Protein AF-0000000087524966 (afdb_homodimer)

InterPro domains:
  IPR001017 Dehydrogenase, E1 component [PF00676] (41-320)
  IPR017596 Pyruvate dehydrogenase E1 component subunit alpha/BCKADH E1-alpha [TIGR03181] (11-349)
  IPR029061 Thiamin diphosphate-binding fold [SSF52518] (4-352)
  IPR050771 Alpha-ketoacid dehydrogenase complex E1 component [PTHR43380] (9-349)

Secondary structure (DSSP, 8-state):
-EEEEEEEEEEE-SB-TTS-B-SS---GGGG-HHHHHHHHHHHHHHHHHHHHHHHHHHTTSS-S----TT-HHHHHHHHHHS-TTSEEE--S--HHHHHHHT--HHHHHHHHTT-GGGGS-SS-TTSPPP--STTHHHHHHHHHHHHHHHHT----EEEEEETGGGGSHHHHHHHHHHHHTT--EEEEEEE-SBSSS-BHHHH-S-S-SGGGGGGGT-EEEEEETT-HHHHHHHHHHHHHHHHTTS--EEEEEE----S-SSTT--GGGTS-HHHHHHHHTT-HHHHHHHHHHHTTS--HHHHHHHHHHHHHHHHHHHHHHHTPPPPPGGGGTTTS-SS--HHHHHHHHHHHHHHHHH-/-EEEEEEEEEEE-SB-TTS-B-SS---GGGG-HHHHHHHHHHHHHHHHHHHHHHHHHHTTSS-S----TT-HHHHHHHHHHS-TTSEEE--S--HHHHHHTT--HHHHHHHHTT-GGGGS-SS-TTSPPP--STTHHHHHHHHHHHHHHHHT----EEEEEETGGGGSHHHHHHHHHHHHTT--EEEEEEE-SBSSS-BHHHH-S-S-SGGGGGGGT-EEEEEETT-HHHHHHHHHHHHHHHHTTS--EEEEEE----S-SSTT--GGGTS-HHHHHHHHTT-HHHHHHHHHHHTTS--HHHHHHHHHHHHHHHHHHHHHHHTPPPPPGGGGTTTS-SS--HHHHHHHHHHHHHHHHH-

Structure (mmCIF, N/CA/C/O backbone):
data_AF-0000000087524966-model_v1
#
loop_
_entity.id
_entity.type
_entity.pdbx_description
1 polymer 'Pyruvate dehydrogenase E1 component subunit alpha'
#
loop_
_atom_site.group_PDB
_atom_site.id
_atom_site.type_symbol
_atom_site.label_atom_id
_atom_site.label_alt_id
_atom_site.label_comp_id
_atom_site.label_asym_id
_atom_site.label_entity_id
_atom_site.label_seq_id
_atom_site.pdbx_PDB_ins_code
_atom_site.Cartn_x
_atom_site.Cartn_y
_atom_site.Cartn_z
_atom_site.occupancy
_atom_site.B_iso_or_equiv
_atom_site.auth_seq_id
_atom_site.auth_comp_id
_atom_site.auth_asym_id
_atom_site.auth_atom_id
_atom_site.pdbx_PDB_model_num
ATOM 1 N N . MET A 1 1 ? 3.836 -23.859 15.422 1 71.19 1 MET A N 1
ATOM 2 C CA . MET A 1 1 ? 3.795 -22.781 14.438 1 71.19 1 MET A CA 1
ATOM 3 C C . MET A 1 1 ? 4.758 -21.656 14.82 1 71.19 1 MET A C 1
ATOM 5 O O . MET A 1 1 ? 4.953 -21.375 16 1 71.19 1 MET A O 1
ATOM 9 N N . THR A 1 2 ? 5.648 -21.359 13.812 1 90.38 2 THR A N 1
ATOM 10 C CA . THR A 1 2 ? 6.68 -20.344 14.023 1 90.38 2 THR A CA 1
ATOM 11 C C . THR A 1 2 ? 6.172 -18.953 13.617 1 90.38 2 THR A C 1
ATOM 13 O O . THR A 1 2 ? 5.297 -18.844 12.75 1 90.38 2 THR A O 1
ATOM 16 N N . VAL A 1 3 ? 6.496 -17.969 14.398 1 96.5 3 VAL A N 1
ATOM 17 C CA . VAL A 1 3 ? 6.164 -16.578 14.094 1 96.5 3 VAL A CA 1
ATOM 18 C C . VAL A 1 3 ? 7.297 -15.938 13.289 1 96.5 3 VAL A C 1
ATOM 20 O O . VAL A 1 3 ? 8.445 -15.914 13.734 1 96.5 3 VAL A O 1
ATOM 23 N N . ALA A 1 4 ? 6.902 -15.492 12.086 1 97.81 4 ALA A N 1
ATOM 24 C CA . ALA A 1 4 ? 7.891 -14.859 11.219 1 97.81 4 ALA A CA 1
ATOM 25 C C . ALA A 1 4 ? 8.141 -13.414 11.633 1 97.81 4 ALA A C 1
ATOM 27 O O . ALA A 1 4 ? 9.25 -12.898 11.492 1 97.81 4 ALA A O 1
ATOM 28 N N . ALA A 1 5 ? 7.137 -12.734 12.102 1 98.25 5 ALA A N 1
ATOM 29 C CA . ALA A 1 5 ? 7.246 -11.328 12.508 1 98.25 5 ALA A CA 1
ATOM 30 C C . ALA A 1 5 ? 6.133 -10.953 13.477 1 98.25 5 ALA A C 1
ATOM 32 O O . ALA A 1 5 ? 5.043 -11.531 13.438 1 98.25 5 ALA A O 1
ATOM 33 N N . SER A 1 6 ? 6.352 -10.039 14.344 1 98.19 6 SER A N 1
ATOM 34 C CA . SER A 1 6 ? 5.395 -9.477 15.297 1 98.19 6 SER A CA 1
ATOM 35 C C . SER A 1 6 ? 5.461 -7.953 15.312 1 98.19 6 SER A C 1
ATOM 37 O O . SER A 1 6 ? 6.547 -7.375 15.266 1 98.19 6 SER A O 1
ATOM 39 N N . PHE A 1 7 ? 4.301 -7.34 15.336 1 98.25 7 PHE A N 1
ATOM 40 C CA . PHE A 1 7 ? 4.238 -5.883 15.32 1 98.25 7 PHE A CA 1
ATOM 41 C C . PHE A 1 7 ? 3.252 -5.371 16.375 1 98.25 7 PHE A C 1
ATOM 43 O O . PHE A 1 7 ? 2.25 -6.027 16.656 1 98.25 7 PHE A O 1
ATOM 50 N N . GLU A 1 8 ? 3.564 -4.262 16.922 1 98.12 8 GLU A N 1
ATOM 51 C CA . GLU A 1 8 ? 2.648 -3.537 17.797 1 98.12 8 GLU A CA 1
ATOM 52 C C . GLU A 1 8 ? 2.555 -2.066 17.406 1 98.12 8 GLU A C 1
ATOM 54 O O . GLU A 1 8 ? 3.564 -1.442 17.062 1 98.12 8 GLU A O 1
ATOM 59 N N . ILE A 1 9 ? 1.345 -1.552 17.359 1 98.69 9 ILE A N 1
ATOM 60 C CA . ILE A 1 9 ? 1.1 -0.123 17.203 1 98.69 9 ILE A CA 1
ATOM 61 C C . ILE A 1 9 ? 0.752 0.496 18.547 1 98.69 9 ILE A C 1
ATOM 63 O O . ILE A 1 9 ? -0.341 0.278 19.078 1 98.69 9 ILE A O 1
ATOM 67 N N . GLU A 1 10 ? 1.653 1.252 19.047 1 98.25 10 GLU A N 1
ATOM 68 C CA . GLU A 1 10 ? 1.396 1.938 20.297 1 98.25 10 GLU A CA 1
ATOM 69 C C . GLU A 1 10 ? 0.454 3.123 20.109 1 98.25 10 GLU A C 1
ATOM 71 O O . GLU A 1 10 ? 0.402 3.707 19.016 1 98.25 10 GLU A O 1
ATOM 76 N N . TYR A 1 11 ? -0.367 3.402 21.109 1 98.06 11 TYR A N 1
ATOM 77 C CA . TYR A 1 11 ? -1.15 4.629 21.219 1 98.06 11 TYR A CA 1
ATOM 78 C C . TYR A 1 11 ? -0.653 5.5 22.359 1 98.06 11 TYR A C 1
ATOM 80 O O . TYR A 1 11 ? -0.688 5.09 23.516 1 98.06 11 TYR A O 1
ATOM 88 N N . ARG A 1 12 ? -0.26 6.691 21.984 1 97.12 12 ARG A N 1
ATOM 89 C CA . ARG A 1 12 ? 0.329 7.559 23 1 97.12 12 ARG A CA 1
ATOM 90 C C . ARG A 1 12 ? -0.604 8.719 23.344 1 97.12 12 ARG A C 1
ATOM 92 O O . ARG A 1 12 ? -1.19 9.328 22.453 1 97.12 12 ARG A O 1
ATOM 99 N N . GLN A 1 13 ? -0.79 8.938 24.547 1 97.44 13 GLN A N 1
ATOM 100 C CA . GLN A 1 13 ? -1.554 10.031 25.156 1 97.44 13 GLN A CA 1
ATOM 101 C C . GLN A 1 13 ? -1.018 10.383 26.531 1 97.44 13 GLN A C 1
ATOM 103 O O . GLN A 1 13 ? -0.752 9.5 27.344 1 97.44 13 GLN A O 1
ATOM 108 N N . TYR A 1 14 ? -0.813 11.648 26.781 1 97.62 14 TYR A N 1
ATOM 109 C CA . TYR A 1 14 ? -0.245 12.031 28.078 1 97.62 14 TYR A CA 1
ATOM 110 C C . TYR A 1 14 ? -1.244 12.844 28.891 1 97.62 14 TYR A C 1
ATOM 112 O O . TYR A 1 14 ? -1.172 12.875 30.125 1 97.62 14 TYR A O 1
ATOM 120 N N . LEU A 1 15 ? -2.168 13.562 28.172 1 97.44 15 LEU A N 1
ATOM 121 C CA . LEU A 1 15 ? -3.217 14.328 28.844 1 97.44 15 LEU A CA 1
ATOM 122 C C . LEU A 1 15 ? -4.59 13.734 28.547 1 97.44 15 LEU A C 1
ATOM 124 O O . LEU A 1 15 ? -4.863 13.312 27.422 1 97.44 15 LEU A O 1
ATOM 128 N N . ASP A 1 16 ? -5.414 13.68 29.547 1 96.94 16 ASP A N 1
ATOM 129 C CA . ASP A 1 16 ? -6.805 13.328 29.266 1 96.94 16 ASP A CA 1
ATOM 130 C C . ASP A 1 16 ? -7.555 14.5 28.641 1 96.94 16 ASP A C 1
ATOM 132 O O . ASP A 1 16 ? -6.957 15.539 28.344 1 96.94 16 ASP A O 1
ATOM 136 N N . THR A 1 17 ? -8.844 14.336 28.406 1 95.31 17 THR A N 1
ATOM 137 C CA . THR A 1 17 ? -9.633 15.32 27.672 1 95.31 17 THR A CA 1
ATOM 138 C C . THR A 1 17 ? -9.742 16.625 28.438 1 95.31 17 THR A C 1
ATOM 140 O O . THR A 1 17 ? -9.969 17.688 27.859 1 95.31 17 THR A O 1
ATOM 143 N N . ASP A 1 18 ? -9.516 16.594 29.75 1 95.94 18 ASP A N 1
ATOM 144 C CA . ASP A 1 18 ? -9.633 17.781 30.594 1 95.94 18 ASP A CA 1
ATOM 145 C C . ASP A 1 18 ? -8.258 18.391 30.875 1 95.94 18 ASP A C 1
ATOM 147 O O . ASP A 1 18 ? -8.141 19.297 31.703 1 95.94 18 ASP A O 1
ATOM 151 N N . GLY A 1 19 ? -7.227 17.812 30.25 1 96.56 19 GLY A N 1
ATOM 152 C CA . GLY A 1 19 ? -5.895 18.391 30.391 1 96.56 19 GLY A CA 1
ATOM 153 C C . GLY A 1 19 ? -5.141 17.859 31.594 1 96.56 19 GLY A C 1
ATOM 154 O O . GLY A 1 19 ? -4.113 18.422 31.984 1 96.56 19 GLY A O 1
ATOM 155 N N . HIS A 1 20 ? -5.668 16.828 32.219 1 96.88 20 HIS A N 1
ATOM 156 C CA . HIS A 1 20 ? -4.953 16.219 33.344 1 96.88 20 HIS A CA 1
ATOM 157 C C . HIS A 1 20 ? -3.932 15.203 32.844 1 96.88 20 HIS A C 1
ATOM 159 O O . HIS A 1 20 ? -4.219 14.422 31.938 1 96.88 20 HIS A O 1
ATOM 165 N N . PRO A 1 21 ? -2.727 15.211 33.375 1 96 21 PRO A N 1
ATOM 166 C CA . PRO A 1 21 ? -1.745 14.188 33.031 1 96 21 PRO A CA 1
ATOM 167 C C . PRO A 1 21 ? -2.229 12.773 33.344 1 96 21 PRO A C 1
ATOM 169 O O . PRO A 1 21 ? -2.859 12.547 34.375 1 96 21 PRO A O 1
ATOM 172 N N . MET A 1 22 ? -1.93 11.93 32.219 1 91.19 22 MET A N 1
ATOM 173 C CA . MET A 1 22 ? -2.283 10.523 32.375 1 91.19 22 MET A CA 1
ATOM 174 C C . MET A 1 22 ? -1.061 9.688 32.75 1 91.19 22 MET A C 1
ATOM 176 O O . MET A 1 22 ? -0.062 9.688 32.031 1 91.19 22 MET A O 1
ATOM 180 N N . GLY A 1 23 ? -0.778 9.547 33.906 1 79.12 23 GLY A N 1
ATOM 181 C CA . GLY A 1 23 ? 0.342 8.711 34.312 1 79.12 23 GLY A CA 1
ATOM 182 C C . GLY A 1 23 ? 1.407 9.484 35.062 1 79.12 23 GLY A C 1
ATOM 183 O O . GLY A 1 23 ? 1.292 10.695 35.25 1 79.12 23 GLY A O 1
ATOM 184 N N . LYS A 1 24 ? 2.424 8.695 35.281 1 72.94 24 LYS A N 1
ATOM 185 C CA . LYS A 1 24 ? 3.404 9.273 36.188 1 72.94 24 LYS A CA 1
ATOM 186 C C . LYS A 1 24 ? 4.551 9.93 35.406 1 72.94 24 LYS A C 1
ATOM 188 O O . LYS A 1 24 ? 5.121 10.922 35.875 1 72.94 24 LYS A O 1
ATOM 193 N N . THR A 1 25 ? 4.859 9.422 34.219 1 89.94 25 THR A N 1
ATOM 194 C CA . THR A 1 25 ? 6.031 9.969 33.531 1 89.94 25 THR A CA 1
ATOM 195 C C . THR A 1 25 ? 5.625 10.719 32.25 1 89.94 25 THR A C 1
ATOM 197 O O . THR A 1 25 ? 5.051 10.125 31.344 1 89.94 25 THR A O 1
ATOM 200 N N . LEU A 1 26 ? 5.871 12.086 32.281 1 94.38 26 LEU A N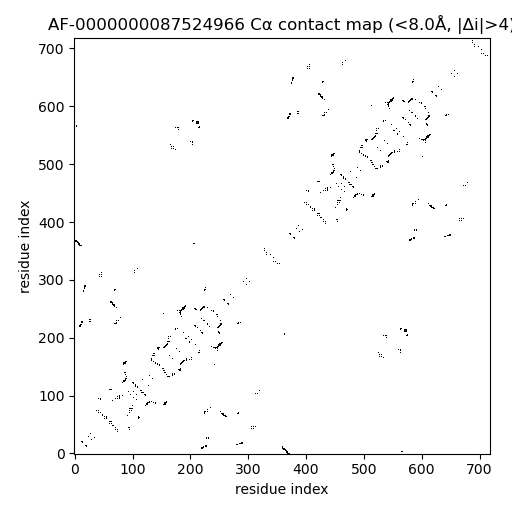 1
ATOM 201 C CA . LEU A 1 26 ? 5.629 12.953 31.141 1 94.38 26 LEU A CA 1
ATOM 202 C C . LEU A 1 26 ? 6.922 13.203 30.359 1 94.38 26 LEU A C 1
ATOM 204 O O . LEU A 1 26 ? 8 13.234 30.953 1 94.38 26 LEU A O 1
ATOM 208 N N . PRO A 1 27 ? 6.82 13.312 29.062 1 95.31 27 PRO A N 1
ATOM 209 C CA . PRO A 1 27 ? 8.023 13.609 28.281 1 95.31 27 PRO A CA 1
ATOM 210 C C . PRO A 1 27 ? 8.57 15.008 28.562 1 95.31 27 PRO A C 1
ATOM 212 O O . PRO A 1 27 ? 7.906 15.82 29.203 1 95.31 27 PRO A O 1
ATOM 215 N N . ALA A 1 28 ? 9.766 15.281 28.031 1 93.88 28 ALA A N 1
ATOM 216 C CA . ALA A 1 28 ? 10.5 16.516 28.328 1 93.88 28 ALA A CA 1
ATOM 217 C C . ALA A 1 28 ? 9.703 17.734 27.906 1 93.88 28 ALA A C 1
ATOM 219 O O . ALA A 1 28 ? 9.727 18.766 28.594 1 93.88 28 ALA A O 1
ATOM 220 N N . ILE A 1 29 ? 9.008 17.703 26.844 1 96 29 ILE A N 1
ATOM 221 C CA . ILE A 1 29 ? 8.297 18.859 26.312 1 96 29 ILE A CA 1
ATOM 222 C C . ILE A 1 29 ? 7.188 19.281 27.281 1 96 29 ILE A C 1
ATOM 224 O O . ILE A 1 29 ? 6.824 20.453 27.344 1 96 29 ILE A O 1
ATOM 228 N N . ALA A 1 30 ? 6.691 18.359 28.094 1 95.38 30 ALA A N 1
ATOM 229 C CA . ALA A 1 30 ? 5.617 18.656 29.031 1 95.38 30 ALA A CA 1
ATOM 230 C C . ALA A 1 30 ? 6.102 19.594 30.125 1 95.38 30 ALA A C 1
ATOM 232 O O . ALA A 1 30 ? 5.297 20.281 30.766 1 95.38 30 ALA A O 1
ATOM 233 N N . ARG A 1 31 ? 7.391 19.672 30.312 1 92.44 31 ARG A N 1
ATOM 234 C CA . ARG A 1 31 ? 7.965 20.484 31.375 1 92.44 31 ARG A CA 1
ATOM 235 C C . ARG A 1 31 ? 8.43 21.844 30.859 1 92.44 31 ARG A C 1
ATOM 237 O O . ARG A 1 31 ? 8.734 22.75 31.641 1 92.44 31 ARG A O 1
ATOM 244 N N . ASP A 1 32 ? 8.5 21.938 29.625 1 97.44 32 ASP A N 1
ATOM 245 C CA . ASP A 1 32 ? 8.891 23.203 29.016 1 97.44 32 ASP A CA 1
ATOM 246 C C . ASP A 1 32 ? 7.684 24.125 28.844 1 97.44 32 ASP A C 1
ATOM 248 O O . ASP A 1 32 ? 7.188 24.312 27.719 1 97.44 32 ASP A O 1
ATOM 252 N N . LEU A 1 33 ? 7.336 24.797 29.891 1 97.75 33 LEU A N 1
ATOM 253 C CA . LEU A 1 33 ? 6.105 25.578 29.906 1 97.75 33 LEU A CA 1
ATOM 254 C C . LEU A 1 33 ? 6.188 26.75 28.938 1 97.75 33 LEU A C 1
ATOM 256 O O . LEU A 1 33 ? 5.18 27.141 28.344 1 97.75 33 LEU A O 1
ATOM 260 N N . ASP A 1 34 ? 7.336 27.344 28.766 1 98.12 34 ASP A N 1
ATOM 261 C CA . ASP A 1 34 ? 7.496 28.438 27.797 1 98.12 34 ASP A CA 1
ATOM 262 C C . ASP A 1 34 ? 7.156 27.984 26.391 1 98.12 34 ASP A C 1
ATOM 264 O O . ASP A 1 34 ? 6.426 28.672 25.672 1 98.12 34 ASP A O 1
ATOM 268 N N . GLN A 1 35 ? 7.691 26.844 26.047 1 98.25 35 GLN A N 1
ATOM 269 C CA . GLN A 1 35 ? 7.406 26.328 24.719 1 98.25 35 GLN A CA 1
ATOM 270 C C . GLN A 1 35 ? 5.934 25.953 24.578 1 98.25 35 GLN A C 1
ATOM 272 O O . GLN A 1 35 ? 5.332 26.172 23.516 1 98.25 35 GLN A O 1
ATOM 277 N N . LEU A 1 36 ? 5.398 25.359 25.594 1 98.69 36 LEU A N 1
ATOM 278 C CA . LEU A 1 36 ? 3.996 24.969 25.547 1 98.69 36 LEU A CA 1
ATOM 279 C C . LEU A 1 36 ? 3.094 26.188 25.406 1 98.69 36 LEU A C 1
ATOM 281 O O . LEU A 1 36 ? 2.084 26.141 24.688 1 98.69 36 LEU A O 1
ATOM 285 N N . VAL A 1 37 ? 3.428 27.25 26.078 1 98.81 37 VAL A N 1
ATOM 286 C CA . VAL A 1 37 ? 2.658 28.484 25.953 1 98.81 37 VAL A CA 1
ATOM 287 C C . VAL A 1 37 ? 2.752 29.016 24.531 1 98.81 37 VAL A C 1
ATOM 289 O O . VAL A 1 37 ? 1.749 29.438 23.953 1 98.81 37 VAL A O 1
ATOM 292 N N . GLN A 1 38 ? 3.928 28.984 23.969 1 98.81 38 GLN A N 1
ATOM 293 C CA . GLN A 1 38 ? 4.105 29.422 22.578 1 98.81 38 GLN A CA 1
ATOM 294 C C . GLN A 1 38 ? 3.254 28.578 21.625 1 98.81 38 GLN A C 1
ATOM 296 O O . GLN A 1 38 ? 2.658 29.109 20.688 1 98.81 38 GLN A O 1
ATOM 301 N N . LEU A 1 39 ? 3.256 27.344 21.875 1 98.88 39 LEU A N 1
ATOM 302 C CA . LEU A 1 39 ? 2.482 26.438 21.016 1 98.88 39 LEU A CA 1
ATOM 303 C C . LEU A 1 39 ? 0.986 26.656 21.219 1 98.88 39 LEU A C 1
ATOM 305 O O . LEU A 1 39 ? 0.211 26.594 20.266 1 98.88 39 LEU A O 1
ATOM 309 N N . TYR A 1 40 ? 0.577 26.891 22.438 1 98.88 40 TYR A N 1
ATOM 310 C CA . TYR A 1 40 ? -0.819 27.234 22.688 1 98.88 40 TYR A CA 1
ATOM 311 C C . TYR A 1 40 ? -1.208 28.516 21.953 1 98.88 40 TYR A C 1
ATOM 313 O O . TYR A 1 40 ? -2.289 28.594 21.359 1 98.88 40 TYR A O 1
ATOM 321 N N . GLN A 1 41 ? -0.377 29.469 22.031 1 98.88 41 GLN A N 1
ATOM 322 C CA . GLN A 1 41 ? -0.612 30.734 21.344 1 98.88 41 GLN A CA 1
ATOM 323 C C . GLN A 1 41 ? -0.73 30.516 19.828 1 98.88 41 GLN A C 1
ATOM 325 O O . GLN A 1 41 ? -1.585 31.125 19.188 1 98.88 41 GLN A O 1
ATOM 330 N N . LEU A 1 42 ? 0.114 29.703 19.297 1 98.88 42 LEU A N 1
ATOM 331 C CA . LEU A 1 42 ? 0.042 29.359 17.875 1 98.88 42 LEU A CA 1
ATOM 332 C C . LEU A 1 42 ? -1.289 28.703 17.547 1 98.88 42 LEU A C 1
ATOM 334 O O . LEU A 1 42 ? -1.923 29.047 16.547 1 98.88 42 LEU A O 1
ATOM 338 N N . MET A 1 43 ? -1.674 27.734 18.328 1 98.94 43 MET A N 1
ATOM 339 C CA . MET A 1 43 ? -2.943 27.047 18.125 1 98.94 43 MET A CA 1
ATOM 340 C C . MET A 1 43 ? -4.109 28.031 18.156 1 98.94 43 MET A C 1
ATOM 342 O O . MET A 1 43 ? -4.992 27.984 17.297 1 98.94 43 MET A O 1
ATOM 346 N N . SER A 1 44 ? -4.074 28.891 19.156 1 98.75 44 SER A N 1
ATOM 347 C CA . SER A 1 44 ? -5.121 29.906 19.312 1 98.75 44 SER A CA 1
ATOM 348 C C . SER A 1 44 ? -5.145 30.875 18.141 1 98.75 44 SER A C 1
ATOM 350 O O . SER A 1 44 ? -6.215 31.172 17.594 1 98.75 44 SER A O 1
ATOM 352 N N . PHE A 1 45 ? -4.008 31.344 17.812 1 98.88 45 PHE A N 1
ATOM 353 C CA . PHE A 1 45 ? -3.9 32.219 16.656 1 98.88 45 PHE A CA 1
ATOM 354 C C . PHE A 1 45 ? -4.477 31.562 15.414 1 98.88 45 PHE A C 1
ATOM 356 O O . PHE A 1 45 ? -5.219 32.188 14.656 1 98.88 45 PHE A O 1
ATOM 363 N N . THR A 1 46 ? -4.094 30.344 15.188 1 98.81 46 THR A N 1
ATOM 364 C CA . THR A 1 46 ? -4.555 29.594 14.023 1 98.81 46 THR A CA 1
ATOM 365 C C . THR A 1 46 ? -6.078 29.484 14.016 1 98.81 46 THR A C 1
ATOM 367 O O . THR A 1 46 ? -6.707 29.641 12.961 1 98.81 46 THR A O 1
ATOM 370 N N . ARG A 1 47 ? -6.66 29.219 15.172 1 98.62 47 ARG A N 1
ATOM 371 C CA . ARG A 1 47 ? -8.109 29.109 15.258 1 98.62 47 ARG A CA 1
ATOM 372 C C . ARG A 1 47 ? -8.781 30.438 14.93 1 98.62 47 ARG A C 1
ATOM 374 O O . ARG A 1 47 ? -9.812 30.469 14.258 1 98.62 47 ARG A O 1
ATOM 381 N N . ILE A 1 48 ? -8.242 31.5 15.438 1 98.69 48 ILE A N 1
ATOM 382 C CA . ILE A 1 48 ? -8.789 32.812 15.188 1 98.69 48 ILE A CA 1
ATOM 383 C C . ILE A 1 48 ? -8.68 33.156 13.703 1 98.69 48 ILE A C 1
ATOM 385 O O . ILE A 1 48 ? -9.641 33.656 13.094 1 98.69 48 ILE A O 1
ATOM 389 N N . PHE A 1 49 ? -7.527 32.875 13.156 1 98.81 49 PHE A N 1
ATOM 390 C CA . PHE A 1 49 ? -7.328 33.062 11.727 1 98.81 49 PHE A CA 1
ATOM 391 C C . PHE A 1 49 ? -8.336 32.25 10.922 1 98.81 49 PHE A C 1
ATOM 393 O O . PHE A 1 49 ? -8.945 32.781 9.984 1 98.81 49 PHE A O 1
ATOM 400 N N . ASP A 1 50 ? -8.406 30.969 11.25 1 98.69 50 ASP A N 1
ATOM 401 C CA . ASP A 1 50 ? -9.32 30.047 10.586 1 98.69 50 ASP A CA 1
ATOM 402 C C . ASP A 1 50 ? -10.75 30.594 10.586 1 98.69 50 ASP A C 1
ATOM 404 O O . ASP A 1 50 ? -11.43 30.562 9.562 1 98.69 50 ASP A O 1
ATOM 408 N N . THR A 1 51 ? -11.188 31.078 11.703 1 98.44 51 THR A N 1
ATOM 409 C CA . THR A 1 51 ? -12.523 31.656 11.859 1 98.44 51 THR A CA 1
ATOM 410 C C . THR A 1 51 ? -12.703 32.844 10.93 1 98.44 51 THR A C 1
ATOM 412 O O . THR A 1 51 ? -13.734 32.969 10.266 1 98.44 51 THR A O 1
ATOM 415 N N . LYS A 1 52 ? -11.742 33.688 10.922 1 98.56 52 LYS A N 1
ATOM 416 C CA . LYS A 1 52 ? -11.789 34.844 10.062 1 98.56 52 LYS A CA 1
ATOM 417 C C . LYS A 1 52 ? -11.836 34.469 8.594 1 98.56 52 LYS A C 1
ATOM 419 O O . LYS A 1 52 ? -12.562 35.062 7.805 1 98.56 52 LYS A O 1
ATOM 424 N N . ALA A 1 53 ? -11.047 33.5 8.219 1 98.62 53 ALA A N 1
ATOM 425 C CA . ALA A 1 53 ? -11.016 33.031 6.832 1 98.62 53 ALA A CA 1
ATOM 426 C C . ALA A 1 53 ? -12.375 32.5 6.402 1 98.62 53 ALA A C 1
ATOM 428 O O . ALA A 1 53 ? -12.836 32.75 5.289 1 98.62 53 ALA A O 1
ATOM 429 N N . ILE A 1 54 ? -13.023 31.75 7.23 1 98.06 54 ILE A N 1
ATOM 430 C CA . ILE A 1 54 ? -14.359 31.234 6.949 1 98.06 54 ILE A CA 1
ATOM 431 C C . ILE A 1 54 ? -15.328 32.375 6.734 1 98.06 54 ILE A C 1
ATOM 433 O O . ILE A 1 54 ? -16.141 32.375 5.801 1 98.06 54 ILE A O 1
ATOM 437 N N . ALA A 1 55 ? -15.242 33.375 7.602 1 98 55 ALA A N 1
ATOM 438 C CA . ALA A 1 55 ? -16.109 34.531 7.488 1 98 55 ALA A CA 1
ATOM 439 C C . ALA A 1 55 ? -15.875 35.281 6.168 1 98 55 ALA A C 1
ATOM 441 O O . ALA A 1 55 ? -16.828 35.719 5.527 1 98 55 ALA A O 1
ATOM 442 N N . LEU A 1 56 ? -14.625 35.438 5.824 1 98.12 56 LEU A N 1
ATOM 443 C CA . LEU A 1 56 ? -14.281 36.062 4.555 1 98.12 56 LEU A CA 1
ATOM 444 C C . LEU A 1 56 ? -14.906 35.312 3.387 1 98.12 56 LEU A C 1
ATOM 446 O O . LEU A 1 56 ? -15.406 35.938 2.445 1 98.12 56 LEU A O 1
ATOM 450 N N . GLN A 1 57 ? -14.789 34 3.406 1 97.75 57 GLN A N 1
ATOM 451 C CA . GLN A 1 57 ? -15.375 33.188 2.348 1 97.75 57 GLN A CA 1
ATOM 452 C C . GLN A 1 57 ? -16.891 33.375 2.277 1 97.75 57 GLN A C 1
ATOM 454 O O . GLN A 1 57 ? -17.453 33.5 1.188 1 97.75 57 GLN A O 1
ATOM 459 N N . ARG A 1 58 ? -17.562 33.438 3.361 1 96.25 58 ARG A N 1
ATOM 460 C CA . ARG A 1 58 ? -19.016 33.594 3.43 1 96.25 58 ARG A CA 1
ATOM 461 C C . ARG A 1 58 ? -19.453 34.938 2.887 1 96.25 58 ARG A C 1
ATOM 463 O O . ARG A 1 58 ? -20.562 35.062 2.365 1 96.25 58 ARG A O 1
ATOM 470 N N . THR A 1 59 ? -18.594 35.875 2.908 1 96.75 59 THR A N 1
ATOM 471 C CA . THR A 1 59 ? -18.922 37.219 2.428 1 96.75 59 THR A CA 1
ATOM 472 C C . THR A 1 59 ? -18.391 37.438 1.016 1 96.75 59 THR A C 1
ATOM 474 O O . THR A 1 59 ? -18.406 38.562 0.506 1 96.75 59 THR A O 1
ATOM 477 N N . GLY A 1 60 ? -17.844 36.406 0.437 1 96.31 60 GLY A N 1
ATOM 478 C CA . GLY A 1 60 ? -17.438 36.438 -0.959 1 96.31 60 GLY A CA 1
ATOM 479 C C . GLY A 1 60 ? -16.062 37.031 -1.161 1 96.31 60 GLY A C 1
ATOM 480 O O . GLY A 1 60 ? -15.648 37.281 -2.293 1 96.31 60 GLY A O 1
ATOM 481 N N . LYS A 1 61 ? -15.305 37.188 -0.099 1 97.19 61 LYS A N 1
ATOM 482 C CA . LYS A 1 61 ? -13.992 37.812 -0.178 1 97.19 61 LYS A CA 1
ATOM 483 C C . LYS A 1 61 ? -12.875 36.781 -0.184 1 97.19 61 LYS A C 1
ATOM 485 O O . LYS A 1 61 ? -11.695 37.156 -0.152 1 97.19 61 LYS A O 1
ATOM 490 N N . LEU A 1 62 ? -13.195 35.594 -0.209 1 97.56 62 LEU A N 1
ATOM 491 C CA . LEU A 1 62 ? -12.281 34.438 -0.275 1 97.56 62 LEU A CA 1
ATOM 492 C C . LEU A 1 62 ? -12.898 33.281 -1.059 1 97.56 62 LEU A C 1
ATOM 494 O O . LEU A 1 62 ? -14.125 33.188 -1.15 1 97.56 62 LEU A O 1
ATOM 498 N N . GLY A 1 63 ? -12.094 32.562 -1.786 1 96 63 GLY A N 1
ATOM 499 C CA . GLY A 1 63 ? -12.594 31.359 -2.461 1 96 63 GLY A CA 1
ATOM 500 C C . GLY A 1 63 ? -12.867 30.203 -1.515 1 96 63 GLY A C 1
ATOM 501 O O . GLY A 1 63 ? -12.945 30.406 -0.3 1 96 63 GLY A O 1
ATOM 502 N N . THR A 1 64 ? -13 28.984 -2.094 1 96.25 64 THR A N 1
ATOM 503 C CA . THR A 1 64 ? -13.203 27.797 -1.282 1 96.25 64 THR A CA 1
ATOM 504 C C . THR A 1 64 ? -12.07 27.625 -0.274 1 96.25 64 THR A C 1
ATOM 506 O O . THR A 1 64 ? -10.898 27.797 -0.614 1 96.25 64 THR A O 1
ATOM 509 N N . TYR A 1 65 ? -12.438 27.406 0.951 1 97.44 65 TYR A N 1
ATOM 510 C CA . TYR A 1 65 ? -11.484 27.359 2.055 1 97.44 65 TYR A CA 1
ATOM 511 C C . TYR A 1 65 ? -11.641 26.062 2.852 1 97.44 65 TYR A C 1
ATOM 513 O O . TYR A 1 65 ? -12.758 25.609 3.094 1 97.44 65 TYR A O 1
ATOM 521 N N . ALA A 1 66 ? -10.477 25.484 3.227 1 97.44 66 ALA A N 1
ATOM 522 C CA . ALA A 1 66 ? -10.461 24.266 4.039 1 97.44 66 ALA A CA 1
ATOM 523 C C . ALA A 1 66 ? -10.086 24.578 5.484 1 97.44 66 ALA A C 1
ATOM 525 O O . ALA A 1 66 ? -8.906 24.734 5.805 1 97.44 66 ALA A O 1
ATOM 526 N N . SER A 1 67 ? -11.102 24.594 6.332 1 98.06 67 SER A N 1
ATOM 527 C CA . SER A 1 67 ? -10.875 24.859 7.75 1 98.06 67 SER A CA 1
ATOM 528 C C . SER A 1 67 ? -10.016 23.766 8.383 1 98.06 67 SER A C 1
ATOM 530 O O . SER A 1 67 ? -10.109 22.594 8.016 1 98.06 67 SER A O 1
ATOM 532 N N . CYS A 1 68 ? -9.109 24.125 9.312 1 98 68 CYS A N 1
ATOM 533 C CA . CYS A 1 68 ? -8.328 23.156 10.062 1 98 68 CYS A CA 1
ATOM 534 C C . CYS A 1 68 ? -8.867 22.984 11.477 1 98 68 CYS A C 1
ATOM 536 O O . CYS A 1 68 ? -8.164 22.484 12.359 1 98 68 CYS A O 1
ATOM 538 N N . LEU A 1 69 ? -10.148 23.453 11.719 1 98.5 69 LEU A N 1
ATOM 539 C CA . LEU A 1 69 ? -10.75 23.406 13.047 1 98.5 69 LEU A CA 1
ATOM 540 C C . LEU A 1 69 ? -10.734 21.984 13.602 1 98.5 69 LEU A C 1
ATOM 542 O O . LEU A 1 69 ? -11.258 21.062 12.977 1 98.5 69 LEU A O 1
ATOM 546 N N . GLY A 1 70 ? -10.07 21.797 14.742 1 98.25 70 GLY A N 1
ATOM 547 C CA . GLY A 1 70 ? -9.938 20.5 15.383 1 98.25 70 GLY A CA 1
ATOM 548 C C . GLY A 1 70 ? -8.562 19.891 15.227 1 98.25 70 GLY A C 1
ATOM 549 O O . GLY A 1 70 ? -8.211 18.938 15.93 1 98.25 70 GLY A O 1
ATOM 550 N N . HIS A 1 71 ? -7.711 20.453 14.32 1 98.69 71 HIS A N 1
ATOM 551 C CA . HIS A 1 71 ? -6.426 19.844 13.977 1 98.69 71 HIS A CA 1
ATOM 552 C C . HIS A 1 71 ? -5.27 20.656 14.555 1 98.69 71 HIS A C 1
ATOM 554 O O . HIS A 1 71 ? -4.105 20.375 14.25 1 98.69 71 HIS A O 1
ATOM 560 N N . GLU A 1 72 ? -5.531 21.672 15.344 1 98.81 72 GLU A N 1
ATOM 561 C CA . GLU A 1 72 ? -4.539 22.672 15.711 1 98.81 72 GLU A CA 1
ATOM 562 C C . GLU A 1 72 ? -3.35 22.031 16.422 1 98.81 72 GLU A C 1
ATOM 564 O O . GLU A 1 72 ? -2.195 22.359 16.141 1 98.81 72 GLU A O 1
ATOM 569 N N . ALA A 1 73 ? -3.605 21.094 17.344 1 98.94 73 ALA A N 1
ATOM 570 C CA . ALA A 1 73 ? -2.523 20.484 18.094 1 98.94 73 ALA A CA 1
ATOM 571 C C . ALA A 1 73 ? -1.609 19.656 17.188 1 98.94 73 ALA A C 1
ATOM 573 O O . ALA A 1 73 ? -0.383 19.766 17.281 1 98.94 73 ALA A O 1
ATOM 574 N N . ALA A 1 74 ? -2.18 18.828 16.344 1 98.94 74 ALA A N 1
ATOM 575 C CA . ALA A 1 74 ? -1.406 18.031 15.406 1 98.94 74 ALA A CA 1
ATOM 576 C C . ALA A 1 74 ? -0.521 18.906 14.531 1 98.94 74 ALA A C 1
ATOM 578 O O . ALA A 1 74 ? 0.68 18.656 14.398 1 98.94 74 ALA A O 1
ATOM 579 N N . HIS A 1 75 ? -1.143 19.953 13.945 1 98.88 75 HIS A N 1
ATOM 580 C CA . HIS A 1 75 ? -0.424 20.828 13.031 1 98.88 75 HIS A CA 1
ATOM 581 C C . HIS A 1 75 ? 0.696 21.578 13.75 1 98.88 75 HIS A C 1
ATOM 583 O O . HIS A 1 75 ? 1.8 21.703 13.219 1 98.88 75 HIS A O 1
ATOM 589 N N . ALA A 1 76 ? 0.388 22.094 14.938 1 98.94 76 ALA A N 1
ATOM 590 C CA . ALA A 1 76 ? 1.394 22.812 15.711 1 98.94 76 ALA A CA 1
ATOM 591 C C . ALA A 1 76 ? 2.586 21.922 16.031 1 98.94 76 ALA A C 1
ATOM 593 O O . ALA A 1 76 ? 3.736 22.359 15.969 1 98.94 76 ALA A O 1
ATOM 594 N N . ALA A 1 77 ? 2.295 20.672 16.453 1 98.94 77 ALA A N 1
ATOM 595 C CA . ALA A 1 77 ? 3.357 19.719 16.75 1 98.94 77 ALA A CA 1
ATOM 596 C C . ALA A 1 77 ? 4.23 19.453 15.531 1 98.94 77 ALA A C 1
ATOM 598 O O . ALA A 1 77 ? 5.457 19.406 15.633 1 98.94 77 ALA A O 1
ATOM 599 N N . ILE A 1 78 ? 3.629 19.266 14.367 1 98.88 78 ILE A N 1
ATOM 600 C CA . ILE A 1 78 ? 4.352 18.969 13.133 1 98.88 78 ILE A CA 1
ATOM 601 C C . ILE A 1 78 ? 5.32 20.109 12.82 1 98.88 78 ILE A C 1
ATOM 603 O O . ILE A 1 78 ? 6.531 19.891 12.711 1 98.88 78 ILE A O 1
ATOM 607 N N . GLY A 1 79 ? 4.836 21.297 12.75 1 98.44 79 GLY A N 1
ATOM 608 C CA . GLY A 1 79 ? 5.668 22.438 12.383 1 98.44 79 GLY A CA 1
ATOM 609 C C . GLY A 1 79 ? 6.789 22.688 13.375 1 98.44 79 GLY A C 1
ATOM 610 O O . GLY A 1 79 ? 7.934 22.906 12.977 1 98.44 79 GLY A O 1
ATOM 611 N N . SER A 1 80 ? 6.469 22.625 14.641 1 98.56 80 SER A N 1
ATOM 612 C CA . SER A 1 80 ? 7.395 23.031 15.695 1 98.56 80 SER A CA 1
ATOM 613 C C . SER A 1 80 ? 8.477 21.984 15.922 1 98.56 80 SER A C 1
ATOM 615 O O . SER A 1 80 ? 9.477 22.25 16.594 1 98.56 80 SER A O 1
ATOM 617 N N . SER A 1 81 ? 8.281 20.812 15.43 1 98.62 81 SER A N 1
ATOM 618 C CA . SER A 1 81 ? 9.258 19.75 15.625 1 98.62 81 SER A CA 1
ATOM 619 C C . SER A 1 81 ? 10.352 19.812 14.562 1 98.62 81 SER A C 1
ATOM 621 O O . SER A 1 81 ? 11.391 19.156 14.695 1 98.62 81 SER A O 1
ATOM 623 N N . MET A 1 82 ? 10.125 20.562 13.523 1 98.12 82 MET A N 1
ATOM 624 C CA . MET A 1 82 ? 11.016 20.562 12.367 1 98.12 82 MET A CA 1
ATOM 625 C C . MET A 1 82 ? 12.07 21.656 12.484 1 98.12 82 MET A C 1
ATOM 627 O O . MET A 1 82 ? 11.797 22.719 13.039 1 98.12 82 MET A O 1
ATOM 631 N N . ARG A 1 83 ? 13.211 21.406 11.945 1 97.31 83 ARG A N 1
ATOM 632 C CA . ARG A 1 83 ? 14.234 22.438 11.789 1 97.31 83 ARG A CA 1
ATOM 633 C C . ARG A 1 83 ? 14.008 23.234 10.516 1 97.31 83 ARG A C 1
ATOM 635 O O . ARG A 1 83 ? 13.32 22.781 9.594 1 97.31 83 ARG A O 1
ATOM 642 N N . PRO A 1 84 ? 14.586 24.453 10.484 1 95.06 84 PRO A N 1
ATOM 643 C CA . PRO A 1 84 ? 14.383 25.297 9.305 1 95.06 84 PRO A CA 1
ATOM 644 C C . PRO A 1 84 ? 14.836 24.641 8.008 1 95.06 84 PRO A C 1
ATOM 646 O O . PRO A 1 84 ? 14.258 24.891 6.949 1 95.06 84 PRO A O 1
ATOM 649 N N . GLU A 1 85 ? 15.82 23.75 8.094 1 96 85 GLU A N 1
ATOM 650 C CA . GLU A 1 85 ? 16.391 23.156 6.887 1 96 85 GLU A CA 1
ATOM 651 C C . GLU A 1 85 ? 15.617 21.906 6.457 1 96 85 GLU A C 1
ATOM 653 O O . GLU A 1 85 ? 15.844 21.375 5.367 1 96 85 GLU A O 1
ATOM 658 N N . ASP A 1 86 ? 14.75 21.422 7.312 1 98 86 ASP A N 1
ATOM 659 C CA . ASP A 1 86 ? 13.883 20.312 6.914 1 98 86 ASP A CA 1
ATOM 660 C C . ASP A 1 86 ? 12.875 20.766 5.859 1 98 86 ASP A C 1
ATOM 662 O O . ASP A 1 86 ? 12.812 21.938 5.52 1 98 86 ASP A O 1
ATOM 666 N N . VAL A 1 87 ? 12.156 19.75 5.32 1 97.88 87 VAL A N 1
ATOM 667 C CA . VAL A 1 87 ? 11.188 20.094 4.281 1 97.88 87 VAL A CA 1
ATOM 668 C C . VAL A 1 87 ? 9.805 19.562 4.672 1 97.88 87 VAL A C 1
ATOM 670 O O . VAL A 1 87 ? 9.672 18.406 5.09 1 97.88 87 VAL A O 1
ATOM 673 N N . LEU A 1 88 ? 8.867 20.422 4.586 1 97.94 88 LEU A N 1
ATOM 674 C CA . LEU A 1 88 ? 7.473 20.047 4.777 1 97.94 88 LEU A CA 1
ATOM 675 C C . LEU A 1 88 ? 6.742 19.953 3.443 1 97.94 88 LEU A C 1
ATOM 677 O O . LEU A 1 88 ? 6.82 20.875 2.625 1 97.94 88 LEU A O 1
ATOM 681 N N . ALA A 1 89 ? 6.145 18.812 3.158 1 97.75 89 ALA A N 1
ATOM 682 C CA . ALA A 1 89 ? 5.184 18.656 2.068 1 97.75 89 ALA A CA 1
ATOM 683 C C . ALA A 1 89 ? 3.76 18.547 2.602 1 97.75 89 ALA A C 1
ATOM 685 O O . ALA A 1 89 ? 3.275 17.453 2.877 1 97.75 89 ALA A O 1
ATOM 686 N N . PRO A 1 90 ? 3.104 19.641 2.67 1 96.06 90 PRO A N 1
ATOM 687 C CA . PRO A 1 90 ? 1.78 19.656 3.297 1 96.06 90 PRO A CA 1
ATOM 688 C C . PRO A 1 90 ? 0.667 19.234 2.34 1 96.06 90 PRO A C 1
ATOM 690 O O . PRO A 1 90 ? 0.878 19.188 1.125 1 96.06 90 PRO A O 1
ATOM 693 N N . ALA A 1 91 ? -0.465 18.859 2.951 1 95.94 91 ALA A N 1
ATOM 694 C CA . ALA A 1 91 ? -1.696 18.812 2.166 1 95.94 91 ALA A CA 1
ATOM 695 C C . ALA A 1 91 ? -2.252 20.219 1.944 1 95.94 91 ALA A C 1
ATOM 697 O O . ALA A 1 91 ? -1.619 21.047 1.283 1 95.94 91 ALA A O 1
ATOM 698 N N . TYR A 1 92 ? -3.377 20.578 2.613 1 95.31 92 TYR A N 1
ATOM 699 C CA . TYR A 1 92 ? -3.904 21.875 2.24 1 95.31 92 TYR A CA 1
ATOM 700 C C . TYR A 1 92 ? -4.555 22.562 3.436 1 95.31 92 TYR A C 1
ATOM 702 O O . TYR A 1 92 ? -5.27 23.562 3.275 1 95.31 92 TYR A O 1
ATOM 710 N N . ARG A 1 93 ? -4.352 22.062 4.648 1 96.25 93 ARG A N 1
ATOM 711 C CA . ARG A 1 93 ? -4.992 22.766 5.75 1 96.25 93 ARG A CA 1
ATOM 712 C C . ARG A 1 93 ? -4.102 22.781 6.988 1 96.25 93 ARG A C 1
ATOM 714 O O . ARG A 1 93 ? -4.574 23.031 8.102 1 96.25 93 ARG A O 1
ATOM 721 N N . GLU A 1 94 ? -2.832 22.469 6.789 1 97.38 94 GLU A N 1
ATOM 722 C CA . GLU A 1 94 ? -1.894 22.422 7.902 1 97.38 94 GLU A CA 1
ATOM 723 C C . GLU A 1 94 ? -1.386 23.812 8.266 1 97.38 94 GLU A C 1
ATOM 725 O O . GLU A 1 94 ? -0.182 24.016 8.438 1 97.38 94 GLU A O 1
ATOM 730 N N . TYR A 1 95 ? -2.291 24.719 8.57 1 97.69 95 TYR A N 1
ATOM 731 C CA . TYR A 1 95 ? -1.966 26.141 8.711 1 97.69 95 TYR A CA 1
ATOM 732 C C . TYR A 1 95 ? -1.044 26.375 9.898 1 97.69 95 TYR A C 1
ATOM 734 O O . TYR A 1 95 ? -0.072 27.125 9.805 1 97.69 95 TYR A O 1
ATOM 742 N N . ALA A 1 96 ? -1.305 25.719 11.016 1 98.5 96 ALA A N 1
ATOM 743 C CA . ALA A 1 96 ? -0.459 25.953 12.188 1 98.5 96 ALA A CA 1
ATOM 744 C C . ALA A 1 96 ? 0.987 25.547 11.906 1 98.5 96 ALA A C 1
ATOM 746 O O . ALA A 1 96 ? 1.921 26.219 12.359 1 98.5 96 ALA A O 1
ATOM 747 N N . ALA A 1 97 ? 1.16 24.438 11.227 1 98.19 97 ALA A N 1
ATOM 748 C CA . ALA A 1 97 ? 2.512 24.031 10.859 1 98.19 97 ALA A CA 1
ATOM 749 C C . ALA A 1 97 ? 3.176 25.062 9.953 1 98.19 97 ALA A C 1
ATOM 751 O O . ALA A 1 97 ? 4.336 25.422 10.164 1 98.19 97 ALA A O 1
ATOM 752 N N . GLN A 1 98 ? 2.426 25.531 9.008 1 96.69 98 GLN A N 1
ATOM 753 C CA . GLN A 1 98 ? 2.939 26.5 8.047 1 96.69 98 GLN A CA 1
ATOM 754 C C . GLN A 1 98 ? 3.258 27.828 8.727 1 96.69 98 GLN A C 1
ATOM 756 O O . GLN A 1 98 ? 4.289 28.453 8.445 1 96.69 98 GLN A O 1
ATOM 761 N N . PHE A 1 99 ? 2.344 28.281 9.609 1 97.12 99 PHE A N 1
ATOM 762 C CA . PHE A 1 99 ? 2.584 29.516 10.336 1 97.12 99 PHE A CA 1
ATOM 763 C C . PHE A 1 99 ? 3.842 29.422 11.188 1 97.12 99 PHE A C 1
ATOM 765 O O . PHE A 1 99 ? 4.656 30.344 11.219 1 97.12 99 PHE A O 1
ATOM 772 N N . TRP A 1 100 ? 3.986 28.312 11.875 1 97.38 100 TRP A N 1
ATOM 773 C CA . TRP A 1 100 ? 5.18 28.109 12.695 1 97.38 100 TRP A CA 1
ATOM 774 C C . TRP A 1 100 ? 6.441 28.203 11.844 1 97.38 100 TRP A C 1
ATOM 776 O O . TRP A 1 100 ? 7.465 28.734 12.289 1 97.38 100 TRP A O 1
ATOM 786 N N . ARG A 1 101 ? 6.355 27.75 10.656 1 96.12 101 ARG A N 1
ATOM 787 C CA . ARG A 1 101 ? 7.539 27.656 9.805 1 96.12 101 ARG A CA 1
ATOM 788 C C . ARG A 1 101 ? 7.746 28.953 9.016 1 96.12 101 ARG A C 1
ATOM 790 O O . ARG A 1 101 ? 8.727 29.078 8.281 1 96.12 101 ARG A O 1
ATOM 797 N N . GLY A 1 102 ? 6.766 29.859 9.133 1 94.12 102 GLY A N 1
ATOM 798 C CA . GLY A 1 102 ? 7.074 31.188 8.625 1 94.12 102 GLY A CA 1
ATOM 799 C C . GLY A 1 102 ? 6.133 31.641 7.527 1 94.12 102 GLY A C 1
ATOM 800 O O . GLY A 1 102 ? 6.23 32.781 7.047 1 94.12 102 GLY A O 1
ATOM 801 N N . VAL A 1 103 ? 5.219 30.797 7.172 1 95.44 103 VAL A N 1
ATOM 802 C CA . VAL A 1 103 ? 4.227 31.219 6.191 1 95.44 103 VAL A CA 1
ATOM 803 C C . VAL A 1 103 ? 3.348 32.312 6.793 1 95.44 103 VAL A C 1
ATOM 805 O O . VAL A 1 103 ? 2.941 32.219 7.953 1 95.44 103 VAL A O 1
ATOM 808 N N . LYS A 1 104 ? 3.051 33.312 6.012 1 95 104 LYS A N 1
ATOM 809 C CA . LYS A 1 104 ? 2.213 34.406 6.484 1 95 104 LYS A CA 1
ATOM 810 C C . LYS A 1 104 ? 0.735 34.125 6.234 1 95 104 LYS A C 1
ATOM 812 O O . LYS A 1 104 ? 0.38 33.5 5.223 1 95 104 LYS A O 1
ATOM 817 N N . PRO A 1 105 ? -0.096 34.594 7.18 1 96.62 105 PRO A N 1
ATOM 818 C CA . PRO A 1 105 ? -1.536 34.406 6.969 1 96.62 105 PRO A CA 1
ATOM 819 C C . PRO A 1 105 ? -2.002 34.938 5.617 1 96.62 105 PRO A C 1
ATOM 821 O O . PRO A 1 105 ? -2.85 34.344 4.965 1 96.62 105 PRO A O 1
ATOM 824 N N . ARG A 1 106 ? -1.476 36.062 5.137 1 95.81 106 ARG A N 1
ATOM 825 C CA . ARG A 1 106 ? -1.891 36.625 3.859 1 95.81 106 ARG A CA 1
ATOM 826 C C . ARG A 1 106 ? -1.571 35.688 2.703 1 95.81 106 ARG A C 1
ATOM 828 O O . ARG A 1 106 ? -2.291 35.656 1.704 1 95.81 106 ARG A O 1
ATOM 835 N N . ASP A 1 107 ? -0.471 34.906 2.816 1 94.56 107 ASP A N 1
ATOM 836 C CA . ASP A 1 107 ? -0.141 33.906 1.793 1 94.56 107 ASP A CA 1
ATOM 837 C C . ASP A 1 107 ? -1.238 32.875 1.672 1 94.56 107 ASP A C 1
ATOM 839 O O . ASP A 1 107 ? -1.615 32.469 0.564 1 94.56 107 ASP A O 1
ATOM 843 N N . VAL A 1 108 ? -1.709 32.406 2.834 1 96.12 108 VAL A N 1
ATOM 844 C CA . VAL A 1 108 ? -2.789 31.422 2.871 1 96.12 108 VAL A CA 1
ATOM 845 C C . VAL A 1 108 ? -4.043 32 2.23 1 96.12 108 VAL A C 1
ATOM 847 O O . VAL A 1 108 ? -4.699 31.359 1.417 1 96.12 108 VAL A O 1
ATOM 850 N N . LEU A 1 109 ? -4.352 33.281 2.598 1 97.12 109 LEU A N 1
ATOM 851 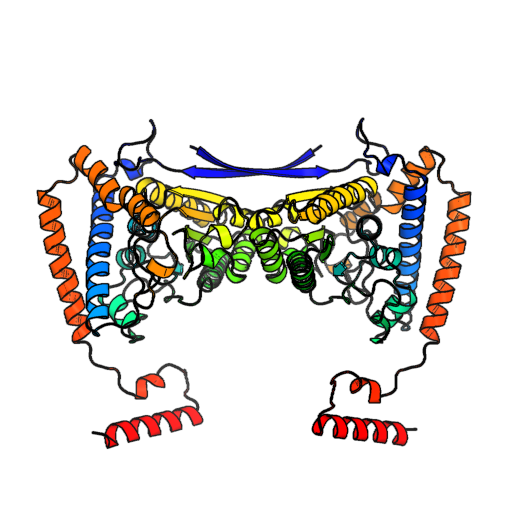C CA . LEU A 1 109 ? -5.531 33.938 2.057 1 97.12 109 LEU A CA 1
ATOM 852 C C . LEU A 1 109 ? -5.398 34.125 0.549 1 97.12 109 LEU A C 1
ATOM 854 O O . LEU A 1 109 ? -6.363 33.938 -0.193 1 97.12 109 LEU A O 1
ATOM 858 N N . MET A 1 110 ? -4.234 34.531 0.118 1 94.94 110 MET A N 1
ATOM 859 C CA . MET A 1 110 ? -4.004 34.719 -1.313 1 94.94 110 MET A CA 1
ATOM 860 C C . MET A 1 110 ? -4.207 33.406 -2.064 1 94.94 110 MET A C 1
ATOM 862 O O . MET A 1 110 ? -4.891 33.375 -3.088 1 94.94 110 MET A O 1
ATOM 866 N N . TYR A 1 111 ? -3.662 32.312 -1.579 1 94.25 111 TYR A N 1
ATOM 867 C CA . TYR A 1 111 ? -3.818 31.016 -2.221 1 94.25 111 TYR A CA 1
ATOM 868 C C . TYR A 1 111 ? -5.289 30.641 -2.348 1 94.25 111 TYR A C 1
ATOM 870 O O . TYR A 1 111 ? -5.773 30.344 -3.445 1 94.25 111 TYR A O 1
ATOM 878 N N . TRP A 1 112 ? -5.984 30.719 -1.273 1 96 112 TRP A N 1
ATOM 879 C CA . TRP A 1 112 ? -7.387 30.312 -1.278 1 96 112 TRP A CA 1
ATOM 880 C C . TRP A 1 112 ? -8.25 31.359 -1.975 1 96 112 TRP A C 1
ATOM 882 O O . TRP A 1 112 ? -9.406 31.094 -2.322 1 96 112 TRP A O 1
ATOM 892 N N . GLY A 1 113 ? -7.68 32.562 -2.125 1 94.25 113 GLY A N 1
ATOM 893 C CA . GLY A 1 113 ? -8.344 33.594 -2.904 1 94.25 113 GLY A CA 1
ATOM 894 C C . GLY A 1 113 ? -8.133 33.438 -4.398 1 94.25 113 GLY A C 1
ATOM 895 O O . GLY A 1 113 ? -8.664 34.219 -5.188 1 94.25 113 GLY A O 1
ATOM 896 N N . GLY A 1 114 ? -7.328 32.5 -4.812 1 91.5 114 GLY A N 1
ATOM 897 C CA . GLY A 1 114 ? -7.113 32.219 -6.227 1 91.5 114 GLY A CA 1
ATOM 898 C C . GLY A 1 114 ? -5.867 32.875 -6.777 1 91.5 114 GLY A C 1
ATOM 899 O O . GLY A 1 114 ? -5.703 32.969 -7.996 1 91.5 114 GLY A O 1
ATOM 900 N N . ASP A 1 115 ? -5.043 33.406 -5.941 1 91.06 115 ASP A N 1
ATOM 901 C CA . ASP A 1 115 ? -3.805 34.062 -6.324 1 91.06 115 ASP A CA 1
ATOM 902 C C . ASP A 1 115 ? -2.588 33.188 -6.039 1 91.06 115 ASP A C 1
ATOM 904 O O . ASP A 1 115 ? -2.193 33.031 -4.883 1 91.06 115 ASP A O 1
ATOM 908 N N . GLU A 1 116 ? -1.904 32.656 -7.078 1 87 116 GLU A N 1
ATOM 909 C CA . GLU A 1 116 ? -0.819 31.703 -6.957 1 87 116 GLU A CA 1
ATOM 910 C C . GLU A 1 116 ? 0.413 32.312 -6.312 1 87 116 GLU A C 1
ATOM 912 O O . GLU A 1 116 ? 1.314 31.609 -5.863 1 87 116 GLU A O 1
ATOM 917 N N . ARG A 1 117 ? 0.432 33.688 -6.277 1 88 117 ARG A N 1
ATOM 918 C CA . ARG A 1 117 ? 1.531 34.344 -5.578 1 88 117 ARG A CA 1
ATOM 919 C C . ARG A 1 117 ? 1.57 33.938 -4.109 1 88 117 ARG A C 1
ATOM 921 O O . ARG A 1 117 ? 2.6 34.062 -3.447 1 88 117 ARG A O 1
ATOM 928 N N . GLY A 1 118 ? 0.414 33.312 -3.621 1 88 118 GLY A N 1
ATOM 929 C CA . GLY A 1 118 ? 0.336 32.781 -2.27 1 88 118 GLY A CA 1
ATOM 930 C C . GLY A 1 118 ? 1.256 31.594 -2.037 1 88 118 GLY A C 1
ATOM 931 O O . GLY A 1 118 ? 1.576 31.266 -0.892 1 88 118 GLY A O 1
ATOM 932 N N . ASN A 1 119 ? 1.622 30.969 -3.082 1 87.06 119 ASN A N 1
ATOM 933 C CA . ASN A 1 119 ? 2.508 29.812 -2.959 1 87.06 119 ASN A CA 1
ATOM 934 C C . ASN A 1 119 ? 3.971 30.234 -2.857 1 87.06 119 ASN A C 1
ATOM 936 O O . ASN A 1 119 ? 4.844 29.422 -2.578 1 87.06 119 ASN A O 1
ATOM 940 N N . ASP A 1 120 ? 4.211 31.406 -3.146 1 83.81 120 ASP A N 1
ATOM 941 C CA . ASP A 1 120 ? 5.57 31.938 -3.02 1 83.81 120 ASP A CA 1
ATOM 942 C C . ASP A 1 120 ? 5.859 32.375 -1.584 1 83.81 120 ASP A C 1
ATOM 944 O O . ASP A 1 120 ? 5.996 33.562 -1.307 1 83.81 120 ASP A O 1
ATOM 948 N N . PHE A 1 121 ? 6.074 31.359 -0.698 1 77.88 121 PHE A N 1
ATOM 949 C CA . PHE A 1 121 ? 6.25 31.609 0.729 1 77.88 121 PHE A CA 1
ATOM 950 C C . PHE A 1 121 ? 7.547 32.344 0.994 1 77.88 121 PHE A C 1
ATOM 952 O O . PHE A 1 121 ? 8.578 32.062 0.377 1 77.88 121 PHE A O 1
ATOM 959 N N . SER A 1 122 ? 7.602 33.438 1.702 1 68.94 122 SER A N 1
ATOM 960 C CA . SER A 1 122 ? 8.82 34.094 2.129 1 68.94 122 SER A CA 1
ATOM 961 C C . SER A 1 122 ? 9.602 33.281 3.137 1 68.94 122 SER A C 1
ATOM 963 O O . SER A 1 122 ? 10.812 33.438 3.271 1 68.94 122 SER A O 1
ATOM 965 N N . GLY A 1 123 ? 9.031 32.344 3.781 1 67.94 123 GLY A N 1
ATOM 966 C CA . GLY A 1 123 ? 9.695 31.641 4.863 1 67.94 123 GLY A CA 1
ATOM 967 C C . GLY A 1 123 ? 10.414 30.375 4.406 1 67.94 123 GLY A C 1
ATOM 968 O O . GLY A 1 123 ? 11.469 30.453 3.777 1 67.94 123 GLY A O 1
ATOM 969 N N . PRO A 1 124 ? 9.742 29.281 4.484 1 80 124 PRO A N 1
ATOM 970 C CA . PRO A 1 124 ? 10.445 28.016 4.227 1 80 124 PRO A CA 1
ATOM 971 C C . PRO A 1 124 ? 10.578 27.719 2.736 1 80 124 PRO A C 1
ATOM 973 O O . PRO A 1 124 ? 9.68 27.109 2.143 1 80 124 PRO A O 1
ATOM 976 N N . ARG A 1 125 ? 11.688 28.078 2.254 1 81.5 125 ARG A N 1
ATOM 977 C CA . ARG A 1 125 ? 11.883 27.953 0.813 1 81.5 125 ARG A CA 1
ATOM 978 C C . ARG A 1 125 ? 11.938 26.5 0.383 1 81.5 125 ARG A C 1
ATOM 980 O O . ARG A 1 125 ? 11.68 26.172 -0.779 1 81.5 125 ARG A O 1
ATOM 987 N N . HIS A 1 126 ? 12.211 25.703 1.331 1 90.56 126 HIS A N 1
ATOM 988 C CA . HIS A 1 126 ? 12.383 24.297 0.979 1 90.56 126 HIS A CA 1
ATOM 989 C C . HIS A 1 126 ? 11.07 23.531 1.085 1 90.56 126 HIS A C 1
ATOM 991 O O . HIS A 1 126 ? 10.961 22.406 0.607 1 90.56 126 HIS A O 1
ATOM 997 N N . ASP A 1 127 ? 10.078 24.141 1.698 1 95 127 ASP A N 1
ATOM 998 C CA . ASP A 1 127 ? 8.781 23.469 1.827 1 95 127 ASP A CA 1
ATOM 999 C C . ASP A 1 127 ? 8.047 23.438 0.49 1 95 127 ASP A C 1
ATOM 1001 O O . ASP A 1 127 ? 8.234 24.312 -0.352 1 95 127 ASP A O 1
ATOM 1005 N N . PHE A 1 128 ? 7.273 22.422 0.321 1 94 128 PHE A N 1
ATOM 1006 C CA . PHE A 1 128 ? 6.508 22.281 -0.911 1 94 128 PHE A CA 1
ATOM 1007 C C . PHE A 1 128 ? 5.219 23.094 -0.843 1 94 128 PHE A C 1
ATOM 1009 O O . PHE A 1 128 ? 4.773 23.469 0.243 1 94 128 PHE A O 1
ATOM 1016 N N . ALA A 1 129 ? 4.695 23.359 -2.043 1 89.75 129 ALA A N 1
ATOM 1017 C CA . ALA A 1 129 ? 3.408 24.031 -2.15 1 89.75 129 ALA A CA 1
ATOM 1018 C C . ALA A 1 129 ? 2.271 23.125 -1.673 1 89.75 129 ALA A C 1
ATOM 1020 O O . ALA A 1 129 ? 2.473 21.938 -1.448 1 89.75 129 ALA A O 1
ATOM 1021 N N . TRP A 1 130 ? 1.125 23.703 -1.54 1 88.5 130 TRP A N 1
ATOM 1022 C CA . TRP A 1 130 ? -0.082 22.969 -1.178 1 88.5 130 TRP A CA 1
ATOM 1023 C C . TRP A 1 130 ? -0.368 21.875 -2.186 1 88.5 130 TRP A C 1
ATOM 1025 O O . TRP A 1 130 ? -0.161 22.047 -3.389 1 88.5 130 TRP A O 1
ATOM 1035 N N . ALA A 1 131 ? -0.723 20.781 -1.618 1 90.56 131 ALA A N 1
ATOM 1036 C CA . ALA A 1 131 ? -1.238 19.703 -2.461 1 90.56 131 ALA A CA 1
ATOM 1037 C C . ALA A 1 131 ? -2.725 19.469 -2.203 1 90.56 131 ALA A C 1
ATOM 1039 O O . ALA A 1 131 ? -3.1 18.922 -1.164 1 90.56 131 ALA A O 1
ATOM 1040 N N . VAL A 1 132 ? -3.5 19.828 -3.176 1 88.19 132 VAL A N 1
ATOM 1041 C CA . VAL A 1 132 ? -4.941 19.688 -3.02 1 88.19 132 VAL A CA 1
ATOM 1042 C C . VAL A 1 132 ? -5.367 18.281 -3.391 1 88.19 132 VAL A C 1
ATOM 1044 O O . VAL A 1 132 ? -6.184 17.656 -2.697 1 88.19 132 VAL A O 1
ATOM 1047 N N . PRO A 1 133 ? -4.785 17.797 -4.566 1 86.81 133 PRO A N 1
ATOM 1048 C CA . PRO A 1 133 ? -5.02 16.359 -4.746 1 86.81 133 PRO A CA 1
ATOM 1049 C C . PRO A 1 133 ? -4.438 15.523 -3.611 1 86.81 133 PRO A C 1
ATOM 1051 O O . PRO A 1 133 ? -3.287 15.727 -3.213 1 86.81 133 PRO A O 1
ATOM 1054 N N . ILE A 1 134 ? -5.227 14.586 -3.178 1 88.06 134 ILE A N 1
ATOM 1055 C CA . ILE A 1 134 ? -4.84 13.906 -1.944 1 88.06 134 ILE A CA 1
ATOM 1056 C C . ILE A 1 134 ? -3.664 12.969 -2.217 1 88.06 134 ILE A C 1
ATOM 1058 O O . ILE A 1 134 ? -3.619 12.305 -3.256 1 88.06 134 ILE A O 1
ATOM 1062 N N . ALA A 1 135 ? -2.654 13.008 -1.365 1 93.06 135 ALA A N 1
ATOM 1063 C CA . ALA A 1 135 ? -1.548 12.078 -1.169 1 93.06 135 ALA A CA 1
ATOM 1064 C C . ALA A 1 135 ? -0.404 12.367 -2.135 1 93.06 135 ALA A C 1
ATOM 1066 O O . ALA A 1 135 ? 0.679 11.789 -2.02 1 93.06 135 ALA A O 1
ATOM 1067 N N . THR A 1 136 ? -0.536 13.289 -3.08 1 95.06 136 THR A N 1
ATOM 1068 C CA . THR A 1 136 ? 0.552 13.594 -4.004 1 95.06 136 THR A CA 1
ATOM 1069 C C . THR A 1 136 ? 1.798 14.039 -3.248 1 95.06 136 THR A C 1
ATOM 1071 O O . THR A 1 136 ? 2.92 13.711 -3.637 1 95.06 136 THR A O 1
ATOM 1074 N N . GLN A 1 137 ? 1.574 14.828 -2.188 1 97.06 137 GLN A N 1
ATOM 1075 C CA . GLN A 1 137 ? 2.674 15.391 -1.41 1 97.06 137 GLN A CA 1
ATOM 1076 C C . GLN A 1 137 ? 3.504 14.281 -0.76 1 97.06 137 GLN A C 1
ATOM 1078 O O . GLN A 1 137 ? 4.652 14.508 -0.374 1 97.06 137 GLN A O 1
ATOM 1083 N N . CYS A 1 138 ? 2.941 13.086 -0.6 1 98.25 138 CYS A N 1
ATOM 1084 C CA . CYS A 1 138 ? 3.688 11.969 -0.025 1 98.25 138 CYS A CA 1
ATOM 1085 C C . CYS A 1 138 ? 4.891 11.617 -0.891 1 98.25 138 CYS A C 1
ATOM 1087 O O . CYS A 1 138 ? 5.988 11.398 -0.376 1 98.25 138 CYS A O 1
ATOM 1089 N N . LEU A 1 139 ? 4.664 11.586 -2.188 1 98.06 139 LEU A N 1
ATOM 1090 C CA . LEU A 1 139 ? 5.754 11.258 -3.104 1 98.06 139 LEU A CA 1
ATOM 1091 C C . LEU A 1 139 ? 6.762 12.398 -3.182 1 98.06 139 LEU A C 1
ATOM 1093 O O . LEU A 1 139 ? 7.957 12.164 -3.354 1 98.06 139 LEU A O 1
ATOM 1097 N N . HIS A 1 140 ? 6.293 13.68 -3.098 1 97.88 140 HIS A N 1
ATOM 1098 C CA . HIS A 1 140 ? 7.203 14.812 -3.035 1 97.88 140 HIS A CA 1
ATOM 1099 C C . HIS A 1 140 ? 8.172 14.688 -1.861 1 97.88 140 HIS A C 1
ATOM 1101 O O . HIS A 1 140 ? 9.375 14.875 -2.021 1 97.88 140 HIS A O 1
ATOM 1107 N N . ALA A 1 141 ? 7.605 14.367 -0.731 1 98.62 141 ALA A N 1
ATOM 1108 C CA . ALA A 1 141 ? 8.43 14.219 0.465 1 98.62 141 ALA A CA 1
ATOM 1109 C C . ALA A 1 141 ? 9.422 13.07 0.304 1 98.62 141 ALA A C 1
ATOM 1111 O O . ALA A 1 141 ? 10.586 13.18 0.703 1 98.62 141 ALA A O 1
ATOM 1112 N N . ALA A 1 142 ? 8.969 11.953 -0.225 1 98.69 142 ALA A N 1
ATOM 1113 C CA . ALA A 1 142 ? 9.859 10.82 -0.45 1 98.69 142 ALA A CA 1
ATOM 1114 C C . ALA A 1 142 ? 11.016 11.195 -1.374 1 98.69 142 ALA A C 1
ATOM 1116 O O . ALA A 1 142 ? 12.156 10.805 -1.141 1 98.69 142 ALA A O 1
ATOM 1117 N N . GLY A 1 143 ? 10.633 11.898 -2.451 1 98.56 143 GLY A N 1
ATOM 1118 C CA . GLY A 1 143 ? 11.672 12.375 -3.35 1 98.56 143 GLY A CA 1
ATOM 1119 C C . GLY A 1 143 ? 12.695 13.266 -2.664 1 98.56 143 GLY A C 1
ATOM 1120 O O . GLY A 1 143 ? 13.898 13.125 -2.883 1 98.56 143 GLY A O 1
ATOM 1121 N N . ALA A 1 144 ? 12.211 14.227 -1.894 1 98.56 144 ALA A N 1
ATOM 1122 C CA . ALA A 1 144 ? 13.102 15.109 -1.146 1 98.56 144 ALA A CA 1
ATOM 1123 C C . ALA A 1 144 ? 13.992 14.312 -0.195 1 98.56 144 ALA A C 1
ATOM 1125 O O . ALA A 1 144 ? 15.195 14.555 -0.114 1 98.56 144 ALA A O 1
ATOM 1126 N N . ALA A 1 145 ? 13.398 13.406 0.542 1 98.81 145 ALA A N 1
ATOM 1127 C CA . ALA A 1 145 ? 14.156 12.562 1.464 1 98.81 145 ALA A CA 1
ATOM 1128 C C . ALA A 1 145 ? 15.25 11.797 0.732 1 98.81 145 ALA A C 1
ATOM 1130 O O . ALA A 1 145 ? 16.359 11.648 1.247 1 98.81 145 ALA A O 1
ATOM 1131 N N . LEU A 1 146 ? 14.914 11.266 -0.416 1 98.69 146 LEU A N 1
ATOM 1132 C CA . LEU A 1 146 ? 15.914 10.57 -1.219 1 98.69 146 LEU A CA 1
ATOM 1133 C C . LEU A 1 146 ? 17.062 11.492 -1.577 1 98.69 146 LEU A C 1
ATOM 1135 O O . LEU A 1 146 ? 18.234 11.094 -1.516 1 98.69 146 LEU A O 1
ATOM 1139 N N . ALA A 1 147 ? 16.719 12.711 -2.021 1 98.5 147 ALA A N 1
ATOM 1140 C CA . ALA A 1 147 ? 17.766 13.695 -2.342 1 98.5 147 ALA A CA 1
ATOM 1141 C C . ALA A 1 147 ? 18.672 13.93 -1.147 1 98.5 147 ALA A C 1
ATOM 1143 O O . ALA A 1 147 ? 19.906 14 -1.301 1 98.5 147 ALA A O 1
ATOM 1144 N N . PHE A 1 148 ? 18.094 14.141 0.079 1 98.62 148 PHE A N 1
ATOM 1145 C CA . PHE A 1 148 ? 18.875 14.352 1.284 1 98.62 148 PHE A CA 1
ATOM 1146 C C . PHE A 1 148 ? 19.844 13.195 1.515 1 98.62 148 PHE A C 1
ATOM 1148 O O . PHE A 1 148 ? 21.016 13.398 1.825 1 98.62 148 PHE A O 1
ATOM 1155 N N . LYS A 1 149 ? 19.312 12 1.39 1 98.12 149 LYS A N 1
ATOM 1156 C CA . LYS A 1 149 ? 20.125 10.805 1.604 1 98.12 149 LYS A CA 1
ATOM 1157 C C . LYS A 1 149 ? 21.297 10.75 0.617 1 98.12 149 LYS A C 1
ATOM 1159 O O . LYS A 1 149 ? 22.438 10.523 1.01 1 98.12 149 LYS A O 1
ATOM 1164 N N . VAL A 1 150 ? 21.016 10.953 -0.607 1 98.06 150 VAL A N 1
ATOM 1165 C CA . VAL A 1 150 ? 22.016 10.883 -1.661 1 98.06 150 VAL A CA 1
ATOM 1166 C C . VAL A 1 150 ? 23.078 11.945 -1.427 1 98.06 150 VAL A C 1
ATOM 1168 O O . VAL A 1 150 ? 24.281 11.703 -1.649 1 98.06 150 VAL A O 1
ATOM 1171 N N . ARG A 1 151 ? 22.672 13.078 -0.911 1 98.19 151 ARG A N 1
ATOM 1172 C CA . ARG A 1 151 ? 23.578 14.203 -0.715 1 98.19 151 ARG A CA 1
ATOM 1173 C C . ARG A 1 151 ? 24.219 14.148 0.665 1 98.19 151 ARG A C 1
ATOM 1175 O O . ARG A 1 151 ? 25.062 14.984 0.991 1 98.19 151 ARG A O 1
ATOM 1182 N N . GLY A 1 152 ? 23.812 13.242 1.509 1 97.94 152 GLY A N 1
ATOM 1183 C CA . GLY A 1 152 ? 24.359 13.102 2.85 1 97.94 152 GLY A CA 1
ATOM 1184 C C . GLY A 1 152 ? 23.969 14.242 3.771 1 97.94 152 GLY A C 1
ATOM 1185 O O . GLY A 1 152 ? 24.781 14.664 4.605 1 97.94 152 GLY A O 1
ATOM 1186 N N . GLU A 1 153 ? 22.812 14.836 3.523 1 97.94 153 GLU A N 1
ATOM 1187 C CA . GLU A 1 153 ? 22.344 15.938 4.352 1 97.94 153 GLU A CA 1
ATOM 1188 C C . GLU A 1 153 ? 21.516 15.43 5.527 1 97.94 153 GLU A C 1
ATOM 1190 O O . GLU A 1 153 ? 20.609 14.609 5.344 1 97.94 153 GLU A O 1
ATOM 1195 N N . PRO A 1 154 ? 21.859 15.883 6.703 1 98.06 154 PRO A N 1
ATOM 1196 C CA . PRO A 1 154 ? 21.062 15.461 7.863 1 98.06 154 PRO A CA 1
ATOM 1197 C C . PRO A 1 154 ? 19.734 16.188 7.969 1 98.06 154 PRO A C 1
ATOM 1199 O O . PRO A 1 154 ? 19.406 16.734 9.023 1 98.06 154 PRO A O 1
ATOM 1202 N N . ARG A 1 155 ? 18.969 16.172 6.898 1 98.25 155 ARG A N 1
ATOM 1203 C CA . ARG A 1 155 ? 17.656 16.781 6.793 1 98.25 155 ARG A CA 1
ATOM 1204 C C . ARG A 1 155 ? 16.562 15.727 6.762 1 98.25 155 ARG A C 1
ATOM 1206 O O . ARG A 1 155 ? 16.828 14.555 6.504 1 98.25 155 ARG A O 1
ATOM 1213 N N . VAL A 1 156 ? 15.422 16.141 7.105 1 98.81 156 VAL A N 1
ATOM 1214 C CA . VAL A 1 156 ? 14.266 15.25 7.141 1 98.81 156 VAL A CA 1
ATOM 1215 C C . VAL A 1 156 ? 13.133 15.836 6.301 1 98.81 156 VAL A C 1
ATOM 1217 O O . VAL A 1 156 ? 12.914 17.047 6.305 1 98.81 156 VAL A O 1
ATOM 1220 N N . ALA A 1 157 ? 12.477 14.953 5.539 1 98.88 157 ALA A N 1
ATOM 1221 C CA . ALA A 1 157 ? 11.25 15.336 4.848 1 98.88 157 ALA A CA 1
ATOM 1222 C C . ALA A 1 157 ? 10.016 14.867 5.613 1 98.88 157 ALA A C 1
ATOM 1224 O O . ALA A 1 157 ? 9.961 13.711 6.055 1 98.88 157 ALA A O 1
ATOM 1225 N N . VAL A 1 158 ? 9.062 15.773 5.816 1 98.88 158 VAL A N 1
ATOM 1226 C CA . VAL A 1 158 ? 7.809 15.477 6.496 1 98.88 158 VAL A CA 1
ATOM 1227 C C . VAL A 1 158 ? 6.637 15.68 5.543 1 98.88 158 VAL A C 1
ATOM 1229 O O . VAL A 1 158 ? 6.52 16.734 4.91 1 98.88 158 VAL A O 1
ATOM 1232 N N . SER A 1 159 ? 5.855 14.656 5.352 1 98.69 159 SER A N 1
ATOM 1233 C CA . SER A 1 159 ? 4.602 14.805 4.617 1 98.69 159 SER A CA 1
ATOM 1234 C C . SER A 1 159 ? 3.398 14.672 5.539 1 98.69 159 SER A C 1
ATOM 1236 O O . SER A 1 159 ? 3.469 13.984 6.562 1 98.69 159 SER A O 1
ATOM 1238 N N . VAL A 1 160 ? 2.326 15.336 5.16 1 98.69 160 VAL A N 1
ATOM 1239 C CA . VAL A 1 160 ? 1.077 15.234 5.91 1 98.69 160 VAL A CA 1
ATOM 1240 C C . VAL A 1 160 ? -0.065 14.875 4.965 1 98.69 160 VAL A C 1
ATOM 1242 O O . VAL A 1 160 ? -0.19 15.445 3.881 1 98.69 160 VAL A O 1
ATOM 1245 N N . CYS A 1 161 ? -0.841 13.898 5.312 1 97.75 161 CYS A N 1
ATOM 1246 C CA . CYS A 1 161 ? -2.076 13.609 4.594 1 97.75 161 CYS A CA 1
ATOM 1247 C C . CYS A 1 161 ? -3.186 13.203 5.559 1 97.75 161 CYS A C 1
ATOM 1249 O O . CYS A 1 161 ? -2.932 12.969 6.738 1 97.75 161 CYS A O 1
ATOM 1251 N N . GLY A 1 162 ? -4.406 13.312 5.094 1 97.81 162 GLY A N 1
ATOM 1252 C CA . GLY A 1 162 ? -5.547 12.859 5.875 1 97.81 162 GLY A CA 1
ATOM 1253 C C . GLY A 1 162 ? -5.766 11.359 5.797 1 97.81 162 GLY A C 1
ATOM 1254 O O . GLY A 1 162 ? -5.016 10.648 5.121 1 97.81 162 GLY A O 1
ATOM 1255 N N . ASP A 1 163 ? -6.793 10.906 6.562 1 97.88 163 ASP A N 1
ATOM 1256 C CA . ASP A 1 163 ? -7.145 9.492 6.535 1 97.88 163 ASP A CA 1
ATOM 1257 C C . ASP A 1 163 ? -7.477 9.031 5.117 1 97.88 163 ASP A C 1
ATOM 1259 O O . ASP A 1 163 ? -7.055 7.957 4.688 1 97.88 163 ASP A O 1
ATOM 1263 N N . GLY A 1 164 ? -8.203 9.828 4.371 1 97.19 164 GLY A N 1
ATOM 1264 C CA . GLY A 1 164 ? -8.523 9.477 2.996 1 97.19 164 GLY A CA 1
ATOM 1265 C C . GLY A 1 164 ? -7.297 9.312 2.121 1 97.19 164 GLY A C 1
ATOM 1266 O O . GLY A 1 164 ? -7.262 8.445 1.247 1 97.19 164 GLY A O 1
ATOM 1267 N N . GLY A 1 165 ? -6.328 10.164 2.34 1 97.38 165 GLY A N 1
ATOM 1268 C CA . GLY A 1 165 ? -5.102 10.109 1.563 1 97.38 165 GLY A CA 1
ATOM 1269 C C . GLY A 1 165 ? -4.355 8.797 1.706 1 97.38 165 GLY A C 1
ATOM 1270 O O . GLY A 1 165 ? -3.625 8.391 0.8 1 97.38 165 GLY A O 1
ATOM 1271 N N . THR A 1 166 ? -4.57 8.062 2.795 1 98.06 166 THR A N 1
ATOM 1272 C CA . THR A 1 166 ? -3.852 6.824 3.053 1 98.06 166 THR A CA 1
ATOM 1273 C C . THR A 1 166 ? -4.387 5.695 2.176 1 98.06 166 THR A C 1
ATOM 1275 O O . THR A 1 166 ? -3.795 4.617 2.111 1 98.06 166 THR A O 1
ATOM 1278 N N . SER A 1 167 ? -5.484 5.902 1.498 1 96.88 167 SER A N 1
ATOM 1279 C CA . SER A 1 167 ? -6.07 4.898 0.62 1 96.88 167 SER A CA 1
ATOM 1280 C C . SER A 1 167 ? -5.562 5.047 -0.81 1 96.88 167 SER A C 1
ATOM 1282 O O . SER A 1 167 ? -5.871 4.223 -1.672 1 96.88 167 SER A O 1
ATOM 1284 N N . LYS A 1 168 ? -4.785 6.066 -1.025 1 95.75 168 LYS A N 1
ATOM 1285 C CA . LYS A 1 168 ? -4.273 6.332 -2.367 1 95.75 168 LYS A CA 1
ATOM 1286 C C . LYS A 1 168 ? -2.975 5.574 -2.621 1 95.75 168 LYS A C 1
ATOM 1288 O O . LYS A 1 168 ? -2.176 5.379 -1.702 1 95.75 168 LYS A O 1
ATOM 1293 N N . ALA A 1 169 ? -2.691 5.293 -3.877 1 94.88 169 ALA A N 1
ATOM 1294 C CA . ALA A 1 169 ? -1.486 4.594 -4.312 1 94.88 169 ALA A CA 1
ATOM 1295 C C . ALA A 1 169 ? -0.235 5.406 -3.996 1 94.88 169 ALA A C 1
ATOM 1297 O O . ALA A 1 169 ? 0.819 4.84 -3.693 1 94.88 169 ALA A O 1
ATOM 1298 N N . ASP A 1 170 ? -0.312 6.684 -4.035 1 97.31 170 ASP A N 1
ATOM 1299 C CA . ASP A 1 170 ? 0.822 7.562 -3.768 1 97.31 170 ASP A CA 1
ATOM 1300 C C . ASP A 1 170 ? 1.347 7.367 -2.348 1 97.31 170 ASP A C 1
ATOM 1302 O O . ASP A 1 170 ? 2.559 7.379 -2.119 1 97.31 170 ASP A O 1
ATOM 1306 N N . PHE A 1 171 ? 0.413 7.23 -1.513 1 98.56 171 PHE A N 1
ATOM 1307 C CA . PHE A 1 171 ? 0.78 7.008 -0.119 1 98.56 171 PHE A CA 1
ATOM 1308 C C . PHE A 1 171 ? 1.594 5.727 0.029 1 98.56 171 PHE A C 1
ATOM 1310 O O . PHE A 1 171 ? 2.662 5.73 0.644 1 98.56 171 PHE A O 1
ATOM 1317 N N . TYR A 1 172 ? 1.166 4.68 -0.584 1 97.69 172 TYR A N 1
ATOM 1318 C CA . TYR A 1 172 ? 1.848 3.391 -0.516 1 97.69 172 TYR A CA 1
ATOM 1319 C C . TYR A 1 172 ? 3.215 3.461 -1.186 1 97.69 172 TYR A C 1
ATOM 1321 O O . TYR A 1 172 ? 4.188 2.887 -0.688 1 97.69 172 TYR A O 1
ATOM 1329 N N . SER A 1 173 ? 3.256 4.035 -2.287 1 98 173 SER A N 1
ATOM 1330 C CA . SER A 1 173 ? 4.523 4.152 -3 1 98 173 SER A CA 1
ATOM 1331 C C . SER A 1 173 ? 5.57 4.871 -2.154 1 98 173 SER A C 1
ATOM 1333 O O . SER A 1 173 ? 6.734 4.469 -2.125 1 98 173 SER A O 1
ATOM 1335 N N . ALA A 1 174 ? 5.102 5.898 -1.492 1 98.5 174 ALA A N 1
ATOM 1336 C CA . ALA A 1 174 ? 6.012 6.633 -0.618 1 98.5 174 ALA A CA 1
ATOM 1337 C C . ALA A 1 174 ? 6.473 5.762 0.548 1 98.5 174 ALA A C 1
ATOM 1339 O O . ALA A 1 174 ? 7.652 5.773 0.912 1 98.5 174 ALA A O 1
ATOM 1340 N N . LEU A 1 175 ? 5.512 5 1.128 1 97.81 175 LEU A N 1
ATOM 1341 C CA . LEU A 1 175 ? 5.844 4.078 2.211 1 97.81 175 LEU A CA 1
ATOM 1342 C C . LEU A 1 175 ? 6.914 3.084 1.771 1 97.81 175 LEU A C 1
ATOM 1344 O O . LEU A 1 175 ? 7.891 2.861 2.488 1 97.81 175 LEU A O 1
ATOM 1348 N N . ASN A 1 176 ? 6.645 2.488 0.638 1 98 176 ASN A N 1
ATOM 1349 C CA . ASN A 1 176 ? 7.535 1.437 0.16 1 98 176 ASN A CA 1
ATOM 1350 C C . ASN A 1 176 ? 8.93 1.979 -0.141 1 98 176 ASN A C 1
ATOM 1352 O O . ASN A 1 176 ? 9.938 1.361 0.221 1 98 176 ASN A O 1
ATOM 1356 N N . CYS A 1 177 ? 9 3.113 -0.769 1 97.31 177 CYS A N 1
ATOM 1357 C CA . CYS A 1 177 ? 10.281 3.75 -1.029 1 97.31 177 CYS A CA 1
ATOM 1358 C C . CYS A 1 177 ? 11 4.09 0.273 1 97.31 177 CYS A C 1
ATOM 1360 O O . CYS A 1 177 ? 12.211 3.912 0.386 1 97.31 177 CYS A O 1
ATOM 1362 N N . GLY A 1 178 ? 10.195 4.648 1.176 1 98.5 178 GLY A N 1
ATOM 1363 C CA . GLY A 1 178 ? 10.75 4.992 2.473 1 98.5 178 GLY A CA 1
ATOM 1364 C C . GLY A 1 178 ? 11.508 3.85 3.123 1 98.5 178 GLY A C 1
ATOM 1365 O O . GLY A 1 178 ? 12.633 4.027 3.592 1 98.5 178 GLY A O 1
ATOM 1366 N N . GLY A 1 179 ? 10.875 2.713 3.191 1 98.31 179 GLY A N 1
ATOM 1367 C CA . GLY A 1 179 ? 11.5 1.545 3.795 1 98.31 179 GLY A CA 1
ATOM 1368 C C . GLY A 1 179 ? 12.633 0.976 2.965 1 98.31 179 GLY A C 1
ATOM 1369 O O . GLY A 1 179 ? 13.711 0.684 3.49 1 98.31 179 GLY A O 1
ATOM 1370 N N . ALA A 1 180 ? 12.398 0.814 1.65 1 97.88 180 ALA A N 1
ATOM 1371 C CA . ALA A 1 180 ? 13.359 0.175 0.755 1 97.88 180 ALA A CA 1
ATOM 1372 C C . ALA A 1 180 ? 14.688 0.925 0.75 1 97.88 180 ALA A C 1
ATOM 1374 O O . ALA A 1 180 ? 15.75 0.309 0.72 1 97.88 180 ALA A O 1
ATOM 1375 N N . PHE A 1 181 ? 14.602 2.254 0.802 1 97.75 181 PHE A N 1
ATOM 1376 C CA . PHE A 1 181 ? 15.805 3.07 0.688 1 97.75 181 PHE A CA 1
ATOM 1377 C C . PHE A 1 181 ? 16.203 3.635 2.045 1 97.75 181 PHE A C 1
ATOM 1379 O O . PHE A 1 181 ? 17.125 4.445 2.137 1 97.75 181 PHE A O 1
ATOM 1386 N N . GLN A 1 182 ? 15.461 3.262 3.1 1 98.06 182 GLN A N 1
ATOM 1387 C CA . GLN A 1 182 ? 15.742 3.779 4.434 1 98.06 182 GLN A CA 1
ATOM 1388 C C . GLN A 1 182 ? 15.812 5.305 4.434 1 98.06 182 GLN A C 1
ATOM 1390 O O . GLN A 1 182 ? 16.812 5.887 4.863 1 98.06 182 GLN A O 1
ATOM 1395 N N . LEU A 1 183 ? 14.773 5.914 3.959 1 98.81 183 LEU A N 1
ATOM 1396 C CA . LEU A 1 183 ? 14.75 7.359 3.744 1 98.81 183 LEU A CA 1
ATOM 1397 C C . LEU A 1 183 ? 14.516 8.102 5.055 1 98.81 183 LEU A C 1
ATOM 1399 O O . LEU A 1 183 ? 13.797 7.613 5.93 1 98.81 183 LEU A O 1
ATOM 1403 N N . PRO A 1 184 ? 15.156 9.281 5.227 1 98.94 184 PRO A N 1
ATOM 1404 C CA . PRO A 1 184 ? 14.781 10.172 6.328 1 98.94 184 PRO A CA 1
ATOM 1405 C C . PRO A 1 184 ? 13.422 10.844 6.113 1 98.94 184 PRO A C 1
ATOM 1407 O O . PRO A 1 184 ? 13.359 12.039 5.832 1 98.94 184 PRO A O 1
ATOM 1410 N N . LEU A 1 185 ? 12.406 10.109 6.27 1 98.94 185 LEU A N 1
ATOM 1411 C CA . LEU A 1 185 ? 11.039 10.453 5.887 1 98.94 185 LEU A CA 1
ATOM 1412 C C . LEU A 1 185 ? 10.078 10.219 7.047 1 98.94 185 LEU A C 1
ATOM 1414 O O . LEU A 1 185 ? 10.086 9.148 7.66 1 98.94 185 LEU A O 1
ATOM 1418 N N . VAL A 1 186 ? 9.32 11.234 7.395 1 98.94 186 VAL A N 1
ATOM 1419 C CA . VAL A 1 186 ? 8.234 11.086 8.359 1 98.94 186 VAL A CA 1
ATOM 1420 C C . VAL A 1 186 ? 6.891 11.344 7.668 1 98.94 186 VAL A C 1
ATOM 1422 O O . VAL A 1 186 ? 6.641 12.445 7.184 1 98.94 186 VAL A O 1
ATOM 1425 N N . MET A 1 187 ? 6.102 10.32 7.613 1 98.88 187 MET A N 1
ATOM 1426 C CA . MET A 1 187 ? 4.758 10.43 7.055 1 98.88 187 MET A CA 1
ATOM 1427 C C . MET A 1 187 ? 3.719 10.594 8.156 1 98.88 187 MET A C 1
ATOM 1429 O O . MET A 1 187 ? 3.467 9.664 8.922 1 98.88 187 MET A O 1
ATOM 1433 N N . VAL A 1 188 ? 3.109 11.742 8.188 1 98.94 188 VAL A N 1
ATOM 1434 C CA . VAL A 1 188 ? 2.117 12.023 9.219 1 98.94 188 VAL A CA 1
ATOM 1435 C C . VAL A 1 188 ? 0.712 11.883 8.641 1 98.94 188 VAL A C 1
ATOM 1437 O O . VAL A 1 188 ? 0.419 12.422 7.57 1 98.94 188 VAL A O 1
ATOM 1440 N N . VAL A 1 189 ? -0.078 11.117 9.312 1 98.94 189 VAL A N 1
ATOM 1441 C CA . VAL A 1 189 ? -1.493 11 8.977 1 98.94 189 VAL A CA 1
ATOM 1442 C C . VAL A 1 189 ? -2.334 11.742 10.008 1 98.94 189 VAL A C 1
ATOM 1444 O O . VAL A 1 189 ? -2.434 11.32 11.164 1 98.94 189 VAL A O 1
ATOM 1447 N N . VAL A 1 190 ? -2.832 12.867 9.594 1 98.81 190 VAL A N 1
ATOM 1448 C CA . VAL A 1 190 ? -3.824 13.531 10.43 1 98.81 190 VAL A CA 1
ATOM 1449 C C . VAL A 1 190 ? -5.195 12.891 10.211 1 98.81 190 VAL A C 1
ATOM 1451 O O . VAL A 1 190 ? -5.91 13.258 9.273 1 98.81 190 VAL A O 1
ATOM 1454 N N . ASN A 1 191 ? -5.5 11.977 11.086 1 98.75 191 ASN A N 1
ATOM 1455 C CA . ASN A 1 191 ? -6.734 11.203 11 1 98.75 191 ASN A CA 1
ATOM 1456 C C . ASN A 1 191 ? -7.902 11.938 11.641 1 98.75 191 ASN A C 1
ATOM 1458 O O . ASN A 1 191 ? -8.234 11.688 12.805 1 98.75 191 ASN A O 1
ATOM 1462 N N . ASN A 1 192 ? -8.516 12.758 10.781 1 98.25 192 ASN A N 1
ATOM 1463 C CA . ASN A 1 192 ? -9.633 13.539 11.305 1 98.25 192 ASN A CA 1
ATOM 1464 C C . ASN A 1 192 ? -10.969 12.812 11.109 1 98.25 192 ASN A C 1
ATOM 1466 O O . ASN A 1 192 ? -12.031 13.43 11.195 1 98.25 192 ASN A O 1
ATOM 1470 N N . GLN A 1 193 ? -10.938 11.523 10.711 1 97.81 193 GLN A N 1
ATOM 1471 C CA . GLN A 1 193 ? -12.023 10.547 10.719 1 97.81 193 GLN A CA 1
ATOM 1472 C C . GLN A 1 193 ? -12.867 10.648 9.445 1 97.81 193 GLN A C 1
ATOM 1474 O O . GLN A 1 193 ? -13.75 9.82 9.219 1 97.81 193 GLN A O 1
ATOM 1479 N N . TRP A 1 194 ? -12.555 11.664 8.609 1 96.88 194 TRP A N 1
ATOM 1480 C CA . TRP A 1 194 ? -13.398 11.859 7.438 1 96.88 194 TRP A CA 1
ATOM 1481 C C . TRP A 1 194 ? -12.562 12.273 6.23 1 96.88 194 TRP A C 1
ATOM 1483 O O . TRP A 1 194 ? -11.789 13.227 6.305 1 96.88 194 TRP A O 1
ATOM 1493 N N . ALA A 1 195 ? -12.766 11.5 5.129 1 94.88 195 ALA A N 1
ATOM 1494 C CA . ALA A 1 195 ? -12.406 12.125 3.861 1 94.88 195 ALA A CA 1
ATOM 1495 C C . ALA A 1 195 ? -13.375 13.258 3.514 1 94.88 195 ALA A C 1
ATOM 1497 O O . ALA A 1 195 ? -13.805 14.008 4.391 1 94.88 195 ALA A O 1
ATOM 1498 N N . ILE A 1 196 ? -13.719 13.453 2.209 1 93.44 196 ILE A N 1
ATOM 1499 C CA . ILE A 1 196 ? -14.703 14.5 1.949 1 93.44 196 ILE A CA 1
ATOM 1500 C C . ILE A 1 196 ? -16.016 14.164 2.648 1 93.44 196 ILE A C 1
ATOM 1502 O O . ILE A 1 196 ? -16.391 14.82 3.619 1 93.44 196 ILE A O 1
ATOM 1506 N N . SER A 1 197 ? -16.625 13.055 2.316 1 94.06 197 SER A N 1
ATOM 1507 C CA . SER A 1 197 ? -17.906 12.641 2.875 1 94.06 197 SER A CA 1
ATOM 1508 C C . SER A 1 197 ? -17.875 11.18 3.287 1 94.06 197 SER A C 1
ATOM 1510 O O . SER A 1 197 ? -18.906 10.617 3.666 1 94.06 197 SER A O 1
ATOM 1512 N N . VAL A 1 198 ? -16.781 10.539 3.211 1 94.81 198 VAL A N 1
ATOM 1513 C CA . VAL A 1 198 ? -16.641 9.117 3.52 1 94.81 198 VAL A CA 1
ATOM 1514 C C . VAL A 1 198 ? -15.969 8.953 4.887 1 94.81 198 VAL A C 1
ATOM 1516 O O . VAL A 1 198 ? -14.859 9.438 5.105 1 94.81 198 VAL A O 1
ATOM 1519 N N . PRO A 1 199 ? -16.672 8.281 5.801 1 96.56 199 PRO A N 1
ATOM 1520 C CA . PRO A 1 199 ? -16.078 8.086 7.121 1 96.56 199 PRO A CA 1
ATOM 1521 C C . PRO A 1 199 ? -14.883 7.129 7.086 1 96.56 199 PRO A C 1
ATOM 1523 O O . PRO A 1 199 ? -14.805 6.262 6.215 1 96.56 199 PRO A O 1
ATOM 1526 N N . ARG A 1 200 ? -13.984 7.277 7.98 1 96.19 200 ARG A N 1
ATOM 1527 C CA . ARG A 1 200 ? -12.781 6.461 8.109 1 96.19 200 ARG A CA 1
ATOM 1528 C C . ARG A 1 200 ? -13.125 4.973 8.062 1 96.19 200 ARG A C 1
ATOM 1530 O O . ARG A 1 200 ? -12.398 4.188 7.445 1 96.19 200 ARG A O 1
ATOM 1537 N N . SER A 1 201 ? -14.234 4.551 8.633 1 94.75 201 SER A N 1
ATOM 1538 C CA . SER A 1 201 ? -14.609 3.15 8.766 1 94.75 201 SER A CA 1
ATOM 1539 C C . SER A 1 201 ? -14.914 2.531 7.402 1 94.75 201 SER A C 1
ATOM 1541 O O . SER A 1 201 ? -14.898 1.308 7.254 1 94.75 201 SER A O 1
ATOM 1543 N N . LYS A 1 202 ? -15.125 3.35 6.41 1 96.06 202 LYS A N 1
ATOM 1544 C CA . LYS A 1 202 ? -15.477 2.848 5.086 1 96.06 202 LYS A CA 1
ATOM 1545 C C . LYS A 1 202 ? -14.297 2.955 4.129 1 96.06 202 LYS A C 1
ATOM 1547 O O . LYS A 1 202 ? -14.359 2.479 2.994 1 96.06 202 LYS A O 1
ATOM 1552 N N . GLN A 1 203 ? -13.219 3.527 4.602 1 95.69 203 GLN A N 1
ATOM 1553 C CA . GLN A 1 203 ? -12.086 3.832 3.727 1 95.69 203 GLN A CA 1
ATOM 1554 C C . GLN A 1 203 ? -11.133 2.648 3.631 1 95.69 203 GLN A C 1
ATOM 1556 O O . GLN A 1 203 ? -10.43 2.484 2.627 1 95.69 203 GLN A O 1
ATOM 1561 N N . THR A 1 204 ? -11.031 1.873 4.621 1 97.5 204 THR A N 1
ATOM 1562 C CA . THR A 1 204 ? -10.016 0.835 4.73 1 97.5 204 THR A CA 1
ATOM 1563 C C . THR A 1 204 ? -10.391 -0.18 5.805 1 97.5 204 THR A C 1
ATOM 1565 O O . THR A 1 204 ? -11.18 0.118 6.699 1 97.5 204 THR A O 1
ATOM 1568 N N . GLY A 1 205 ? -9.859 -1.379 5.715 1 97.62 205 GLY A N 1
ATOM 1569 C CA . GLY A 1 205 ? -10.055 -2.396 6.734 1 97.62 205 GLY A CA 1
ATOM 1570 C C . GLY A 1 205 ? -8.992 -2.367 7.82 1 97.62 205 GLY A C 1
ATOM 1571 O O . GLY A 1 205 ? -9.062 -3.133 8.781 1 97.62 205 GLY A O 1
ATOM 1572 N N . ALA A 1 206 ? -8.031 -1.492 7.715 1 98.06 206 ALA A N 1
ATOM 1573 C CA . ALA A 1 206 ? -6.969 -1.398 8.711 1 98.06 206 ALA A CA 1
ATOM 1574 C C . ALA A 1 206 ? -7.516 -0.926 10.055 1 98.06 206 ALA A C 1
ATOM 1576 O O . ALA A 1 206 ? -8.336 -0.006 10.109 1 98.06 206 ALA A O 1
ATOM 1577 N N . LYS A 1 207 ? -7.043 -1.538 11.117 1 97.94 207 LYS A N 1
ATOM 1578 C CA . LYS A 1 207 ? -7.453 -1.15 12.461 1 97.94 207 LYS A CA 1
ATOM 1579 C C . LYS A 1 207 ? -6.938 0.241 12.812 1 97.94 207 LYS A C 1
ATOM 1581 O O . LYS A 1 207 ? -7.648 1.036 13.43 1 97.94 207 LYS A O 1
ATOM 1586 N N . THR A 1 208 ? -5.723 0.519 12.523 1 98.69 208 THR A N 1
ATOM 1587 C CA . THR A 1 208 ? -5.105 1.837 12.609 1 98.69 208 THR A CA 1
ATOM 1588 C C . THR A 1 208 ? -4.531 2.252 11.258 1 98.69 208 THR A C 1
ATOM 1590 O O . THR A 1 208 ? -4.199 1.399 10.43 1 98.69 208 THR A O 1
ATOM 1593 N N . LEU A 1 209 ? -4.477 3.535 11.047 1 98.81 209 LEU A N 1
ATOM 1594 C CA . LEU A 1 209 ? -3.846 3.98 9.812 1 98.81 209 LEU A CA 1
ATOM 1595 C C . LEU A 1 209 ? -2.326 3.92 9.922 1 98.81 209 LEU A C 1
ATOM 1597 O O . LEU A 1 209 ? -1.633 3.725 8.922 1 98.81 209 LEU A O 1
ATOM 1601 N N . ALA A 1 210 ? -1.773 3.982 11.148 1 98.88 210 ALA A N 1
ATOM 1602 C CA . ALA A 1 210 ? -0.34 3.84 11.391 1 98.88 210 ALA A CA 1
ATOM 1603 C C . ALA A 1 210 ? 0.17 2.492 10.883 1 98.88 210 ALA A C 1
ATOM 1605 O O . ALA A 1 210 ? 1.266 2.406 10.328 1 98.88 210 ALA A O 1
ATOM 1606 N N . GLN A 1 211 ? -0.606 1.44 11.047 1 98.81 211 GLN A N 1
ATOM 1607 C CA . GLN A 1 211 ? -0.168 0.093 10.695 1 98.81 211 GLN A CA 1
ATOM 1608 C C . GLN A 1 211 ? 0.143 -0.015 9.203 1 98.81 211 GLN A C 1
ATOM 1610 O O . GLN A 1 211 ? 0.789 -0.97 8.766 1 98.81 211 GLN A O 1
ATOM 1615 N N . LYS A 1 212 ? -0.426 0.909 8.406 1 98.81 212 LYS A N 1
ATOM 1616 C CA . LYS A 1 212 ? -0.148 0.874 6.973 1 98.81 212 LYS A CA 1
ATOM 1617 C C . LYS A 1 212 ? 1.346 1.028 6.699 1 98.81 212 LYS A C 1
ATOM 1619 O O . LYS A 1 212 ? 1.852 0.529 5.691 1 98.81 212 LYS A O 1
ATOM 1624 N N . GLY A 1 213 ? 2.098 1.662 7.637 1 98.81 213 GLY A N 1
ATOM 1625 C CA . GLY A 1 213 ? 3.537 1.819 7.5 1 98.81 213 GLY A CA 1
ATOM 1626 C C . GLY A 1 213 ? 4.289 0.503 7.559 1 98.81 213 GLY A C 1
ATOM 1627 O O . GLY A 1 213 ? 5.414 0.404 7.059 1 98.81 213 GLY A O 1
ATOM 1628 N N . LEU A 1 214 ? 3.695 -0.521 8.188 1 98.75 214 LEU A N 1
ATOM 1629 C CA . LEU A 1 214 ? 4.324 -1.833 8.281 1 98.75 214 LEU A CA 1
ATOM 1630 C C . LEU A 1 214 ? 4.566 -2.426 6.898 1 98.75 214 LEU A C 1
ATOM 1632 O O . LEU A 1 214 ? 5.504 -3.203 6.707 1 98.75 214 LEU A O 1
ATOM 1636 N N . ALA A 1 215 ? 3.74 -2.025 5.91 1 98.5 215 ALA A N 1
ATOM 1637 C CA . ALA A 1 215 ? 3.875 -2.537 4.551 1 98.5 215 ALA A CA 1
ATOM 1638 C C . ALA A 1 215 ? 5.203 -2.109 3.932 1 98.5 215 ALA A C 1
ATOM 1640 O O . ALA A 1 215 ? 5.711 -2.77 3.021 1 98.5 215 ALA A O 1
ATOM 1641 N N . GLY A 1 216 ? 5.746 -0.971 4.406 1 98.19 216 GLY A N 1
ATOM 1642 C CA . GLY A 1 216 ? 7.035 -0.499 3.924 1 98.19 216 GLY A CA 1
ATOM 1643 C C . GLY A 1 216 ? 8.172 -0.78 4.887 1 98.19 216 GLY A C 1
ATOM 1644 O O . GLY A 1 216 ? 9.312 -0.382 4.641 1 98.19 216 GLY A O 1
ATOM 1645 N N . GLY A 1 217 ? 7.84 -1.414 6.027 1 98.5 217 GLY A N 1
ATOM 1646 C CA . GLY A 1 217 ? 8.844 -1.655 7.047 1 98.5 217 GLY A CA 1
ATOM 1647 C C . GLY A 1 217 ? 9.211 -0.409 7.832 1 98.5 217 GLY A C 1
ATOM 1648 O O . GLY A 1 217 ? 10.352 -0.259 8.273 1 98.5 217 GLY A O 1
ATOM 1649 N N . LEU A 1 218 ? 8.336 0.489 7.957 1 98.75 218 LEU A N 1
ATOM 1650 C CA . LEU A 1 218 ? 8.586 1.739 8.664 1 98.75 218 LEU A CA 1
ATOM 1651 C C . LEU A 1 218 ? 8.203 1.615 10.141 1 98.75 218 LEU A C 1
ATOM 1653 O O . LEU A 1 218 ? 7.441 0.719 10.508 1 98.75 218 LEU A O 1
ATOM 1657 N N . ASP A 1 219 ? 8.773 2.5 10.945 1 98.69 219 ASP A N 1
ATOM 1658 C CA . ASP A 1 219 ? 8.281 2.646 12.312 1 98.69 219 ASP A CA 1
ATOM 1659 C C . ASP A 1 219 ? 6.887 3.264 12.336 1 98.69 219 ASP A C 1
ATOM 1661 O O . ASP A 1 219 ? 6.57 4.129 11.516 1 98.69 219 ASP A O 1
ATOM 1665 N N . CYS A 1 220 ? 6.039 2.738 13.219 1 98.81 220 CYS A N 1
ATOM 1666 C CA . CYS A 1 220 ? 4.645 3.164 13.234 1 98.81 220 CYS A CA 1
ATOM 1667 C C . CYS A 1 220 ? 4.195 3.529 14.641 1 98.81 220 CYS A C 1
ATOM 1669 O O . CYS A 1 220 ? 4.516 2.824 15.602 1 98.81 220 CYS A O 1
ATOM 1671 N N . LEU A 1 221 ? 3.498 4.629 14.727 1 98.69 221 LEU A N 1
ATOM 1672 C CA . LEU A 1 221 ? 3.01 5.109 16.016 1 98.69 221 LEU A CA 1
ATOM 1673 C C . LEU A 1 221 ? 1.665 5.812 15.852 1 98.69 221 LEU A C 1
ATOM 1675 O O . LEU A 1 221 ? 1.474 6.594 14.914 1 98.69 221 LEU A O 1
ATOM 1679 N N . GLN A 1 222 ? 0.742 5.441 16.703 1 98.81 222 GLN A N 1
ATOM 1680 C CA . GLN A 1 222 ? -0.505 6.188 16.828 1 98.81 222 GLN A CA 1
ATOM 1681 C C . GLN A 1 222 ? -0.497 7.086 18.062 1 98.81 222 GLN A C 1
ATOM 1683 O O . GLN A 1 222 ? -0.017 6.684 19.125 1 98.81 222 GLN A O 1
ATOM 1688 N N . VAL A 1 223 ? -1.021 8.289 17.906 1 98.5 223 VAL A N 1
ATOM 1689 C CA . VAL A 1 223 ? -1.052 9.227 19.031 1 98.5 223 VAL A CA 1
ATOM 1690 C C . VAL A 1 223 ? -2.398 9.945 19.062 1 98.5 223 VAL A C 1
ATOM 1692 O O . VAL A 1 223 ? -3.104 10 18.062 1 98.5 223 VAL A O 1
ATOM 1695 N N . ASP A 1 224 ? -2.756 10.398 20.266 1 98.56 224 ASP A N 1
ATOM 1696 C CA . ASP A 1 224 ? -3.881 11.32 20.375 1 98.56 224 ASP A CA 1
ATOM 1697 C C . ASP A 1 224 ? -3.553 12.664 19.719 1 98.56 224 ASP A C 1
ATOM 1699 O O . ASP A 1 224 ? -2.807 13.469 20.281 1 98.56 224 ASP A O 1
ATOM 1703 N N . GLY A 1 225 ? -4.18 12.883 18.578 1 98.81 225 GLY A N 1
ATOM 1704 C CA . GLY A 1 225 ? -3.887 14.07 17.781 1 98.81 225 GLY A CA 1
ATOM 1705 C C . GLY A 1 225 ? -4.344 15.359 18.438 1 98.81 225 GLY A C 1
ATOM 1706 O O . GLY A 1 225 ? -4.004 16.453 17.969 1 98.81 225 GLY A O 1
ATOM 1707 N N . ASN A 1 226 ? -5.105 15.234 19.547 1 98.81 226 ASN A N 1
ATOM 1708 C CA . ASN A 1 226 ? -5.582 16.406 20.266 1 98.81 226 ASN A CA 1
ATOM 1709 C C . ASN A 1 226 ? -4.734 16.688 21.5 1 98.81 226 ASN A C 1
ATOM 1711 O O . ASN A 1 226 ? -4.949 17.672 22.203 1 98.81 226 ASN A O 1
ATOM 1715 N N . ASP A 1 227 ? -3.85 15.82 21.828 1 98.62 227 ASP A N 1
ATOM 1716 C CA . ASP A 1 227 ? -2.859 15.992 22.891 1 98.62 227 ASP A CA 1
ATOM 1717 C C . ASP A 1 227 ? -1.543 16.531 22.328 1 98.62 227 ASP A C 1
ATOM 1719 O O . ASP A 1 227 ? -0.699 15.75 21.875 1 98.62 227 ASP A O 1
ATOM 1723 N N . LEU A 1 228 ? -1.395 17.828 22.469 1 98.81 228 LEU A N 1
ATOM 1724 C CA . LEU A 1 228 ? -0.229 18.484 21.875 1 98.81 228 LEU A CA 1
ATOM 1725 C C . LEU A 1 228 ? 1.062 17.844 22.375 1 98.81 228 LEU A C 1
ATOM 1727 O O . LEU A 1 228 ? 2.016 17.688 21.625 1 98.81 228 LEU A O 1
ATOM 1731 N N . ILE A 1 229 ? 1.135 17.516 23.625 1 98.5 229 ILE A N 1
ATOM 1732 C CA . ILE A 1 229 ? 2.336 16.938 24.219 1 98.5 229 ILE A CA 1
ATOM 1733 C C . ILE A 1 229 ? 2.648 15.594 23.562 1 98.5 229 ILE A C 1
ATOM 1735 O O . ILE A 1 229 ? 3.797 15.328 23.188 1 98.5 229 ILE A O 1
ATOM 1739 N N . ALA A 1 230 ? 1.675 14.758 23.359 1 98.25 230 ALA A N 1
ATOM 1740 C CA . ALA A 1 230 ? 1.853 13.461 22.719 1 98.25 230 ALA A CA 1
ATOM 1741 C C . ALA A 1 230 ? 2.297 13.633 21.266 1 98.25 230 ALA A C 1
ATOM 1743 O O . ALA A 1 230 ? 3.197 12.93 20.797 1 98.25 230 ALA A O 1
ATOM 1744 N N . CYS A 1 231 ? 1.627 14.555 20.578 1 98.81 231 CYS A N 1
ATOM 1745 C CA . CYS A 1 231 ? 1.957 14.805 19.172 1 98.81 231 CYS A CA 1
ATOM 1746 C C . CYS A 1 231 ? 3.398 15.281 19.031 1 98.81 231 CYS A C 1
ATOM 1748 O O . CYS A 1 231 ? 4.137 14.789 18.188 1 98.81 231 CYS A O 1
ATOM 1750 N N . ARG A 1 232 ? 3.768 16.219 19.828 1 98.75 232 ARG A N 1
ATOM 1751 C CA . ARG A 1 232 ? 5.105 16.797 19.75 1 98.75 232 ARG A CA 1
ATOM 1752 C C . ARG A 1 232 ? 6.172 15.766 20.078 1 98.75 232 ARG A C 1
ATOM 1754 O O . ARG A 1 232 ? 7.211 15.703 19.422 1 98.75 232 ARG A O 1
ATOM 1761 N N . GLU A 1 233 ? 5.961 15.07 21.109 1 98.25 233 GLU A N 1
ATOM 1762 C CA . GLU A 1 233 ? 6.906 14.016 21.469 1 98.25 233 GLU A CA 1
ATOM 1763 C C . GLU A 1 233 ? 7.047 12.984 20.359 1 98.25 233 GLU A C 1
ATOM 1765 O O . GLU A 1 233 ? 8.148 12.516 20.078 1 98.25 233 GLU A O 1
ATOM 1770 N N . ALA A 1 234 ? 5.969 12.547 19.797 1 98.56 234 ALA A N 1
ATOM 1771 C CA . ALA A 1 234 ? 5.98 11.578 18.703 1 98.56 234 ALA A CA 1
ATOM 1772 C C . ALA A 1 234 ? 6.777 12.109 17.516 1 98.56 234 ALA A C 1
ATOM 1774 O O . ALA A 1 234 ? 7.574 11.383 16.922 1 98.56 234 ALA A O 1
ATOM 1775 N N . MET A 1 235 ? 6.539 13.359 17.172 1 98.88 235 MET A N 1
ATOM 1776 C CA . MET A 1 235 ? 7.262 13.977 16.062 1 98.88 235 MET A CA 1
ATOM 1777 C C . MET A 1 235 ? 8.75 14.062 16.375 1 98.88 235 MET A C 1
ATOM 1779 O O . MET A 1 235 ? 9.586 13.797 15.508 1 98.88 235 MET A O 1
ATOM 1783 N N . ASP A 1 236 ? 9.062 14.5 17.609 1 98.62 236 ASP A N 1
ATOM 1784 C CA . ASP A 1 236 ? 10.469 14.578 18 1 98.62 236 ASP A CA 1
ATOM 1785 C C . ASP A 1 236 ? 11.164 13.227 17.797 1 98.62 236 ASP A C 1
ATOM 1787 O O . ASP A 1 236 ? 12.258 13.164 17.234 1 98.62 236 ASP A O 1
ATOM 1791 N N . GLN A 1 237 ? 10.555 12.219 18.25 1 98.5 237 GLN A N 1
ATOM 1792 C CA . GLN A 1 237 ? 11.117 10.875 18.141 1 98.5 237 GLN A CA 1
ATOM 1793 C C . GLN A 1 237 ? 11.266 10.453 16.688 1 98.5 237 GLN A C 1
ATOM 1795 O O . GLN A 1 237 ? 12.305 9.922 16.281 1 98.5 237 GLN A O 1
ATOM 1800 N N . ALA A 1 238 ? 10.227 10.617 15.891 1 98.88 238 ALA A N 1
ATOM 1801 C CA . ALA A 1 238 ? 10.234 10.211 14.484 1 98.88 238 ALA A CA 1
ATOM 1802 C C . ALA A 1 238 ? 11.305 10.969 13.703 1 98.88 238 ALA A C 1
ATOM 1804 O O . ALA A 1 238 ? 12.023 10.375 12.891 1 98.88 238 ALA A O 1
ATOM 1805 N N . ILE A 1 239 ? 11.391 12.273 13.93 1 98.88 239 ILE A N 1
ATOM 1806 C CA . ILE A 1 239 ? 12.328 13.117 13.203 1 98.88 239 ILE A CA 1
ATOM 1807 C C . ILE A 1 239 ? 13.758 12.758 13.602 1 98.88 239 ILE A C 1
ATOM 1809 O O . ILE A 1 239 ? 14.641 12.664 12.75 1 98.88 239 ILE A O 1
ATOM 1813 N N . GLU A 1 240 ? 13.961 12.586 14.875 1 98.62 240 GLU A N 1
ATOM 1814 C CA . GLU A 1 240 ? 15.289 12.188 15.336 1 98.62 240 GLU A CA 1
ATOM 1815 C C . GLU A 1 240 ? 15.711 10.859 14.719 1 98.62 240 GLU A C 1
ATOM 1817 O O . GLU A 1 240 ? 16.844 10.711 14.266 1 98.62 240 GLU A O 1
ATOM 1822 N N . ARG A 1 241 ? 14.852 9.906 14.742 1 98.44 241 ARG A N 1
ATOM 1823 C CA . ARG A 1 241 ? 15.109 8.609 14.125 1 98.44 241 ARG A CA 1
ATOM 1824 C C . ARG A 1 241 ? 15.484 8.766 12.656 1 98.44 241 ARG A C 1
ATOM 1826 O O . ARG A 1 241 ? 16.484 8.203 12.203 1 98.44 241 ARG A O 1
ATOM 1833 N N . ALA A 1 242 ? 14.688 9.477 11.93 1 98.75 242 ALA A N 1
ATOM 1834 C CA . ALA A 1 242 ? 14.898 9.68 10.5 1 98.75 242 ALA A CA 1
ATOM 1835 C C . ALA A 1 242 ? 16.219 10.391 10.234 1 98.75 242 ALA A C 1
ATOM 1837 O O . ALA A 1 242 ? 16.984 9.984 9.352 1 98.75 242 ALA A O 1
ATOM 1838 N N . ARG A 1 243 ? 16.484 11.43 10.984 1 98.62 243 ARG A N 1
ATOM 1839 C CA . ARG A 1 243 ? 17.672 12.25 10.797 1 98.62 243 ARG A CA 1
ATOM 1840 C C . ARG A 1 243 ? 18.938 11.453 11.07 1 98.62 243 ARG A C 1
ATOM 1842 O O . ARG A 1 243 ? 19.969 11.672 10.422 1 98.62 243 ARG A O 1
ATOM 1849 N N . ASN A 1 244 ? 18.906 10.516 11.992 1 97.94 244 ASN A N 1
ATOM 1850 C CA . ASN A 1 244 ? 20.078 9.773 12.43 1 97.94 244 ASN A CA 1
ATOM 1851 C C . ASN A 1 244 ? 20.219 8.453 11.68 1 97.94 244 ASN A C 1
ATOM 1853 O O . ASN A 1 244 ? 20.969 7.566 12.109 1 97.94 244 ASN A O 1
ATOM 1857 N N . GLY A 1 245 ? 19.469 8.281 10.703 1 96.94 245 GLY A N 1
ATOM 1858 C CA . GLY A 1 245 ? 19.656 7.125 9.844 1 96.94 245 GLY A CA 1
ATOM 1859 C C . GLY A 1 245 ? 18.828 5.922 10.281 1 96.94 245 GLY A C 1
ATOM 1860 O O . GLY A 1 245 ? 19.016 4.816 9.758 1 96.94 245 GLY A O 1
ATOM 1861 N N . GLY A 1 246 ? 17.906 6.113 11.188 1 97.19 246 GLY A N 1
ATOM 1862 C CA . GLY A 1 246 ? 17.094 5.02 11.695 1 97.19 246 GLY A CA 1
ATOM 1863 C C . GLY A 1 246 ? 15.922 4.688 10.789 1 97.19 246 GLY A C 1
ATOM 1864 O O . GLY A 1 246 ? 15.164 3.756 11.07 1 97.19 246 GLY A O 1
ATOM 1865 N N . GLY A 1 247 ? 15.75 5.43 9.711 1 97 247 GLY A N 1
ATOM 1866 C CA . GLY A 1 247 ? 14.68 5.148 8.758 1 97 247 GLY A CA 1
ATOM 1867 C C . GLY A 1 247 ? 13.43 5.965 9.016 1 97 247 GLY A C 1
ATOM 1868 O O . GLY A 1 247 ? 13.398 6.801 9.914 1 97 247 GLY A O 1
ATOM 1869 N N . GLY A 1 248 ? 12.477 5.754 8.148 1 98.44 248 GLY A N 1
ATOM 1870 C CA . GLY A 1 248 ? 11.258 6.551 8.172 1 98.44 248 GLY A CA 1
ATOM 1871 C C . GLY A 1 248 ? 10.219 6.035 9.148 1 98.44 248 GLY A C 1
ATOM 1872 O O . GLY A 1 248 ? 10.398 4.969 9.742 1 98.44 248 GLY A O 1
ATOM 1873 N N . SER A 1 249 ? 9.148 6.859 9.32 1 98.88 249 SER A N 1
ATOM 1874 C CA . SER A 1 249 ? 8.062 6.547 10.242 1 98.88 249 SER A CA 1
ATOM 1875 C C . SER A 1 249 ? 6.711 6.98 9.68 1 98.88 249 SER A C 1
ATOM 1877 O O . SER A 1 249 ? 6.648 7.859 8.82 1 98.88 249 SER A O 1
ATOM 1879 N N . VAL A 1 250 ? 5.723 6.262 10.141 1 98.94 250 VAL A N 1
ATOM 1880 C CA . VAL A 1 250 ? 4.348 6.738 10 1 98.94 250 VAL A CA 1
ATOM 1881 C C . VAL A 1 250 ? 3.797 7.121 11.375 1 98.94 250 VAL A C 1
ATOM 1883 O O . VAL A 1 250 ? 3.791 6.305 12.297 1 98.94 250 VAL A O 1
ATOM 1886 N N . VAL A 1 251 ? 3.4 8.336 11.516 1 98.94 251 VAL A N 1
ATOM 1887 C CA . VAL A 1 251 ? 2.77 8.812 12.742 1 98.94 251 VAL A CA 1
ATOM 1888 C C . VAL A 1 251 ? 1.308 9.156 12.469 1 98.94 251 VAL A C 1
ATOM 1890 O O . VAL A 1 251 ? 1.013 10.094 11.711 1 98.94 251 VAL A O 1
ATOM 1893 N N . GLU A 1 252 ? 0.437 8.367 13.023 1 98.94 252 GLU A N 1
ATOM 1894 C CA . GLU A 1 252 ? -0.993 8.648 12.922 1 98.94 252 GLU A CA 1
ATOM 1895 C C . GLU A 1 252 ? -1.474 9.484 14.102 1 98.94 252 GLU A C 1
ATOM 1897 O O . GLU A 1 252 ? -1.375 9.062 15.258 1 98.94 252 GLU A O 1
ATOM 1902 N N . MET A 1 253 ? -1.928 10.625 13.82 1 98.94 253 MET A N 1
ATOM 1903 C CA . MET A 1 253 ? -2.5 11.508 14.836 1 98.94 253 MET A CA 1
ATOM 1904 C C . MET A 1 253 ? -4.023 11.5 14.766 1 98.94 253 MET A C 1
ATOM 1906 O O . MET A 1 253 ? -4.609 12.141 13.883 1 98.94 253 MET A O 1
ATOM 1910 N N . VAL A 1 254 ? -4.652 10.844 15.75 1 98.81 254 VAL A N 1
ATOM 1911 C CA . VAL A 1 254 ? -6.102 10.672 15.742 1 98.81 254 VAL A CA 1
ATOM 1912 C C . VAL A 1 254 ? -6.777 11.93 16.281 1 98.81 254 VAL A C 1
ATOM 1914 O O . VAL A 1 254 ? -6.551 12.32 17.438 1 98.81 254 VAL A O 1
ATOM 1917 N N . THR A 1 255 ? -7.492 12.578 15.453 1 98.62 255 THR A N 1
ATOM 1918 C CA . THR A 1 255 ? -8.242 13.781 15.789 1 98.62 255 THR A CA 1
ATOM 1919 C C . THR A 1 255 ? -9.625 13.758 15.141 1 98.62 255 THR A C 1
ATOM 1921 O O . THR A 1 255 ? -10.188 12.688 14.898 1 98.62 255 THR A O 1
ATOM 1924 N N . TYR A 1 256 ? -10.281 14.961 15.07 1 98.44 256 TYR A N 1
ATOM 1925 C CA . TYR A 1 256 ? -11.617 15.039 14.484 1 98.44 256 TYR A CA 1
ATOM 1926 C C . TYR A 1 256 ? -11.812 16.359 13.75 1 98.44 256 TYR A C 1
ATOM 1928 O O . TYR A 1 256 ? -11.391 17.422 14.234 1 98.44 256 TYR A O 1
ATOM 1936 N N . ARG A 1 257 ? -12.352 16.297 12.562 1 97.75 257 ARG A N 1
ATOM 1937 C CA . ARG A 1 257 ? -12.672 17.5 11.797 1 97.75 257 ARG A CA 1
ATOM 1938 C C . ARG A 1 257 ? -13.93 18.172 12.336 1 97.75 257 ARG A C 1
ATOM 1940 O O . ARG A 1 257 ? -15.031 17.656 12.172 1 97.75 257 ARG A O 1
ATOM 1947 N N . LEU A 1 258 ? -13.82 19.312 12.906 1 98 258 LEU A N 1
ATOM 1948 C CA . LEU A 1 258 ? -14.93 19.953 13.609 1 98 258 LEU A CA 1
ATOM 1949 C C . LEU A 1 258 ? -15.688 20.906 12.688 1 98 258 LEU A C 1
ATOM 1951 O O . LEU A 1 258 ? -16.656 21.547 13.102 1 98 258 LEU A O 1
ATOM 1955 N N . HIS A 1 259 ? -15.211 21.078 11.5 1 97.19 259 HIS A N 1
ATOM 1956 C CA . HIS A 1 259 ? -15.867 21.859 10.469 1 97.19 259 HIS A CA 1
ATOM 1957 C C . HIS A 1 259 ? -16.109 21.016 9.211 1 97.19 259 HIS A C 1
ATOM 1959 O O . HIS A 1 259 ? -15.797 19.828 9.188 1 97.19 259 HIS A O 1
ATOM 1965 N N . ASP A 1 260 ? -16.75 21.625 8.227 1 96.56 260 ASP A N 1
ATOM 1966 C CA . ASP A 1 260 ? -16.953 20.969 6.938 1 96.56 260 ASP A CA 1
ATOM 1967 C C . ASP A 1 260 ? -15.609 20.625 6.281 1 96.56 260 ASP A C 1
ATOM 1969 O O . ASP A 1 260 ? -14.562 21.141 6.688 1 96.56 260 ASP A O 1
ATOM 1973 N N . HIS A 1 261 ? -15.703 19.719 5.309 1 96.31 261 HIS A N 1
ATOM 1974 C CA . HIS A 1 261 ? -14.5 19.438 4.543 1 96.31 261 HIS A CA 1
ATOM 1975 C C . HIS A 1 261 ? -13.883 20.719 3.977 1 96.31 261 HIS A C 1
ATOM 1977 O O . HIS A 1 261 ? -12.68 20.938 4.109 1 96.31 261 HIS A O 1
ATOM 1983 N N . THR A 1 262 ? -14.633 21.453 3.248 1 96 262 THR A N 1
ATOM 1984 C CA . THR A 1 262 ? -14.383 22.828 2.832 1 96 262 THR A CA 1
ATOM 1985 C C . THR A 1 262 ? -15.641 23.672 2.98 1 96 262 THR A C 1
ATOM 1987 O O . THR A 1 262 ? -16.703 23.156 3.311 1 96 262 THR A O 1
ATOM 1990 N N . THR A 1 263 ? -15.5 24.922 2.742 1 94.94 263 THR A N 1
ATOM 1991 C CA . THR A 1 263 ? -16.641 25.828 2.814 1 94.94 263 THR A CA 1
ATOM 1992 C C . THR A 1 263 ? -17.641 25.531 1.697 1 94.94 263 THR A C 1
ATOM 1994 O O . THR A 1 263 ? -18.766 26.031 1.708 1 94.94 263 THR A O 1
ATOM 1997 N N . ALA A 1 264 ? -17.281 24.641 0.796 1 91.38 264 ALA A N 1
ATOM 1998 C CA . ALA A 1 264 ? -18.188 24.234 -0.278 1 91.38 264 ALA A CA 1
ATOM 1999 C C . ALA A 1 264 ? -19 23.016 0.122 1 91.38 264 ALA A C 1
ATOM 2001 O O . ALA A 1 264 ? -19.891 22.578 -0.615 1 91.38 264 ALA A O 1
ATOM 2002 N N . ASP A 1 265 ? -18.672 22.531 1.218 1 91.94 265 ASP A N 1
ATOM 2003 C CA . ASP A 1 265 ? -19.281 21.297 1.723 1 91.94 265 ASP A CA 1
ATOM 2004 C C . ASP A 1 265 ? -20.297 21.594 2.822 1 91.94 265 ASP A C 1
ATOM 2006 O O . ASP A 1 265 ? -20.281 22.688 3.414 1 91.94 265 ASP A O 1
ATOM 2010 N N . ASP A 1 266 ? -21.25 20.672 2.969 1 94.62 266 ASP A N 1
ATOM 2011 C CA . ASP A 1 266 ? -22.172 20.672 4.094 1 94.62 266 ASP A CA 1
ATOM 2012 C C . ASP A 1 266 ? -22.188 19.312 4.793 1 94.62 266 ASP A C 1
ATOM 2014 O O . ASP A 1 266 ? -23 18.453 4.473 1 94.62 266 ASP A O 1
ATOM 2018 N N . ALA A 1 267 ? -21.328 19.234 5.824 1 93.75 267 ALA A N 1
ATOM 2019 C CA . ALA A 1 267 ? -21.078 17.969 6.496 1 93.75 267 ALA A CA 1
ATOM 2020 C C . ALA A 1 267 ? -22.328 17.484 7.23 1 93.75 267 ALA A C 1
ATOM 2022 O O . ALA A 1 267 ? -22.438 16.297 7.566 1 93.75 267 ALA A O 1
ATOM 2023 N N . ARG A 1 268 ? -23.516 18.281 7.555 1 91.25 268 ARG A N 1
ATOM 2024 C CA . ARG A 1 268 ? -24.75 17.891 8.211 1 91.25 268 ARG A CA 1
ATOM 2025 C C . ARG A 1 268 ? -25.5 16.844 7.387 1 91.25 268 ARG A C 1
ATOM 2027 O O . ARG A 1 268 ? -26.344 16.125 7.91 1 91.25 268 ARG A O 1
ATOM 2034 N N . ARG A 1 269 ? -24.984 16.766 6.176 1 93 269 ARG A N 1
ATOM 2035 C CA . ARG A 1 269 ? -25.672 15.852 5.27 1 93 269 ARG A CA 1
ATOM 2036 C C . ARG A 1 269 ? -25.234 14.406 5.488 1 93 269 ARG A C 1
ATOM 2038 O O . ARG A 1 269 ? -25.922 13.469 5.086 1 93 269 ARG A O 1
ATOM 2045 N N . TYR A 1 270 ? -24.047 14.227 6.102 1 94.12 270 TYR A N 1
ATOM 2046 C CA . TYR A 1 270 ? -23.578 12.852 6.176 1 94.12 270 TYR A CA 1
ATOM 2047 C C . TYR A 1 270 ? -22.953 12.562 7.535 1 94.12 270 TYR A C 1
ATOM 2049 O O . TYR A 1 270 ? -22.625 11.422 7.844 1 94.12 270 TYR A O 1
ATOM 2057 N N . ARG A 1 271 ? -22.75 13.5 8.289 1 94.62 271 ARG A N 1
ATOM 2058 C CA . ARG A 1 271 ? -22.109 13.352 9.586 1 94.62 271 ARG A CA 1
ATOM 2059 C C . ARG A 1 271 ? -23.094 13.586 10.727 1 94.62 271 ARG A C 1
ATOM 2061 O O . ARG A 1 271 ? -23.828 14.578 10.719 1 94.62 271 ARG A O 1
ATOM 2068 N N . ASP A 1 272 ? -23.156 12.75 11.734 1 94.56 272 ASP A N 1
ATOM 2069 C CA . ASP A 1 272 ? -24.078 12.82 12.875 1 94.56 272 ASP A CA 1
ATOM 2070 C C . ASP A 1 272 ? -23.719 13.992 13.789 1 94.56 272 ASP A C 1
ATOM 2072 O O . ASP A 1 272 ? -22.578 14.094 14.258 1 94.56 272 ASP A O 1
ATOM 2076 N N . ASP A 1 273 ? -24.688 14.734 14.133 1 95.38 273 ASP A N 1
ATOM 2077 C CA . ASP A 1 273 ? -24.469 15.906 14.977 1 95.38 273 ASP A CA 1
ATOM 2078 C C . ASP A 1 273 ? -23.984 15.492 16.375 1 95.38 273 ASP A C 1
ATOM 2080 O O . ASP A 1 273 ? -23.203 16.219 17 1 95.38 273 ASP A O 1
ATOM 2084 N N . ALA A 1 274 ? -24.516 14.445 16.844 1 97 274 ALA A N 1
ATOM 2085 C CA . ALA A 1 274 ? -24.125 13.969 18.156 1 97 274 ALA A CA 1
ATOM 2086 C C . ALA A 1 274 ? -22.641 13.625 18.203 1 97 274 ALA A C 1
ATOM 2088 O O . ALA A 1 274 ? -21.969 13.852 19.219 1 97 274 ALA A O 1
ATOM 2089 N N . GLU A 1 275 ? -22.188 13.094 17.109 1 96 275 GLU A N 1
ATOM 2090 C CA . GLU A 1 275 ? -20.766 12.766 17 1 96 275 GLU A CA 1
ATOM 2091 C C . GLU A 1 275 ? -19.906 14.023 17.047 1 96 275 GLU A C 1
ATOM 2093 O O . GLU A 1 275 ? -18.859 14.039 17.703 1 96 275 GLU A O 1
ATOM 2098 N N . VAL A 1 276 ? -20.297 15.031 16.375 1 97.06 276 VAL A N 1
ATOM 2099 C CA . VAL A 1 276 ? -19.562 16.281 16.344 1 97.06 276 VAL A CA 1
ATOM 2100 C C . VAL A 1 276 ? -19.562 16.922 17.734 1 97.06 276 VAL A C 1
ATOM 2102 O O . VAL A 1 276 ? -18.531 17.422 18.188 1 97.06 276 VAL A O 1
ATOM 2105 N N . LYS A 1 277 ? -20.703 16.906 18.406 1 97.25 277 LYS A N 1
ATOM 2106 C CA . LYS A 1 277 ? -20.812 17.453 19.75 1 97.25 277 LYS A CA 1
ATOM 2107 C C . LYS A 1 277 ? -19.875 16.734 20.719 1 97.25 277 LYS A C 1
ATOM 2109 O O . LYS A 1 277 ? -19.219 17.375 21.547 1 97.25 277 LYS A O 1
ATOM 2114 N N . GLU A 1 278 ? -19.875 15.492 20.578 1 97.44 278 GLU A N 1
ATOM 2115 C CA . GLU A 1 278 ? -18.953 14.711 21.406 1 97.44 278 GLU A CA 1
ATOM 2116 C C . GLU A 1 278 ? -17.5 15.055 21.094 1 97.44 278 GLU A C 1
ATOM 2118 O O . GLU A 1 278 ? -16.672 15.148 22.016 1 97.44 278 GLU A O 1
ATOM 2123 N N . ALA A 1 279 ? -17.188 15.203 19.844 1 97.75 279 ALA A N 1
ATOM 2124 C CA . ALA A 1 279 ? -15.82 15.531 19.438 1 97.75 279 ALA A CA 1
ATOM 2125 C C . ALA A 1 279 ? -15.391 16.875 19.984 1 97.75 279 ALA A C 1
ATOM 2127 O O . ALA A 1 279 ? -14.219 17.078 20.328 1 97.75 279 ALA A O 1
ATOM 2128 N N . TRP A 1 280 ? -16.312 17.844 20.125 1 97.56 280 TRP A N 1
ATOM 2129 C CA . TRP A 1 280 ? -16.016 19.172 20.641 1 97.56 280 TRP A CA 1
ATOM 2130 C C . TRP A 1 280 ? -15.531 19.094 22.094 1 97.56 280 TRP A C 1
ATOM 2132 O O . TRP A 1 280 ? -14.75 19.938 22.531 1 97.56 280 TRP A O 1
ATOM 2142 N N . GLN A 1 281 ? -15.898 18.062 22.75 1 96.81 281 GLN A N 1
ATOM 2143 C CA . GLN A 1 281 ? -15.516 17.906 24.141 1 96.81 281 GLN A CA 1
ATOM 2144 C C . GLN A 1 281 ? -14.039 17.531 24.281 1 96.81 281 GLN A C 1
ATOM 2146 O O . GLN A 1 281 ? -13.461 17.641 25.359 1 96.81 281 GLN A O 1
ATOM 2151 N N . ARG A 1 282 ? -13.492 17.125 23.188 1 96.69 282 ARG A N 1
ATOM 2152 C CA . ARG A 1 282 ? -12.109 16.672 23.25 1 96.69 282 ARG A CA 1
ATOM 2153 C C . ARG A 1 282 ? -11.195 17.531 22.391 1 96.69 282 ARG A C 1
ATOM 2155 O O . ARG A 1 282 ? -10.078 17.141 22.078 1 96.69 282 ARG A O 1
ATOM 2162 N N . GLU A 1 283 ? -11.719 18.672 21.953 1 97.5 283 GLU A N 1
ATOM 2163 C CA . GLU A 1 283 ? -10.938 19.516 21.062 1 97.5 283 GLU A CA 1
ATOM 2164 C C . GLU A 1 283 ? -9.656 20 21.734 1 97.5 283 GLU A C 1
ATOM 2166 O O . GLU A 1 283 ? -9.57 20.047 22.969 1 97.5 283 GLU A O 1
ATOM 2171 N N . PRO A 1 284 ? -8.602 20.297 21 1 98.56 284 PRO A N 1
ATOM 2172 C CA . PRO A 1 284 ? -7.238 20.359 21.531 1 98.56 284 PRO A CA 1
ATOM 2173 C C . PRO A 1 284 ? -6.957 21.656 22.281 1 98.56 284 PRO A C 1
ATOM 2175 O O . PRO A 1 284 ? -6.105 21.688 23.188 1 98.56 284 PRO A O 1
ATOM 2178 N N . LEU A 1 285 ? -7.555 22.797 21.969 1 98.31 285 LEU A N 1
ATOM 2179 C CA . LEU A 1 285 ? -7.223 24.078 22.594 1 98.31 285 LEU A CA 1
ATOM 2180 C C . LEU A 1 285 ? -7.621 24.094 24.062 1 98.31 285 LEU A C 1
ATOM 2182 O O . LEU A 1 285 ? -6.82 24.453 24.922 1 98.31 285 LEU A O 1
ATOM 2186 N N . GLY A 1 286 ? -8.938 23.734 24.297 1 98.06 286 GLY A N 1
ATOM 2187 C CA . GLY A 1 286 ? -9.398 23.688 25.672 1 98.06 286 GLY A CA 1
ATOM 2188 C C . GLY A 1 286 ? -8.57 22.766 26.547 1 98.06 286 GLY A C 1
ATOM 2189 O O . GLY A 1 286 ? -8.312 23.094 27.719 1 98.06 286 GLY A O 1
ATOM 2190 N N . ARG A 1 287 ? -8.133 21.656 26.016 1 98.31 287 ARG A N 1
ATOM 2191 C CA . ARG A 1 287 ? -7.348 20.672 26.734 1 98.31 287 ARG A CA 1
ATOM 2192 C C . ARG A 1 287 ? -6.012 21.25 27.172 1 98.31 287 ARG A C 1
ATOM 2194 O O . ARG A 1 287 ? -5.645 21.141 28.344 1 98.31 287 ARG A O 1
ATOM 2201 N N . LEU A 1 288 ? -5.254 21.828 26.25 1 98.69 288 LEU A N 1
ATOM 2202 C CA . LEU A 1 288 ? -3.945 22.375 26.609 1 98.69 288 LEU A CA 1
ATOM 2203 C C . LEU A 1 288 ? -4.086 23.594 27.516 1 98.69 288 LEU A C 1
ATOM 2205 O O . LEU A 1 288 ? -3.264 23.797 28.406 1 98.69 288 LEU A O 1
ATOM 2209 N N . ARG A 1 289 ? -5.105 24.422 27.281 1 98.56 289 ARG A N 1
ATOM 2210 C CA . ARG A 1 289 ? -5.348 25.578 28.141 1 98.56 289 ARG A CA 1
ATOM 2211 C C . ARG A 1 289 ? -5.523 25.141 29.594 1 98.56 289 ARG A C 1
ATOM 2213 O O . ARG A 1 289 ? -4.945 25.75 30.5 1 98.56 289 ARG A O 1
ATOM 2220 N N . ALA A 1 290 ? -6.336 24.125 29.766 1 98.38 290 ALA A N 1
ATOM 2221 C CA . ALA A 1 290 ? -6.574 23.609 31.109 1 98.38 290 ALA A CA 1
ATOM 2222 C C . ALA A 1 290 ? -5.273 23.156 31.766 1 98.38 290 ALA A C 1
ATOM 2224 O O . ALA A 1 290 ? -5.035 23.438 32.938 1 98.38 290 ALA A O 1
ATOM 2225 N N . TYR A 1 291 ? -4.449 22.453 31.047 1 98.19 291 TYR A N 1
ATOM 2226 C CA . TYR A 1 291 ? -3.164 21.969 31.531 1 98.19 291 TYR A CA 1
ATOM 2227 C C . TYR A 1 291 ? -2.273 23.141 31.953 1 98.19 291 TYR A C 1
ATOM 2229 O O . TYR A 1 291 ? -1.734 23.141 33.062 1 98.19 291 TYR A O 1
ATOM 2237 N N . LEU A 1 292 ? -2.168 24.156 31.094 1 98.56 292 LEU A N 1
ATOM 2238 C CA . LEU A 1 292 ? -1.307 25.312 31.344 1 98.56 292 LEU A CA 1
ATOM 2239 C C . LEU A 1 292 ? -1.832 26.141 32.5 1 98.56 292 LEU A C 1
ATOM 2241 O O . LEU A 1 292 ? -1.051 26.641 33.312 1 98.56 292 LEU A O 1
ATOM 2245 N N . THR A 1 293 ? -3.164 26.297 32.531 1 98.38 293 THR A N 1
ATOM 2246 C CA . THR A 1 293 ? -3.779 27.078 33.594 1 98.38 293 THR A CA 1
ATOM 2247 C C . THR A 1 293 ? -3.539 26.438 34.969 1 98.38 293 THR A C 1
ATOM 2249 O O . THR A 1 293 ? -3.232 27.109 35.938 1 98.38 293 THR A O 1
ATOM 2252 N N . ARG A 1 294 ? -3.672 25.141 35.031 1 96.81 294 ARG A N 1
ATOM 2253 C CA . ARG A 1 294 ? -3.445 24.406 36.25 1 96.81 294 ARG A CA 1
ATOM 2254 C C . ARG A 1 294 ? -2.012 24.578 36.75 1 96.81 294 ARG A C 1
ATOM 2256 O O . ARG A 1 294 ? -1.764 24.625 37.969 1 96.81 294 ARG A O 1
ATOM 2263 N N . LEU A 1 295 ? -1.107 24.734 35.875 1 97.25 295 LEU A N 1
ATOM 2264 C CA . LEU A 1 295 ? 0.304 24.875 36.219 1 97.25 295 LEU A CA 1
ATOM 2265 C C . LEU A 1 295 ? 0.677 26.328 36.438 1 97.25 295 LEU A C 1
ATOM 2267 O O . LEU A 1 295 ? 1.845 26.656 36.688 1 97.25 295 LEU A O 1
ATOM 2271 N N . GLY A 1 296 ? -0.287 27.219 36.219 1 97.88 296 GLY A N 1
ATOM 2272 C CA . GLY A 1 296 ? -0.073 28.625 36.469 1 97.88 296 GLY A CA 1
ATOM 2273 C C . GLY A 1 296 ? 0.63 29.328 35.312 1 97.88 296 GLY A C 1
ATOM 2274 O O . GLY A 1 296 ? 1.112 30.453 35.469 1 97.88 296 GLY A O 1
ATOM 2275 N N . ALA A 1 297 ? 0.719 28.641 34.188 1 98.38 297 ALA A N 1
ATOM 2276 C CA . ALA A 1 297 ? 1.46 29.172 33.062 1 98.38 297 ALA A CA 1
ATOM 2277 C C . ALA A 1 297 ? 0.537 29.953 32.125 1 98.38 297 ALA A C 1
ATOM 2279 O O . ALA A 1 297 ? 0.998 30.562 31.156 1 98.38 297 ALA A O 1
ATOM 2280 N N . TRP A 1 298 ? -0.754 29.953 32.375 1 98.44 298 TRP A N 1
ATOM 2281 C CA . TRP A 1 298 ? -1.756 30.656 31.562 1 98.44 298 TRP A CA 1
ATOM 2282 C C . TRP A 1 298 ? -2.91 31.141 32.438 1 98.44 298 TRP A C 1
ATOM 2284 O O . TRP A 1 298 ? -3.111 30.641 33.531 1 98.44 298 TRP A O 1
ATOM 2294 N N . SER A 1 299 ? -3.578 32.125 32 1 98.38 299 SER A N 1
ATOM 2295 C CA . SER A 1 299 ? -4.668 32.719 32.75 1 98.38 299 SER A CA 1
ATOM 2296 C C . SER A 1 299 ? -5.707 33.344 31.844 1 98.38 299 SER A C 1
ATOM 2298 O O . SER A 1 299 ? -5.465 33.5 30.641 1 98.38 299 SER A O 1
ATOM 2300 N N . ASP A 1 300 ? -6.805 33.656 32.469 1 98 300 ASP A N 1
ATOM 2301 C CA . ASP A 1 300 ? -7.859 34.344 31.703 1 98 300 ASP A CA 1
ATOM 2302 C C . ASP A 1 300 ? -7.387 35.688 31.188 1 98 300 ASP A C 1
ATOM 2304 O O . ASP A 1 300 ? -7.738 36.094 30.078 1 98 300 ASP A O 1
ATOM 2308 N N . ALA A 1 301 ? -6.68 36.375 31.969 1 98.19 301 ALA A N 1
ATOM 2309 C CA . ALA A 1 301 ? -6.16 37.688 31.562 1 98.19 301 ALA A CA 1
ATOM 2310 C C . ALA A 1 301 ? -5.223 37.562 30.375 1 98.19 301 ALA A C 1
ATOM 2312 O O . ALA A 1 301 ? -5.301 38.344 29.422 1 98.19 301 ALA A O 1
ATOM 2313 N N . ARG A 1 302 ? -4.289 36.594 30.438 1 98.19 302 ARG A N 1
ATOM 2314 C CA . ARG A 1 302 ? -3.387 36.312 29.312 1 98.19 302 ARG A CA 1
ATOM 2315 C C . ARG A 1 302 ? -4.164 35.906 28.078 1 98.19 302 ARG A C 1
ATOM 2317 O O . ARG A 1 302 ? -3.801 36.281 26.953 1 98.19 302 ARG A O 1
ATOM 2324 N N . GLU A 1 303 ? -5.211 35.062 28.328 1 98.38 303 GLU A N 1
ATOM 2325 C CA . GLU A 1 303 ? -6.059 34.625 27.219 1 98.38 303 GLU A CA 1
ATOM 2326 C C . GLU A 1 303 ? -6.676 35.812 26.484 1 98.38 303 GLU A C 1
ATOM 2328 O O . GLU A 1 303 ? -6.641 35.875 25.25 1 98.38 303 GLU A O 1
ATOM 2333 N N . GLU A 1 304 ? -7.273 36.719 27.219 1 98.12 304 GLU A N 1
ATOM 2334 C CA . GLU A 1 304 ? -7.941 37.875 26.625 1 98.12 304 GLU A CA 1
ATOM 2335 C C . GLU A 1 304 ? -6.945 38.781 25.906 1 98.12 304 GLU A C 1
ATOM 2337 O O . GLU A 1 304 ? -7.262 39.344 24.859 1 98.12 304 GLU A O 1
ATOM 2342 N N . ALA A 1 305 ? -5.859 38.969 26.5 1 98.5 305 ALA A N 1
ATOM 2343 C CA . ALA A 1 305 ? -4.816 39.781 25.875 1 98.5 305 ALA A CA 1
ATOM 2344 C C . ALA A 1 305 ? -4.344 39.156 24.562 1 98.5 305 ALA A C 1
ATOM 2346 O O . ALA A 1 305 ? -4.152 39.875 23.578 1 98.5 305 ALA A O 1
ATOM 2347 N N . TRP A 1 306 ? -4.094 37.875 24.609 1 98.56 306 TRP A N 1
ATOM 2348 C CA . TRP A 1 306 ? -3.613 37.188 23.422 1 98.56 306 TRP A CA 1
ATOM 2349 C C . TRP A 1 306 ? -4.668 37.188 22.328 1 98.56 306 TRP A C 1
ATOM 2351 O O . TRP A 1 306 ? -4.344 37.344 21.141 1 98.56 306 TRP A O 1
ATOM 2361 N N . LYS A 1 307 ? -5.883 36.969 22.703 1 98.31 307 LYS A N 1
ATOM 2362 C CA . LYS A 1 307 ? -6.977 37.031 21.734 1 98.31 307 LYS A CA 1
ATOM 2363 C C . LYS A 1 307 ? -7.016 38.375 21.016 1 98.31 307 LYS A C 1
ATOM 2365 O O . LYS A 1 307 ? -7.168 38.406 19.797 1 98.31 307 LYS A O 1
ATOM 2370 N N . SER A 1 308 ? -6.906 39.406 21.766 1 98.31 308 SER A N 1
ATOM 2371 C CA . SER A 1 308 ? -6.906 40.75 21.203 1 98.31 308 SER A CA 1
ATOM 2372 C C . SER A 1 308 ? -5.727 40.938 20.25 1 98.31 308 SER A C 1
ATOM 2374 O O . SER A 1 308 ? -5.879 41.5 19.172 1 98.31 308 SER A O 1
ATOM 2376 N N . GLU A 1 309 ? -4.641 40.531 20.703 1 98.44 309 GLU A N 1
ATOM 2377 C CA . GLU A 1 309 ? -3.453 40.594 19.844 1 98.44 309 GLU A CA 1
ATOM 2378 C C . GLU A 1 309 ? -3.645 39.812 18.547 1 98.44 309 GLU A C 1
ATOM 2380 O O . GLU A 1 309 ? -3.297 40.312 17.469 1 98.44 309 GLU A O 1
ATOM 2385 N N . CYS A 1 310 ? -4.168 38.625 18.625 1 98.56 310 CYS A N 1
ATOM 2386 C CA . CYS A 1 310 ? -4.402 37.75 17.469 1 98.56 310 CYS A CA 1
ATOM 2387 C C . CYS A 1 310 ? -5.352 38.438 16.484 1 98.56 310 CYS A C 1
ATOM 2389 O O . CYS A 1 310 ? -5.117 38.438 15.273 1 98.56 310 CYS A O 1
ATOM 2391 N N . GLU A 1 311 ? -6.426 38.969 17.016 1 98.12 311 GLU A N 1
ATOM 2392 C CA . GLU A 1 311 ? -7.402 39.625 16.156 1 98.12 311 GLU A CA 1
ATOM 2393 C C . GLU A 1 311 ? -6.77 40.781 15.398 1 98.12 311 GLU A C 1
ATOM 2395 O O . GLU A 1 311 ? -7.035 41 14.211 1 98.12 311 GLU A O 1
ATOM 2400 N N . GLY A 1 312 ? -5.969 41.562 16.094 1 98.44 312 GLY A N 1
ATOM 2401 C CA . GLY A 1 312 ? -5.246 42.656 15.438 1 98.44 312 GLY A CA 1
ATOM 2402 C C . GLY A 1 312 ? -4.34 42.156 14.32 1 98.44 312 GLY A C 1
ATOM 2403 O O . GLY A 1 312 ? -4.352 42.719 13.219 1 98.44 312 GLY A O 1
ATOM 2404 N N . ARG A 1 313 ? -3.598 41.156 14.609 1 98.31 313 ARG A N 1
ATOM 2405 C CA . ARG A 1 313 ? -2.674 40.594 13.633 1 98.31 313 ARG A CA 1
ATOM 2406 C C . ARG A 1 313 ? -3.424 40.031 12.43 1 98.31 313 ARG A C 1
ATOM 2408 O O . ARG A 1 313 ? -3.016 40.25 11.281 1 98.31 313 ARG A O 1
ATOM 2415 N N . VAL A 1 314 ? -4.453 39.281 12.664 1 98.5 314 VAL A N 1
ATOM 2416 C CA . VAL A 1 314 ? -5.246 38.688 11.602 1 98.5 314 VAL A CA 1
ATOM 2417 C C . VAL A 1 314 ? -5.859 39.781 10.727 1 98.5 314 VAL A C 1
ATOM 2419 O O . VAL A 1 314 ? -5.84 39.688 9.5 1 98.5 314 VAL A O 1
ATOM 2422 N N . ASN A 1 315 ? -6.375 40.812 11.383 1 98.19 315 ASN A N 1
ATOM 2423 C CA . ASN A 1 315 ? -6.973 41.906 10.633 1 98.19 315 ASN A CA 1
ATOM 2424 C C . ASN A 1 315 ? -5.945 42.625 9.742 1 98.19 315 ASN A C 1
ATOM 2426 O O . ASN A 1 315 ? -6.258 43 8.617 1 98.19 315 ASN A O 1
ATOM 2430 N N . GLU A 1 316 ? -4.824 42.781 10.273 1 98.38 316 GLU A N 1
ATOM 2431 C CA . GLU A 1 316 ? -3.75 43.375 9.477 1 98.38 316 GLU A CA 1
ATOM 2432 C C . GLU A 1 316 ? -3.465 42.531 8.234 1 98.38 316 GLU A C 1
ATOM 2434 O O . GLU A 1 316 ? -3.293 43.062 7.141 1 98.38 316 GLU A O 1
ATOM 2439 N N . GLU A 1 317 ? -3.377 41.281 8.406 1 97.62 317 GLU A N 1
ATOM 2440 C CA . GLU A 1 317 ? -3.096 40.375 7.305 1 97.62 317 GLU A CA 1
ATOM 2441 C C . GLU A 1 317 ? -4.258 40.312 6.316 1 97.62 317 GLU A C 1
ATOM 2443 O O . GLU A 1 317 ? -4.047 40.219 5.105 1 97.62 317 GLU A O 1
ATOM 2448 N N . VAL A 1 318 ? -5.457 40.312 6.801 1 98.06 318 VAL A N 1
ATOM 2449 C CA . VAL A 1 318 ? -6.648 40.344 5.961 1 98.06 318 VAL A CA 1
ATOM 2450 C C . VAL A 1 318 ? -6.672 41.625 5.125 1 98.06 318 VAL A C 1
ATOM 2452 O O . VAL A 1 318 ? -6.953 41.594 3.924 1 98.06 318 VAL A O 1
ATOM 2455 N N . ASP A 1 319 ? -6.383 42.75 5.762 1 98 319 ASP A N 1
ATOM 2456 C CA . ASP A 1 319 ? -6.332 44.031 5.043 1 98 319 ASP A CA 1
ATOM 2457 C C . ASP A 1 319 ? -5.281 43.969 3.938 1 98 319 ASP A C 1
ATOM 2459 O O . ASP A 1 319 ? -5.531 44.438 2.824 1 98 319 ASP A O 1
ATOM 2463 N N . ALA A 1 320 ? -4.195 43.469 4.293 1 96.69 320 ALA A N 1
ATOM 2464 C CA . ALA A 1 320 ? -3.137 43.312 3.301 1 96.69 320 ALA A CA 1
ATOM 2465 C C . ALA A 1 320 ? -3.586 42.438 2.133 1 96.69 320 ALA A C 1
ATOM 2467 O O . ALA A 1 320 ? -3.295 42.75 0.973 1 96.69 320 ALA A O 1
ATOM 2468 N N . TYR A 1 321 ? -4.211 41.375 2.4 1 96.62 321 TYR A N 1
ATOM 2469 C CA . TYR A 1 321 ? -4.75 40.469 1.392 1 96.62 321 TYR A CA 1
ATOM 2470 C C . TYR A 1 321 ? -5.766 41.188 0.506 1 96.62 321 TYR A C 1
ATOM 2472 O O . TYR A 1 321 ? -5.66 41.156 -0.722 1 96.62 321 TYR A O 1
ATOM 2480 N N . LEU A 1 322 ? -6.711 41.906 1.108 1 96.81 322 LEU A N 1
ATOM 2481 C CA . LEU A 1 322 ? -7.789 42.562 0.378 1 96.81 322 LEU A CA 1
ATOM 2482 C C . LEU A 1 322 ? -7.25 43.719 -0.477 1 96.81 322 LEU A C 1
ATOM 2484 O O . LEU A 1 322 ? -7.859 44.094 -1.486 1 96.81 322 LEU A O 1
ATOM 2488 N N . ASN A 1 323 ? -6.094 44.188 -0.113 1 96.44 323 ASN A N 1
ATOM 2489 C CA . ASN A 1 323 ? -5.504 45.312 -0.837 1 96.44 323 ASN A CA 1
ATOM 2490 C C . ASN A 1 323 ? -4.453 44.844 -1.836 1 96.44 323 ASN A C 1
ATOM 2492 O O . ASN A 1 323 ? -3.793 45.656 -2.48 1 96.44 323 ASN A O 1
ATOM 2496 N N . THR A 1 324 ? -4.266 43.625 -1.889 1 93.94 324 THR A N 1
ATOM 2497 C CA . THR A 1 324 ? -3.32 43.094 -2.869 1 93.94 324 THR A CA 1
ATOM 2498 C C . THR A 1 324 ? -3.811 43.344 -4.289 1 93.94 324 THR A C 1
ATOM 2500 O O . THR A 1 324 ? -4.961 43.062 -4.617 1 93.94 324 THR A O 1
ATOM 2503 N N . ARG A 1 325 ? -2.934 43.906 -5.105 1 91.75 325 ARG A N 1
ATOM 2504 C CA . ARG A 1 325 ? -3.289 44.219 -6.484 1 91.75 325 ARG A CA 1
ATOM 2505 C C . ARG A 1 325 ? -3.52 42.938 -7.297 1 91.75 325 ARG A C 1
ATOM 2507 O O . ARG A 1 325 ? -2.736 42 -7.215 1 91.75 325 ARG A O 1
ATOM 2514 N N . ALA A 1 326 ? -4.582 42.969 -8.125 1 88.75 326 ALA A N 1
ATOM 2515 C CA . ALA A 1 326 ? -4.859 41.844 -9.008 1 88.75 326 ALA A CA 1
ATOM 2516 C C . ALA A 1 326 ? -3.734 41.656 -10.016 1 88.75 326 ALA A C 1
ATOM 2518 O O . ALA A 1 326 ? -3.107 42.625 -10.453 1 88.75 326 ALA A O 1
ATOM 2519 N N . GLN A 1 327 ? -3.504 40.406 -10.281 1 88.62 327 GLN A N 1
ATOM 2520 C CA . GLN A 1 327 ? -2.496 40.094 -11.297 1 88.62 327 GLN A CA 1
ATOM 2521 C C . GLN A 1 327 ? -3 40.469 -12.688 1 88.62 327 GLN A C 1
ATOM 2523 O O . GLN A 1 327 ? -4.188 40.312 -12.984 1 88.62 327 GLN A O 1
ATOM 2528 N N . PRO A 1 328 ? -2.064 40.906 -13.438 1 87.19 328 PRO A N 1
ATOM 2529 C CA . PRO A 1 328 ? -2.467 41.156 -14.828 1 87.19 328 PRO A CA 1
ATOM 2530 C C . PRO A 1 328 ? -2.73 39.875 -15.602 1 87.19 328 PRO A C 1
ATOM 2532 O O . PRO A 1 328 ? -2.295 38.781 -15.188 1 87.19 328 PRO A O 1
ATOM 2535 N N . VAL A 1 329 ? -3.4 40 -16.719 1 88.56 329 VAL A N 1
ATOM 2536 C CA . VAL A 1 329 ? -3.824 38.844 -17.5 1 88.56 329 VAL A CA 1
ATOM 2537 C C . VAL A 1 329 ? -2.598 38.094 -18.016 1 88.56 329 VAL A C 1
ATOM 2539 O O . VAL A 1 329 ? -2.623 36.844 -18.141 1 88.56 329 VAL A O 1
ATOM 2542 N N . GLU A 1 330 ? -1.57 38.781 -18.266 1 89.06 330 GLU A N 1
ATOM 2543 C CA . GLU A 1 330 ? -0.386 38.156 -18.828 1 89.06 330 GLU A CA 1
ATOM 2544 C C . GLU A 1 330 ? 0.259 37.188 -17.828 1 89.06 330 GLU A C 1
ATOM 2546 O O . GLU A 1 330 ? 1.039 36.344 -18.219 1 89.06 330 GLU A O 1
ATOM 2551 N N . ALA A 1 331 ? -0.113 37.312 -16.578 1 87.31 331 ALA A N 1
ATOM 2552 C CA . ALA A 1 331 ? 0.44 36.438 -15.547 1 87.31 331 ALA A CA 1
ATOM 2553 C C . ALA A 1 331 ? 0.065 34.969 -15.789 1 87.31 331 ALA A C 1
ATOM 2555 O O . ALA A 1 331 ? 0.788 34.062 -15.375 1 87.31 331 ALA A O 1
ATOM 2556 N N . MET A 1 332 ? -1.014 34.75 -16.484 1 87.69 332 MET A N 1
ATOM 2557 C CA . MET A 1 332 ? -1.451 33.406 -16.812 1 87.69 332 MET A CA 1
ATOM 2558 C C . MET A 1 332 ? -0.442 32.719 -17.719 1 87.69 332 MET A C 1
ATOM 2560 O O . MET A 1 332 ? -0.409 31.469 -17.781 1 87.69 332 MET A O 1
ATOM 2564 N N . PHE A 1 333 ? 0.323 33.531 -18.312 1 90 333 PHE A N 1
ATOM 2565 C CA . PHE A 1 333 ? 1.271 33 -19.297 1 90 333 PHE A CA 1
ATOM 2566 C C . PHE A 1 333 ? 2.695 33.062 -18.75 1 90 333 PHE A C 1
ATOM 2568 O O . PHE A 1 333 ? 3.529 32.219 -19.078 1 90 333 PHE A O 1
ATOM 2575 N N . ASP A 1 334 ? 2.719 34 -17.828 1 84 334 ASP A N 1
ATOM 2576 C CA . ASP A 1 334 ? 4.059 34.281 -17.328 1 84 334 ASP A CA 1
ATOM 2577 C C . ASP A 1 334 ? 4.531 33.156 -16.375 1 84 334 ASP A C 1
ATOM 2579 O O . ASP A 1 334 ? 3.713 32.5 -15.75 1 84 334 ASP A O 1
ATOM 2583 N N . HIS A 1 335 ? 5.648 32.594 -16.547 1 82.44 335 HIS A N 1
ATOM 2584 C CA . HIS A 1 335 ? 6.348 31.719 -15.617 1 82.44 335 HIS A CA 1
ATOM 2585 C C . HIS A 1 335 ? 6.133 30.25 -15.969 1 82.44 335 HIS A C 1
ATOM 2587 O O . HIS A 1 335 ? 6.531 29.359 -15.211 1 82.44 335 HIS A O 1
ATOM 2593 N N . LEU A 1 336 ? 5.238 30.094 -17.031 1 84.94 336 LEU A N 1
ATOM 2594 C CA . LEU A 1 336 ? 4.961 28.719 -17.438 1 84.94 336 LEU A CA 1
ATOM 2595 C C . LEU A 1 336 ? 6.176 28.094 -18.109 1 84.94 336 LEU A C 1
ATOM 2597 O O . LEU A 1 336 ? 6.375 26.875 -18.031 1 84.94 336 LEU A O 1
ATOM 2601 N N . TYR A 1 337 ? 6.883 28.984 -18.766 1 89.88 337 TYR A N 1
ATOM 2602 C CA . TYR A 1 337 ? 8.023 28.484 -19.531 1 89.88 337 TYR A CA 1
ATOM 2603 C C . TYR A 1 337 ? 9.25 29.359 -19.297 1 89.88 337 TYR A C 1
ATOM 2605 O O . TYR A 1 337 ? 9.141 30.562 -19.094 1 89.88 337 TYR A O 1
ATOM 2613 N N . ALA A 1 338 ? 10.336 28.688 -19.312 1 91.06 338 ALA A N 1
ATOM 2614 C CA . ALA A 1 338 ? 11.555 29.484 -19.312 1 91.06 338 ALA A CA 1
ATOM 2615 C C . ALA A 1 338 ? 11.648 30.359 -20.562 1 91.06 338 ALA A C 1
ATOM 2617 O O . ALA A 1 338 ? 11.914 31.547 -20.469 1 91.06 338 ALA A O 1
ATOM 2618 N N . ASP A 1 339 ? 11.531 29.547 -21.656 1 92.19 339 ASP A N 1
ATOM 2619 C CA . ASP A 1 339 ? 11.398 30.203 -22.953 1 92.19 339 ASP A CA 1
ATOM 2620 C C . ASP A 1 339 ? 10.008 29.969 -23.531 1 92.19 339 ASP A C 1
ATOM 2622 O O . ASP A 1 339 ? 9.68 28.859 -23.953 1 92.19 339 ASP A O 1
ATOM 2626 N N . MET A 1 340 ? 9.297 31.031 -23.625 1 93.12 340 MET A N 1
ATOM 2627 C CA . MET A 1 340 ? 7.902 30.922 -24.031 1 93.12 340 MET A CA 1
ATOM 2628 C C . MET A 1 340 ? 7.785 30.516 -25.484 1 93.12 340 MET A C 1
ATOM 2630 O O . MET A 1 340 ? 8.359 31.172 -26.359 1 93.12 340 MET A O 1
ATOM 2634 N N . PRO A 1 341 ? 7.055 29.422 -25.641 1 95.06 341 PRO A N 1
ATOM 2635 C CA . PRO A 1 341 ? 6.805 29.047 -27.031 1 95.06 341 PRO A CA 1
ATOM 2636 C C . PRO A 1 341 ? 6.039 30.109 -27.812 1 95.06 341 PRO A C 1
ATOM 2638 O O . PRO A 1 341 ? 5.223 30.828 -27.234 1 95.06 341 PRO A O 1
ATOM 2641 N N . LEU A 1 342 ? 6.328 29.984 -29.109 1 93.69 342 LEU A N 1
ATOM 2642 C CA . LEU A 1 342 ? 5.758 31 -29.984 1 93.69 342 LEU A CA 1
ATOM 2643 C C . LEU A 1 342 ? 4.234 31 -29.891 1 93.69 342 LEU A C 1
ATOM 2645 O O . LEU A 1 342 ? 3.607 32.062 -29.875 1 93.69 342 LEU A O 1
ATOM 2649 N N . GLU A 1 343 ? 3.711 29.812 -29.891 1 94.12 343 GLU A N 1
ATOM 2650 C CA . GLU A 1 343 ? 2.254 29.734 -29.844 1 94.12 343 GLU A CA 1
ATOM 2651 C C . GLU A 1 343 ? 1.704 30.344 -28.562 1 94.12 343 GLU A C 1
ATOM 2653 O O . GLU A 1 343 ? 0.651 30.984 -28.578 1 94.12 343 GLU A O 1
ATOM 2658 N N . ILE A 1 344 ? 2.348 30.141 -27.5 1 93.81 344 ILE A N 1
ATOM 2659 C CA . ILE A 1 344 ? 1.908 30.672 -26.203 1 93.81 344 ILE A CA 1
ATOM 2660 C C . ILE A 1 344 ? 2.115 32.188 -26.172 1 93.81 344 ILE A C 1
ATOM 2662 O O . ILE A 1 344 ? 1.306 32.906 -25.594 1 93.81 344 ILE A O 1
ATOM 2666 N N . ALA A 1 345 ? 3.135 32.656 -26.719 1 94.25 345 ALA A N 1
ATOM 2667 C CA . ALA A 1 345 ? 3.4 34.094 -26.797 1 94.25 345 ALA A CA 1
ATOM 2668 C C . ALA A 1 345 ? 2.289 34.812 -27.562 1 94.25 345 ALA A C 1
ATOM 2670 O O . ALA A 1 345 ? 1.91 35.938 -27.219 1 94.25 345 ALA A O 1
ATOM 2671 N N . GLN A 1 346 ? 1.889 34.156 -28.562 1 94.44 346 GLN A N 1
ATOM 2672 C CA . GLN A 1 346 ? 0.797 34.719 -29.344 1 94.44 346 GLN A CA 1
ATOM 2673 C C . GLN A 1 346 ? -0.49 34.781 -28.516 1 94.44 346 GLN A C 1
ATOM 2675 O O . GLN A 1 346 ? -1.221 35.781 -28.578 1 94.44 346 GLN A O 1
ATOM 2680 N N . GLN A 1 347 ? -0.722 33.781 -27.859 1 94.56 347 GLN A N 1
ATOM 2681 C CA . GLN A 1 347 ? -1.898 33.75 -26.984 1 94.56 347 GLN A CA 1
ATOM 2682 C C . GLN A 1 347 ? -1.806 34.844 -25.922 1 94.56 347 GLN A C 1
ATOM 2684 O O . GLN A 1 347 ? -2.805 35.469 -25.578 1 94.56 347 GLN A O 1
ATOM 2689 N N . ARG A 1 348 ? -0.669 34.938 -25.359 1 93.81 348 ARG A N 1
ATOM 2690 C CA . ARG A 1 348 ? -0.428 35.969 -24.359 1 93.81 348 ARG A CA 1
ATOM 2691 C C . ARG A 1 348 ? -0.725 37.375 -24.938 1 93.81 348 ARG A C 1
ATOM 2693 O O . ARG A 1 348 ? -1.381 38.188 -24.281 1 93.81 348 ARG A O 1
ATOM 2700 N N . ALA A 1 349 ? -0.223 37.688 -26.016 1 93.62 349 ALA A N 1
ATOM 2701 C CA . ALA A 1 349 ? -0.434 38.969 -26.672 1 93.62 349 ALA A CA 1
ATOM 2702 C C . ALA A 1 349 ? -1.918 39.219 -26.922 1 93.62 349 ALA A C 1
ATOM 2704 O O . ALA A 1 349 ? -2.396 40.344 -26.766 1 93.62 349 ALA A O 1
ATOM 2705 N N . LEU A 1 350 ? -2.492 38.188 -27.344 1 93.94 350 LEU A N 1
ATOM 2706 C CA . LEU A 1 350 ? -3.928 38.312 -27.578 1 93.94 350 LEU A CA 1
ATOM 2707 C C . LEU A 1 350 ? -4.664 38.625 -26.297 1 93.94 350 LEU A C 1
ATOM 2709 O O . LEU A 1 350 ? -5.566 39.469 -26.281 1 93.94 350 LEU A O 1
ATOM 2713 N N . ALA A 1 351 ? -4.348 37.938 -25.281 1 92.81 351 ALA A N 1
ATOM 2714 C CA . ALA A 1 351 ? -4.992 38.156 -23.984 1 92.81 351 ALA A CA 1
ATOM 2715 C C . ALA A 1 351 ? -4.789 39.594 -23.5 1 92.81 351 ALA A C 1
ATOM 2717 O O . ALA A 1 351 ? -5.719 40.219 -23 1 92.81 351 ALA A O 1
ATOM 2718 N N . VAL A 1 352 ? -3.596 40.125 -23.656 1 92.19 352 VAL A N 1
ATOM 2719 C CA . VAL A 1 352 ? -3.254 41.469 -23.234 1 92.19 352 VAL A CA 1
ATOM 2720 C C . VAL A 1 352 ? -4.043 42.5 -24.047 1 92.19 352 VAL A C 1
ATOM 2722 O O . VAL A 1 352 ? -4.539 43.469 -23.516 1 92.19 352 VAL A O 1
ATOM 2725 N N . SER A 1 353 ? -4.105 42.219 -25.266 1 92 353 SER A N 1
ATOM 2726 C CA . SER A 1 353 ? -4.82 43.125 -26.156 1 92 353 SER A CA 1
ATOM 2727 C C . SER A 1 353 ? -6.301 43.188 -25.797 1 92 353 SER A C 1
ATOM 2729 O O . SER A 1 353 ? -6.918 44.25 -25.922 1 92 353 SER A O 1
ATOM 2731 N N . ARG A 1 354 ? -6.777 42.094 -25.469 1 88.06 354 ARG A N 1
ATOM 2732 C CA . ARG A 1 354 ? -8.203 42.062 -25.141 1 88.06 354 ARG A CA 1
ATOM 2733 C C . ARG A 1 354 ? -8.492 42.781 -23.828 1 88.06 354 ARG A C 1
ATOM 2735 O O . ARG A 1 354 ? -9.586 43.281 -23.625 1 88.06 354 ARG A O 1
ATOM 2742 N N . GLU A 1 355 ? -7.656 42.625 -22.922 1 81.75 355 GLU A N 1
ATOM 2743 C CA . GLU A 1 355 ? -7.832 43.281 -21.641 1 81.75 355 GLU A CA 1
ATOM 2744 C C . GLU A 1 355 ? -7.789 44.781 -21.781 1 81.75 355 GLU A C 1
ATOM 2746 O O . GLU A 1 355 ? -8.555 45.5 -21.125 1 81.75 355 GLU A O 1
ATOM 2751 N N . VAL A 1 356 ? -6.906 45.312 -22.594 1 69.94 356 VAL A N 1
ATOM 2752 C CA . VAL A 1 356 ? -6.797 46.75 -22.844 1 69.94 356 VAL A CA 1
ATOM 2753 C C . VAL A 1 356 ? -8.047 47.25 -23.578 1 69.94 356 VAL A C 1
ATOM 2755 O O . VAL A 1 356 ? -8.539 48.344 -23.312 1 69.94 356 VAL A O 1
ATOM 2758 N N . GLY A 1 357 ? -8.445 46.375 -24.453 1 59.53 357 GLY A N 1
ATOM 2759 C CA . GLY A 1 357 ? -9.633 46.812 -25.172 1 59.53 357 GLY A CA 1
ATOM 2760 C C . GLY A 1 357 ? -10.875 46.875 -24.312 1 59.53 357 GLY A C 1
ATOM 2761 O O . GLY A 1 357 ? -11.844 47.562 -24.641 1 59.53 357 GLY A O 1
ATOM 2762 N N . ARG A 1 358 ? -10.969 46.188 -23.297 1 55.78 358 ARG A N 1
ATOM 2763 C CA . ARG A 1 358 ? -12.148 46.219 -22.438 1 55.78 358 ARG A CA 1
ATOM 2764 C C . ARG A 1 358 ? -12.086 47.375 -21.438 1 55.78 358 ARG A C 1
ATOM 2766 O O . ARG A 1 358 ? -13.086 47.688 -20.781 1 55.78 358 ARG A O 1
ATOM 2773 N N . GLY A 1 359 ? -11.031 47.875 -21.234 1 46.5 359 GLY A N 1
ATOM 2774 C CA . GLY A 1 359 ? -11.031 49.094 -20.453 1 46.5 359 GLY A CA 1
ATOM 2775 C C . GLY A 1 359 ? -11.289 50.344 -21.312 1 46.5 359 GLY A C 1
ATOM 2776 O O . GLY A 1 359 ? -11.102 50.312 -22.531 1 46.5 359 GLY A O 1
ATOM 2777 N N . MET B 1 1 ? 1.882 3.297 28.406 1 72.69 1 MET B N 1
ATOM 2778 C CA . MET B 1 1 ? 1.625 3.328 26.969 1 72.69 1 MET B CA 1
ATOM 2779 C C . MET B 1 1 ? 0.683 2.201 26.562 1 72.69 1 MET B C 1
ATOM 2781 O O . MET B 1 1 ? 0.717 1.115 27.141 1 72.69 1 MET B O 1
ATOM 2785 N N . THR B 1 2 ? -0.41 2.646 25.844 1 90.62 2 THR B N 1
ATOM 2786 C CA . THR B 1 2 ? -1.443 1.708 25.422 1 90.62 2 THR B CA 1
ATOM 2787 C C . THR B 1 2 ? -1.152 1.183 24.016 1 90.62 2 THR B C 1
ATOM 2789 O O . THR B 1 2 ? -0.479 1.847 23.234 1 90.62 2 THR B O 1
ATOM 2792 N N . VAL B 1 3 ? -1.423 -0.087 23.812 1 96.62 3 VAL B N 1
ATOM 2793 C CA . VAL B 1 3 ? -1.284 -0.711 22.5 1 96.62 3 VAL B CA 1
ATOM 2794 C C . VAL B 1 3 ? -2.604 -0.611 21.734 1 96.62 3 VAL B C 1
ATOM 2796 O O . VAL B 1 3 ? -3.643 -1.072 22.219 1 96.62 3 VAL B O 1
ATOM 2799 N N . ALA B 1 4 ? -2.488 0.064 20.578 1 97.81 4 ALA B N 1
ATOM 2800 C CA . ALA B 1 4 ? -3.682 0.235 19.766 1 97.81 4 ALA B CA 1
ATOM 2801 C C . ALA B 1 4 ? -3.979 -1.027 18.953 1 97.81 4 ALA B C 1
ATOM 2803 O O . ALA B 1 4 ? -5.141 -1.347 18.688 1 97.81 4 ALA B O 1
ATOM 2804 N N . ALA B 1 5 ? -2.967 -1.733 18.531 1 98.25 5 ALA B N 1
ATOM 2805 C CA . ALA B 1 5 ? -3.125 -2.945 17.734 1 98.25 5 ALA B CA 1
ATOM 2806 C C . ALA B 1 5 ? -1.883 -3.826 17.828 1 98.25 5 ALA B C 1
ATOM 2808 O O . ALA B 1 5 ? -0.773 -3.328 18.031 1 98.25 5 ALA B O 1
ATOM 2809 N N . SER B 1 6 ? -2.025 -5.098 17.703 1 98.25 6 SER B N 1
ATOM 2810 C CA . SER B 1 6 ? -0.955 -6.09 17.672 1 98.25 6 SER B CA 1
ATOM 2811 C C . SER B 1 6 ? -1.158 -7.086 16.547 1 98.25 6 SER B C 1
ATOM 2813 O O . SER B 1 6 ? -2.281 -7.523 16.281 1 98.25 6 SER B O 1
ATOM 2815 N N . PHE B 1 7 ? -0.064 -7.395 15.859 1 98.25 7 PHE B N 1
ATOM 2816 C CA . PHE B 1 7 ? -0.14 -8.305 14.727 1 98.25 7 PHE B CA 1
ATOM 2817 C C . PHE B 1 7 ? 0.981 -9.336 14.781 1 98.25 7 PHE B C 1
ATOM 2819 O O . PHE B 1 7 ? 2.08 -9.039 15.258 1 98.25 7 PHE B O 1
ATOM 2826 N N . GLU B 1 8 ? 0.678 -10.5 14.336 1 98.12 8 GLU B N 1
ATOM 2827 C CA . GLU B 1 8 ? 1.68 -11.547 14.141 1 98.12 8 GLU B CA 1
ATOM 2828 C C . GLU B 1 8 ? 1.555 -12.172 12.758 1 98.12 8 GLU B C 1
ATOM 2830 O O . GLU B 1 8 ? 0.446 -12.414 12.273 1 98.12 8 GLU B O 1
ATOM 2835 N N . ILE B 1 9 ? 2.674 -12.344 12.094 1 98.69 9 ILE B N 1
ATOM 2836 C CA . ILE B 1 9 ? 2.746 -13.109 10.859 1 98.69 9 ILE B CA 1
ATOM 2837 C C . ILE B 1 9 ? 3.295 -14.508 11.141 1 98.69 9 ILE B C 1
ATOM 2839 O O . ILE B 1 9 ? 4.488 -14.672 11.422 1 98.69 9 ILE B O 1
ATOM 2843 N N . GLU B 1 10 ? 2.447 -15.453 11.039 1 98.25 10 GLU B N 1
ATOM 2844 C CA . GLU B 1 10 ? 2.887 -16.828 11.242 1 98.25 10 GLU B CA 1
ATOM 2845 C C . GLU B 1 10 ? 3.656 -17.344 10.031 1 98.25 10 GLU B C 1
ATOM 2847 O O . GLU B 1 10 ? 3.436 -16.875 8.906 1 98.25 10 GLU B O 1
ATOM 2852 N N . TYR B 1 11 ? 4.625 -18.219 10.281 1 98 11 TYR B N 1
ATOM 2853 C CA . TYR B 1 11 ? 5.293 -19 9.25 1 98 11 TYR B CA 1
ATOM 2854 C C . TYR B 1 11 ? 4.949 -20.484 9.383 1 98 11 TYR B C 1
ATOM 2856 O O . TYR B 1 11 ? 5.246 -21.109 10.406 1 98 11 TYR B O 1
ATOM 2864 N N . ARG B 1 12 ? 4.391 -21 8.312 1 97.06 12 ARG B N 1
ATOM 2865 C CA . ARG B 1 12 ? 3.936 -22.375 8.391 1 97.06 12 ARG B CA 1
ATOM 2866 C C . ARG B 1 12 ? 4.805 -23.297 7.531 1 97.06 12 ARG B C 1
ATOM 2868 O O . ARG B 1 12 ? 5.145 -22.938 6.398 1 97.06 12 ARG B O 1
ATOM 2875 N N . GLN B 1 13 ? 5.199 -24.344 8.062 1 97.44 13 GLN B N 1
ATOM 2876 C CA . GLN B 1 13 ? 5.961 -25.422 7.445 1 97.44 13 GLN B CA 1
ATOM 2877 C C . GLN B 1 13 ? 5.676 -26.75 8.125 1 97.44 13 GLN B C 1
ATOM 2879 O O . GLN B 1 13 ? 5.66 -26.844 9.359 1 97.44 13 GLN B O 1
ATOM 2884 N N . TYR B 1 14 ? 5.414 -27.766 7.352 1 97.62 14 TYR B N 1
ATOM 2885 C CA . TYR B 1 14 ? 5.07 -29.062 7.953 1 97.62 14 TYR B CA 1
ATOM 2886 C C . TYR B 1 14 ? 6.121 -30.109 7.633 1 97.62 14 TYR B C 1
ATOM 2888 O O . TYR B 1 14 ? 6.273 -31.094 8.367 1 97.62 14 TYR B O 1
ATOM 2896 N N . LEU B 1 15 ? 6.824 -29.938 6.477 1 97.44 15 LEU B N 1
ATOM 2897 C CA . LEU B 1 15 ? 7.906 -30.828 6.094 1 97.44 15 LEU B CA 1
ATOM 2898 C C . LEU B 1 15 ? 9.25 -30.109 6.102 1 97.44 15 LEU B C 1
ATOM 2900 O O . LEU B 1 15 ? 9.336 -28.953 5.676 1 97.44 15 LEU B O 1
ATOM 2904 N N . ASP B 1 16 ? 10.25 -30.75 6.586 1 96.94 16 ASP B N 1
ATOM 2905 C CA . ASP B 1 16 ? 11.586 -30.188 6.418 1 96.94 16 ASP B CA 1
ATOM 2906 C C . ASP B 1 16 ? 12.086 -30.375 4.988 1 96.94 16 ASP B C 1
ATOM 2908 O O . ASP B 1 16 ? 11.352 -30.875 4.129 1 96.94 16 ASP B O 1
ATOM 2912 N N . THR B 1 17 ? 13.32 -29.984 4.719 1 95.38 17 THR B N 1
ATOM 2913 C CA . THR B 1 17 ? 13.852 -29.969 3.361 1 95.38 17 THR B CA 1
ATOM 2914 C C . THR B 1 17 ? 13.992 -31.391 2.814 1 95.38 17 THR B C 1
ATOM 2916 O O . THR B 1 17 ? 14.008 -31.594 1.6 1 95.38 17 THR B O 1
ATOM 2919 N N . ASP B 1 18 ? 14.023 -32.375 3.689 1 95.94 18 ASP B N 1
ATOM 2920 C CA . ASP B 1 18 ? 14.203 -33.781 3.281 1 95.94 18 ASP B CA 1
ATOM 2921 C C . ASP B 1 18 ? 12.859 -34.5 3.258 1 95.94 18 ASP B C 1
ATOM 2923 O O . ASP B 1 18 ? 12.82 -35.719 3.094 1 95.94 18 ASP B O 1
ATOM 2927 N N . GLY B 1 19 ? 11.789 -33.75 3.531 1 96.62 19 GLY B N 1
ATOM 2928 C CA . GLY B 1 19 ? 10.461 -34.344 3.438 1 96.62 19 GLY B CA 1
ATOM 2929 C C . GLY B 1 19 ? 10.008 -35 4.727 1 96.62 19 GLY B C 1
ATOM 2930 O O . GLY B 1 19 ? 9.031 -35.75 4.734 1 96.62 19 GLY B O 1
ATOM 2931 N N . HIS B 1 20 ? 10.742 -34.781 5.801 1 96.94 20 HIS B N 1
ATOM 2932 C CA . HIS B 1 20 ? 10.32 -35.312 7.094 1 96.94 20 HIS B CA 1
ATOM 2933 C C . HIS B 1 20 ? 9.32 -34.375 7.77 1 96.94 20 HIS B C 1
ATOM 2935 O O . HIS B 1 20 ? 9.492 -33.156 7.754 1 96.94 20 HIS B O 1
ATOM 2941 N N . PRO B 1 21 ? 8.328 -34.938 8.367 1 96.12 21 PRO B N 1
ATOM 2942 C CA . PRO B 1 21 ? 7.391 -34.094 9.117 1 96.12 21 PRO B CA 1
ATOM 2943 C C . PRO B 1 21 ? 8.055 -33.406 10.305 1 96.12 21 PRO B C 1
ATOM 2945 O O . PRO B 1 21 ? 8.891 -34 10.984 1 96.12 21 PRO B O 1
ATOM 2948 N N . MET B 1 22 ? 7.887 -32.031 10.547 1 91.44 22 MET B N 1
ATOM 2949 C CA . MET B 1 22 ? 8.484 -31.234 11.609 1 91.44 22 MET B CA 1
ATOM 2950 C C . MET B 1 22 ? 7.543 -31.109 12.797 1 91.44 22 MET B C 1
ATOM 2952 O O . MET B 1 22 ? 7.941 -30.656 13.867 1 91.44 22 MET B O 1
ATOM 2956 N N . GLY B 1 23 ? 6.66 -31.797 13.047 1 78.56 23 GLY B N 1
ATOM 2957 C CA . GLY B 1 23 ? 5.711 -31.672 14.141 1 78.56 23 GLY B CA 1
ATOM 2958 C C . GLY B 1 23 ? 4.816 -32.906 14.297 1 78.56 23 GLY B C 1
ATOM 2959 O O . GLY B 1 23 ? 4.863 -33.812 13.477 1 78.56 23 GLY B O 1
ATOM 2960 N N . LYS B 1 24 ? 4.109 -32.688 15.391 1 72.44 24 LYS B N 1
ATOM 2961 C CA . LYS B 1 24 ? 3.299 -33.844 15.742 1 72.44 24 LYS B CA 1
ATOM 2962 C C . LYS B 1 24 ? 1.962 -33.812 15.008 1 72.44 24 LYS B C 1
ATOM 2964 O O . LYS B 1 24 ? 1.409 -34.875 14.695 1 72.44 24 LYS B O 1
ATOM 2969 N N . THR B 1 25 ? 1.485 -32.625 14.719 1 90.06 25 THR B N 1
ATOM 2970 C CA . THR B 1 25 ? 0.165 -32.562 14.102 1 90.06 25 THR B CA 1
ATOM 2971 C C . THR B 1 25 ? 0.253 -32 12.688 1 90.06 25 THR B C 1
ATOM 2973 O O . THR B 1 25 ? 0.712 -30.891 12.477 1 90.06 25 THR B O 1
ATOM 2976 N N . LEU B 1 26 ? -0.085 -32.906 11.711 1 94.44 26 LEU B N 1
ATOM 2977 C CA . LEU B 1 26 ? -0.148 -32.531 10.297 1 94.44 26 LEU B CA 1
ATOM 2978 C C . LEU B 1 26 ? -1.582 -32.219 9.883 1 94.44 26 LEU B C 1
ATOM 2980 O O . LEU B 1 26 ? -2.527 -32.781 10.43 1 94.44 26 LEU B O 1
ATOM 2984 N N . PRO B 1 27 ? -1.746 -31.297 8.984 1 95.25 27 PRO B N 1
ATOM 2985 C CA . PRO B 1 27 ? -3.1 -31 8.508 1 95.25 27 PRO B CA 1
ATOM 2986 C C . PRO B 1 27 ? -3.709 -32.156 7.715 1 95.25 27 PRO B C 1
ATOM 2988 O O . PRO B 1 27 ? -3.004 -33.094 7.359 1 95.25 27 PRO B O 1
ATOM 2991 N N . ALA B 1 28 ? -5.008 -32.031 7.422 1 94 28 ALA B N 1
ATOM 2992 C CA . ALA B 1 28 ? -5.781 -33.125 6.812 1 94 28 ALA B CA 1
ATOM 2993 C C . ALA B 1 28 ? -5.199 -33.5 5.461 1 94 28 ALA B C 1
ATOM 2995 O O . ALA B 1 28 ? -5.176 -34.688 5.109 1 94 28 ALA B O 1
ATOM 2996 N N . ILE B 1 29 ? -4.727 -32.625 4.691 1 96.06 29 ILE B N 1
ATOM 2997 C CA . ILE B 1 29 ? -4.238 -32.875 3.34 1 96.06 29 ILE B CA 1
ATOM 2998 C C . ILE B 1 29 ? -3.01 -33.781 3.4 1 96.06 29 ILE B C 1
ATOM 3000 O O . ILE B 1 29 ? -2.748 -34.562 2.469 1 96.06 29 ILE B O 1
ATOM 3004 N N . ALA B 1 30 ? -2.271 -33.781 4.512 1 95.5 30 ALA B N 1
ATOM 3005 C CA . ALA B 1 30 ? -1.064 -34.562 4.66 1 95.5 30 ALA B CA 1
ATOM 3006 C C . ALA B 1 30 ? -1.4 -36.062 4.707 1 95.5 30 ALA B C 1
ATOM 3008 O O . ALA B 1 30 ? -0.548 -36.906 4.422 1 95.5 30 ALA B O 1
ATOM 3009 N N . ARG B 1 31 ? -2.635 -36.375 5 1 92.94 31 ARG B N 1
ATOM 3010 C CA . ARG B 1 31 ? -3.055 -37.75 5.145 1 92.94 31 ARG B CA 1
ATOM 3011 C C . ARG B 1 31 ? -3.748 -38.25 3.881 1 92.94 31 ARG B C 1
ATOM 3013 O O . ARG B 1 31 ? -3.979 -39.469 3.729 1 92.94 31 ARG B O 1
ATOM 3020 N N . ASP B 1 32 ? -4.066 -37.375 3.074 1 97.5 32 ASP B N 1
ATOM 3021 C CA . ASP B 1 32 ? -4.691 -37.75 1.809 1 97.5 32 ASP B CA 1
ATOM 3022 C C . ASP B 1 32 ? -3.641 -38.094 0.756 1 97.5 32 ASP B C 1
ATOM 3024 O O . ASP B 1 32 ? -3.398 -37.312 -0.165 1 97.5 32 ASP B O 1
ATOM 3028 N N . LEU B 1 33 ? -3.158 -39.281 0.812 1 97.81 33 LEU B N 1
ATOM 3029 C CA . LEU B 1 33 ? -2.027 -39.688 -0.019 1 97.81 33 LEU B CA 1
ATOM 3030 C C . LEU B 1 33 ? -2.414 -39.688 -1.494 1 97.81 33 LEU B C 1
ATOM 3032 O O . LEU B 1 33 ? -1.586 -39.406 -2.359 1 97.81 33 LEU B O 1
ATOM 3036 N N . ASP B 1 34 ? -3.627 -40.062 -1.824 1 98.12 34 ASP B N 1
ATOM 3037 C CA . ASP B 1 34 ? -4.078 -40.031 -3.213 1 98.12 34 ASP B CA 1
ATOM 3038 C C . ASP B 1 34 ? -3.98 -38.625 -3.801 1 98.12 34 ASP B C 1
ATOM 3040 O O . ASP B 1 34 ? -3.471 -38.438 -4.91 1 98.12 34 ASP B O 1
ATOM 3044 N N . GLN B 1 35 ? -4.461 -37.719 -3.033 1 98.25 35 GLN B N 1
ATOM 3045 C CA . GLN B 1 35 ? -4.398 -36.312 -3.512 1 98.25 35 GLN B CA 1
ATOM 3046 C C . GLN B 1 35 ? -2.953 -35.844 -3.604 1 98.25 35 GLN B C 1
ATOM 3048 O O . GLN B 1 35 ? -2.594 -35.125 -4.535 1 98.25 35 GLN B O 1
ATOM 3053 N N . LEU B 1 36 ? -2.17 -36.219 -2.631 1 98.75 36 LEU B N 1
ATOM 3054 C CA . LEU B 1 36 ? -0.775 -35.781 -2.641 1 98.75 36 LEU B CA 1
ATOM 3055 C C . LEU B 1 36 ? -0.038 -36.375 -3.842 1 98.75 36 LEU B C 1
ATOM 3057 O O . LEU B 1 36 ? 0.814 -35.688 -4.434 1 98.75 36 LEU B O 1
ATOM 3061 N N . VAL B 1 37 ? -0.336 -37.594 -4.168 1 98.81 37 VAL B N 1
ATOM 3062 C CA . VAL B 1 37 ? 0.277 -38.219 -5.336 1 98.81 37 VAL B CA 1
ATOM 3063 C C . VAL B 1 37 ? -0.145 -37.469 -6.602 1 98.81 37 VAL B C 1
ATOM 3065 O O . VAL B 1 37 ? 0.681 -37.188 -7.477 1 98.81 37 VAL B O 1
ATOM 3068 N N . GLN B 1 38 ? -1.402 -37.125 -6.703 1 98.81 38 GLN B N 1
ATOM 3069 C CA . GLN B 1 38 ? -1.89 -36.344 -7.844 1 98.81 38 GLN B CA 1
ATOM 3070 C C . GLN B 1 38 ? -1.163 -35 -7.957 1 98.81 38 GLN B C 1
ATOM 3072 O O . GLN B 1 38 ? -0.816 -34.594 -9.055 1 98.81 38 GLN B O 1
ATOM 3077 N N . LEU B 1 39 ? -0.998 -34.406 -6.855 1 98.88 39 LEU B N 1
ATOM 3078 C CA . LEU B 1 39 ? -0.326 -33.125 -6.848 1 98.88 39 LEU B CA 1
ATOM 3079 C C . LEU B 1 39 ? 1.153 -33.281 -7.184 1 98.88 39 LEU B C 1
ATOM 3081 O O . LEU B 1 39 ? 1.729 -32.406 -7.871 1 98.88 39 LEU B O 1
ATOM 3085 N N . TYR B 1 40 ? 1.771 -34.312 -6.695 1 98.88 40 TYR B N 1
ATOM 3086 C CA . TYR B 1 40 ? 3.152 -34.594 -7.078 1 98.88 40 TYR B CA 1
ATOM 3087 C C . TYR B 1 40 ? 3.268 -34.812 -8.586 1 98.88 40 TYR B C 1
ATOM 3089 O O . TYR B 1 40 ? 4.199 -34.312 -9.219 1 98.88 40 TYR B O 1
ATOM 3097 N N . GLN B 1 41 ? 2.379 -35.562 -9.109 1 98.94 41 GLN B N 1
ATOM 3098 C CA . GLN B 1 41 ? 2.354 -35.812 -10.547 1 98.94 41 GLN B CA 1
ATOM 3099 C C . GLN B 1 41 ? 2.193 -34.5 -11.328 1 98.94 41 GLN B C 1
ATOM 3101 O O . GLN B 1 41 ? 2.848 -34.312 -12.352 1 98.94 41 GLN B O 1
ATOM 3106 N N . LEU B 1 42 ? 1.343 -33.656 -10.852 1 98.88 42 LEU B N 1
ATOM 3107 C CA . LEU B 1 42 ? 1.166 -32.344 -11.484 1 98.88 42 LEU B CA 1
ATOM 3108 C C . LEU B 1 42 ? 2.461 -31.547 -11.445 1 98.88 42 LEU B C 1
ATOM 3110 O O . LEU B 1 42 ? 2.852 -30.938 -12.445 1 98.88 42 LEU B O 1
ATOM 3114 N N . MET B 1 43 ? 3.08 -31.5 -10.312 1 98.94 43 MET B N 1
ATOM 3115 C CA . MET B 1 43 ? 4.344 -30.781 -10.156 1 98.94 43 MET B CA 1
ATOM 3116 C C . MET B 1 43 ? 5.395 -31.328 -11.117 1 98.94 43 MET B C 1
ATOM 3118 O O . MET B 1 43 ? 6.094 -30.562 -11.781 1 98.94 43 MET B O 1
ATOM 3122 N N . SER B 1 44 ? 5.48 -32.625 -11.164 1 98.75 44 SER B N 1
ATOM 3123 C CA . SER B 1 44 ? 6.438 -33.312 -12.039 1 98.75 44 SER B CA 1
ATOM 3124 C C . SER B 1 44 ? 6.141 -33.031 -13.508 1 98.75 44 SER B C 1
ATOM 3126 O O . SER B 1 44 ? 7.047 -32.719 -14.281 1 98.75 44 SER B O 1
ATOM 3128 N N . PHE B 1 45 ? 4.918 -33.188 -13.844 1 98.88 45 PHE B N 1
ATOM 3129 C CA . PHE B 1 45 ? 4.496 -32.875 -15.203 1 98.88 45 PHE B CA 1
ATOM 3130 C C . PHE B 1 45 ? 4.875 -31.438 -15.562 1 98.88 45 PHE B C 1
ATOM 3132 O O . PHE B 1 45 ? 5.395 -31.172 -16.656 1 98.88 45 PHE B O 1
ATOM 3139 N N . THR B 1 46 ? 4.574 -30.516 -14.711 1 98.81 46 THR B N 1
ATOM 3140 C CA . THR B 1 46 ? 4.867 -29.109 -14.938 1 98.81 46 THR B CA 1
ATOM 3141 C C . THR B 1 46 ? 6.359 -28.891 -15.164 1 98.81 46 THR B C 1
ATOM 3143 O O . THR B 1 46 ? 6.758 -28.125 -16.047 1 98.81 46 THR B O 1
ATOM 3146 N N . ARG B 1 47 ? 7.184 -29.547 -14.359 1 98.62 47 ARG B N 1
ATOM 3147 C CA . ARG B 1 47 ? 8.625 -29.422 -14.516 1 98.62 47 ARG B CA 1
ATOM 3148 C C . ARG B 1 47 ? 9.094 -29.953 -15.867 1 98.62 47 ARG B C 1
ATOM 3150 O O . ARG B 1 47 ? 9.961 -29.359 -16.5 1 98.62 47 ARG B O 1
ATOM 3157 N N . ILE B 1 48 ? 8.57 -31.062 -16.25 1 98.69 48 ILE B N 1
ATOM 3158 C CA . ILE B 1 48 ? 8.938 -31.672 -17.531 1 98.69 48 ILE B CA 1
ATOM 3159 C C . ILE B 1 48 ? 8.5 -30.75 -18.672 1 98.69 48 ILE B C 1
ATOM 3161 O O . ILE B 1 48 ? 9.266 -30.516 -19.609 1 98.69 48 ILE B O 1
ATOM 3165 N N . PHE B 1 49 ? 7.293 -30.281 -18.562 1 98.81 49 PHE B N 1
ATOM 3166 C CA . PHE B 1 49 ? 6.801 -29.328 -19.562 1 98.81 49 PHE B CA 1
ATOM 3167 C C . PHE B 1 49 ? 7.703 -28.094 -19.625 1 98.81 49 PHE B C 1
ATOM 3169 O O . PHE B 1 49 ? 8.062 -27.641 -20.719 1 98.81 49 PHE B O 1
ATOM 3176 N N . ASP B 1 50 ? 7.957 -27.516 -18.453 1 98.69 50 ASP B N 1
ATOM 3177 C CA . ASP B 1 50 ? 8.805 -26.344 -18.344 1 98.69 50 ASP B CA 1
ATOM 3178 C C . ASP B 1 50 ? 10.148 -26.562 -19.047 1 98.69 50 ASP B C 1
ATOM 3180 O O . ASP B 1 50 ? 10.617 -25.688 -19.781 1 98.69 50 ASP B O 1
ATOM 3184 N N . THR B 1 51 ? 10.75 -27.688 -18.812 1 98.44 51 THR B N 1
ATOM 3185 C CA . THR B 1 51 ? 12.031 -28.047 -19.422 1 98.44 51 THR B CA 1
ATOM 3186 C C . THR B 1 51 ? 11.914 -28.078 -20.938 1 98.44 51 THR B C 1
ATOM 3188 O O . THR B 1 51 ? 12.773 -27.562 -21.641 1 98.44 51 THR B O 1
ATOM 3191 N N . LYS B 1 52 ? 10.891 -28.688 -21.375 1 98.56 52 LYS B N 1
ATOM 3192 C CA . LYS B 1 52 ? 10.664 -28.766 -22.812 1 98.56 52 LYS B CA 1
ATOM 3193 C C . LYS B 1 52 ? 10.453 -27.391 -23.422 1 98.56 52 LYS B C 1
ATOM 3195 O O . LYS B 1 52 ? 10.961 -27.094 -24.516 1 98.56 52 LYS B O 1
ATOM 3200 N N . ALA B 1 53 ? 9.703 -26.547 -22.766 1 98.62 53 ALA B N 1
ATOM 3201 C CA . ALA B 1 53 ? 9.445 -25.203 -23.25 1 98.62 53 ALA B CA 1
ATOM 3202 C C . ALA B 1 53 ? 10.742 -24.406 -23.375 1 98.62 53 ALA B C 1
ATOM 3204 O O . ALA B 1 53 ? 10.945 -23.688 -24.359 1 98.62 53 ALA B O 1
ATOM 3205 N N . ILE B 1 54 ? 11.602 -24.5 -22.422 1 98.06 54 ILE B N 1
ATOM 3206 C CA . ILE B 1 54 ? 12.898 -23.844 -22.469 1 98.06 54 ILE B CA 1
ATOM 3207 C C . ILE B 1 54 ? 13.695 -24.312 -23.672 1 98.06 54 ILE B C 1
ATOM 3209 O O . ILE B 1 54 ? 14.297 -23.516 -24.391 1 98.06 54 ILE B O 1
ATOM 3213 N N . ALA B 1 55 ? 13.688 -25.609 -23.875 1 98 55 ALA B N 1
ATOM 3214 C CA . ALA B 1 55 ? 14.398 -26.188 -25.016 1 98 55 ALA B CA 1
ATOM 3215 C C . ALA B 1 55 ? 13.844 -25.672 -26.328 1 98 55 ALA B C 1
ATOM 3217 O O . ALA B 1 55 ? 14.602 -25.375 -27.266 1 98 55 ALA B O 1
ATOM 3218 N N . LEU B 1 56 ? 12.531 -25.625 -26.422 1 98.12 56 LEU B N 1
ATOM 3219 C CA . LEU B 1 56 ? 11.891 -25.094 -27.625 1 98.12 56 LEU B CA 1
ATOM 3220 C C . LEU B 1 56 ? 12.336 -23.656 -27.891 1 98.12 56 LEU B C 1
ATOM 3222 O O . LEU B 1 56 ? 12.586 -23.281 -29.031 1 98.12 56 LEU B O 1
ATOM 3226 N N . GLN B 1 57 ? 12.352 -22.844 -26.859 1 97.75 57 GLN B N 1
ATOM 3227 C CA . GLN B 1 57 ? 12.789 -21.469 -27 1 97.75 57 GLN B CA 1
ATOM 3228 C C . GLN B 1 57 ? 14.234 -21.391 -27.484 1 97.75 57 GLN B C 1
ATOM 3230 O O . GLN B 1 57 ? 14.555 -20.594 -28.359 1 97.75 57 GLN B O 1
ATOM 3235 N N . ARG B 1 58 ? 15.109 -22.203 -26.984 1 96.25 58 ARG B N 1
ATOM 3236 C CA . ARG B 1 58 ? 16.531 -22.203 -27.344 1 96.25 58 ARG B CA 1
ATOM 3237 C C . ARG B 1 58 ? 16.719 -22.625 -28.797 1 96.25 58 ARG B C 1
ATOM 3239 O O . ARG B 1 58 ? 17.688 -22.203 -29.438 1 96.25 58 ARG B O 1
ATOM 3246 N N . THR B 1 59 ? 15.797 -23.312 -29.344 1 96.69 59 THR B N 1
ATOM 3247 C CA . THR B 1 59 ? 15.898 -23.766 -30.719 1 96.69 59 THR B CA 1
ATOM 3248 C C . THR B 1 59 ? 15.078 -22.875 -31.641 1 96.69 59 THR B C 1
ATOM 3250 O O . THR B 1 59 ? 14.883 -23.203 -32.812 1 96.69 59 THR B O 1
ATOM 3253 N N . GLY B 1 60 ? 14.531 -21.828 -31.109 1 96.25 60 GLY B N 1
ATOM 3254 C CA . GLY B 1 60 ? 13.852 -20.828 -31.922 1 96.25 60 GLY B CA 1
ATOM 3255 C C . GLY B 1 60 ? 12.406 -21.172 -32.219 1 96.25 60 GLY B C 1
ATOM 3256 O O . GLY B 1 60 ? 11.758 -20.516 -33.031 1 96.25 60 GLY B O 1
ATOM 3257 N N . LYS B 1 61 ? 11.867 -22.156 -31.531 1 97.19 61 LYS B N 1
ATOM 3258 C CA . LYS B 1 61 ? 10.516 -22.625 -31.812 1 97.19 61 LYS B CA 1
ATOM 3259 C C . LYS B 1 61 ? 9.516 -22.062 -30.797 1 97.19 61 LYS B C 1
ATOM 3261 O O . LYS B 1 61 ? 8.336 -22.422 -30.828 1 97.19 61 LYS B O 1
ATOM 3266 N N . LEU B 1 62 ? 9.938 -21.25 -29.969 1 97.5 62 LEU B N 1
ATOM 3267 C CA . LEU B 1 62 ? 9.141 -20.562 -28.953 1 97.5 62 LEU B CA 1
ATOM 3268 C C . LEU B 1 62 ? 9.703 -19.172 -28.688 1 97.5 62 LEU B C 1
ATOM 3270 O O . LEU B 1 62 ? 10.883 -18.922 -28.906 1 97.5 62 LEU B O 1
ATOM 3274 N N . GLY B 1 63 ? 8.836 -18.219 -28.391 1 96 63 GLY B N 1
ATOM 3275 C CA . GLY B 1 63 ? 9.297 -16.891 -28 1 96 63 GLY B CA 1
ATOM 3276 C C . GLY B 1 63 ? 9.859 -16.859 -26.594 1 96 63 GLY B C 1
ATOM 3277 O O . GLY B 1 63 ? 10.172 -17.906 -26.016 1 96 63 GLY B O 1
ATOM 3278 N N . THR B 1 64 ? 9.992 -15.617 -26.047 1 96.19 64 THR B N 1
ATOM 3279 C CA . THR B 1 64 ? 10.453 -15.461 -24.672 1 96.19 64 THR B CA 1
ATOM 3280 C C . THR B 1 64 ? 9.562 -16.234 -23.703 1 96.19 64 THR B C 1
ATOM 3282 O O . THR B 1 64 ? 8.336 -16.219 -23.828 1 96.19 64 THR B O 1
ATOM 3285 N N . TYR B 1 65 ? 10.188 -16.984 -22.844 1 97.44 65 TYR B N 1
ATOM 3286 C CA . TYR B 1 65 ? 9.484 -17.891 -21.938 1 97.44 65 TYR B CA 1
ATOM 3287 C C . TYR B 1 65 ? 9.914 -17.656 -20.5 1 97.44 65 TYR B C 1
ATOM 3289 O O . TYR B 1 65 ? 11.094 -17.453 -20.219 1 97.44 65 TYR B O 1
ATOM 3297 N N . ALA B 1 66 ? 8.906 -17.688 -19.594 1 97.44 66 ALA B N 1
ATOM 3298 C CA . ALA B 1 66 ? 9.172 -17.531 -18.156 1 97.44 66 ALA B CA 1
ATOM 3299 C C . ALA B 1 66 ? 9.062 -18.875 -17.438 1 97.44 66 ALA B C 1
ATOM 3301 O O . ALA B 1 66 ? 7.961 -19.328 -17.125 1 97.44 66 ALA B O 1
ATOM 3302 N N . SER B 1 67 ? 10.227 -19.438 -17.125 1 98.06 67 SER B N 1
ATOM 3303 C CA . SER B 1 67 ? 10.258 -20.703 -16.422 1 98.06 67 SER B CA 1
ATOM 3304 C C . SER B 1 67 ? 9.648 -20.594 -15.023 1 98.06 67 SER B C 1
ATOM 3306 O O . SER B 1 67 ? 9.773 -19.547 -14.375 1 98.06 67 SER B O 1
ATOM 3308 N N . CYS B 1 68 ? 8.914 -21.609 -14.547 1 98 68 CYS B N 1
ATOM 3309 C CA . CYS B 1 68 ? 8.383 -21.641 -13.195 1 98 68 CYS B CA 1
ATOM 3310 C C . CYS B 1 68 ? 9.203 -22.562 -12.305 1 98 68 CYS B C 1
ATOM 3312 O O . CYS B 1 68 ? 8.734 -22.984 -11.242 1 98 68 CYS B O 1
ATOM 3314 N N . LEU B 1 69 ? 10.461 -22.906 -12.758 1 98.5 69 LEU B N 1
ATOM 3315 C CA . LEU B 1 69 ? 11.312 -23.844 -12.023 1 98.5 69 LEU B CA 1
ATOM 3316 C C . LEU B 1 69 ? 11.539 -23.359 -10.594 1 98.5 69 LEU B C 1
ATOM 3318 O O . LEU B 1 69 ? 12.008 -22.234 -10.375 1 98.5 69 LEU B O 1
ATOM 3322 N N . GLY B 1 70 ? 11.133 -24.172 -9.625 1 98.25 70 GLY B N 1
ATOM 3323 C CA . GLY B 1 70 ? 11.25 -23.844 -8.211 1 98.25 70 GLY B CA 1
ATOM 3324 C C . GLY B 1 70 ? 9.922 -23.469 -7.57 1 98.25 70 GLY B C 1
ATOM 3325 O O . GLY B 1 70 ? 9.812 -23.438 -6.344 1 98.25 70 GLY B O 1
ATOM 3326 N N . HIS B 1 71 ? 8.867 -23.219 -8.391 1 98.69 71 HIS B N 1
ATOM 3327 C CA . HIS B 1 71 ? 7.602 -22.703 -7.891 1 98.69 71 HIS B CA 1
ATOM 3328 C C . HIS B 1 71 ? 6.512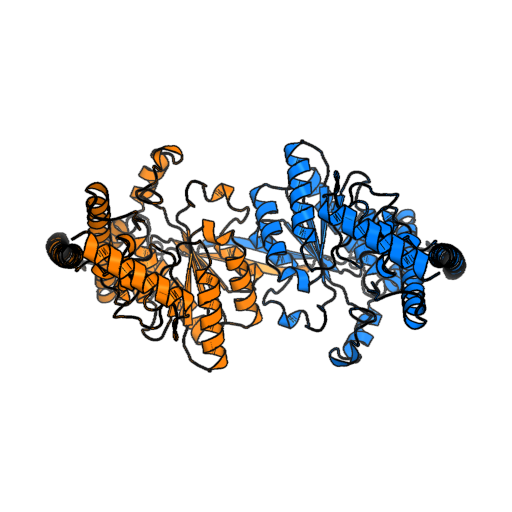 -23.766 -7.922 1 98.69 71 HIS B C 1
ATOM 3330 O O . HIS B 1 71 ? 5.34 -23.469 -7.672 1 98.69 71 HIS B O 1
ATOM 3336 N N . GLU B 1 72 ? 6.828 -24.984 -8.258 1 98.81 72 GLU B N 1
ATOM 3337 C CA . GLU B 1 72 ? 5.84 -26 -8.602 1 98.81 72 GLU B CA 1
ATOM 3338 C C . GLU B 1 72 ? 4.879 -26.25 -7.441 1 98.81 72 GLU B C 1
ATOM 3340 O O . GLU B 1 72 ? 3.668 -26.344 -7.641 1 98.81 72 GLU B O 1
ATOM 3345 N N . ALA B 1 73 ? 5.395 -26.328 -6.215 1 98.94 73 ALA B N 1
ATOM 3346 C CA . ALA B 1 73 ? 4.547 -26.625 -5.062 1 98.94 73 ALA B CA 1
ATOM 3347 C C . ALA B 1 73 ? 3.551 -25.484 -4.816 1 98.94 73 ALA B C 1
ATOM 3349 O O . ALA B 1 73 ? 2.363 -25.734 -4.602 1 98.94 73 ALA B O 1
ATOM 3350 N N . ALA B 1 74 ? 4.02 -24.266 -4.816 1 98.94 74 ALA B N 1
ATOM 3351 C CA . ALA B 1 74 ? 3.156 -23.094 -4.625 1 98.94 74 ALA B CA 1
ATOM 3352 C C . ALA B 1 74 ? 2.035 -23.078 -5.66 1 98.94 74 ALA B C 1
ATOM 3354 O O . ALA B 1 74 ? 0.862 -22.922 -5.309 1 98.94 74 ALA B O 1
ATOM 3355 N N . HIS B 1 75 ? 2.428 -23.234 -6.93 1 98.88 75 HIS B N 1
ATOM 3356 C CA . HIS B 1 75 ? 1.463 -23.156 -8.023 1 98.88 75 HIS B CA 1
ATOM 3357 C C . HIS B 1 75 ? 0.447 -24.297 -7.938 1 98.88 75 HIS B C 1
ATOM 3359 O O . HIS B 1 75 ? -0.747 -24.078 -8.156 1 98.88 75 HIS B O 1
ATOM 3365 N N . ALA B 1 76 ? 0.937 -25.484 -7.656 1 98.94 76 ALA B N 1
ATOM 3366 C CA . ALA B 1 76 ? 0.039 -26.641 -7.543 1 98.94 76 ALA B CA 1
ATOM 3367 C C . ALA B 1 76 ? -0.976 -26.438 -6.422 1 98.94 76 ALA B C 1
ATOM 3369 O O . ALA B 1 76 ? -2.154 -26.766 -6.574 1 98.94 76 ALA B O 1
ATOM 3370 N N . ALA B 1 77 ? -0.498 -25.922 -5.281 1 98.94 77 ALA B N 1
ATOM 3371 C CA . ALA B 1 77 ? -1.384 -25.656 -4.152 1 98.94 77 ALA B CA 1
ATOM 3372 C C . ALA B 1 77 ? -2.451 -24.625 -4.523 1 98.94 77 ALA B C 1
ATOM 3374 O O . ALA B 1 77 ? -3.625 -24.797 -4.188 1 98.94 77 ALA B O 1
ATOM 3375 N N . ILE B 1 78 ? -2.078 -23.562 -5.219 1 98.88 78 ILE B N 1
ATOM 3376 C CA . ILE B 1 78 ? -3 -22.5 -5.605 1 98.88 78 ILE B CA 1
ATOM 3377 C C . ILE B 1 78 ? -4.117 -23.078 -6.473 1 98.88 78 ILE B C 1
ATOM 3379 O O . ILE B 1 78 ? -5.297 -22.969 -6.137 1 98.88 78 ILE B O 1
ATOM 3383 N N . GLY B 1 79 ? -3.762 -23.734 -7.516 1 98.38 79 GLY B N 1
ATOM 3384 C CA . GLY B 1 79 ? -4.754 -24.25 -8.445 1 98.38 79 GLY B CA 1
ATOM 3385 C C . GLY B 1 79 ? -5.676 -25.281 -7.812 1 98.38 79 GLY B C 1
ATOM 3386 O O . GLY B 1 79 ? -6.895 -25.234 -8 1 98.38 79 GLY B O 1
ATOM 3387 N N . SER B 1 80 ? -5.109 -26.172 -7.051 1 98.56 80 SER B N 1
ATOM 3388 C CA . SER B 1 80 ? -5.844 -27.328 -6.543 1 98.56 80 SER B CA 1
ATOM 3389 C C . SER B 1 80 ? -6.754 -26.938 -5.383 1 98.56 80 SER B C 1
ATOM 3391 O O . SER B 1 80 ? -7.625 -27.719 -4.98 1 98.56 80 SER B O 1
ATOM 3393 N N . SER B 1 81 ? -6.555 -25.797 -4.832 1 98.62 81 SER B N 1
ATOM 3394 C CA . SER B 1 81 ? -7.371 -25.359 -3.705 1 98.62 81 SER B CA 1
ATOM 3395 C C . SER B 1 81 ? -8.656 -24.688 -4.184 1 98.62 81 SER B C 1
ATOM 3397 O O . SER B 1 81 ? -9.57 -24.469 -3.395 1 98.62 81 SER B O 1
ATOM 3399 N N . MET B 1 82 ? -8.695 -24.344 -5.445 1 98.12 82 MET B N 1
ATOM 3400 C CA . MET B 1 82 ? -9.797 -23.547 -5.977 1 98.12 82 MET B CA 1
ATOM 3401 C C . MET B 1 82 ? -10.898 -24.438 -6.531 1 98.12 82 MET B C 1
ATOM 3403 O O . MET B 1 82 ? -10.633 -25.516 -7.055 1 98.12 82 MET B O 1
ATOM 3407 N N . ARG B 1 83 ? -12.102 -23.969 -6.438 1 97.31 83 ARG B N 1
ATOM 3408 C CA . ARG B 1 83 ? -13.227 -24.594 -7.117 1 97.31 83 ARG B CA 1
ATOM 3409 C C . ARG B 1 83 ? -13.336 -24.125 -8.562 1 97.31 83 ARG B C 1
ATOM 3411 O O . ARG B 1 83 ? -12.805 -23.062 -8.914 1 97.31 83 ARG B O 1
ATOM 3418 N N . PRO B 1 84 ? -14.023 -24.922 -9.398 1 95.12 84 PRO B N 1
ATOM 3419 C CA . PRO B 1 84 ? -14.133 -24.562 -10.812 1 95.12 84 PRO B CA 1
ATOM 3420 C C . PRO B 1 84 ? -14.766 -23.188 -11.008 1 95.12 84 PRO B C 1
ATOM 3422 O O . PRO B 1 84 ? -14.438 -22.484 -11.969 1 95.12 84 PRO B O 1
ATOM 3425 N N . GLU B 1 85 ? -15.633 -22.766 -10.086 1 96 85 GLU B N 1
ATOM 3426 C CA . GLU B 1 85 ? -16.375 -21.531 -10.258 1 96 85 GLU B CA 1
ATOM 3427 C C . GLU B 1 85 ? -15.586 -20.328 -9.727 1 96 85 GLU B C 1
ATOM 3429 O O . GLU B 1 85 ? -15.977 -19.172 -9.945 1 96 85 GLU B O 1
ATOM 3434 N N . ASP B 1 86 ? -14.531 -20.594 -9 1 98 86 ASP B N 1
ATOM 3435 C CA . ASP B 1 86 ? -13.664 -19.5 -8.57 1 98 86 ASP B CA 1
ATOM 3436 C C . ASP B 1 86 ? -12.93 -18.875 -9.758 1 98 86 ASP B C 1
ATOM 3438 O O . ASP B 1 86 ? -13.047 -19.359 -10.891 1 98 86 ASP B O 1
ATOM 3442 N N . VAL B 1 87 ? -12.234 -17.75 -9.461 1 97.88 87 VAL B N 1
ATOM 3443 C CA . VAL B 1 87 ? -11.516 -17.078 -10.547 1 97.88 87 VAL B CA 1
ATOM 3444 C C . VAL B 1 87 ? -10.047 -16.922 -10.172 1 97.88 87 VAL B C 1
ATOM 3446 O O . VAL B 1 87 ? -9.727 -16.484 -9.062 1 97.88 87 VAL B O 1
ATOM 3449 N N . LEU B 1 88 ? -9.227 -17.312 -11.078 1 97.88 88 LEU B N 1
ATOM 3450 C CA . LEU B 1 88 ? -7.789 -17.094 -10.953 1 97.88 88 LEU B CA 1
ATOM 3451 C C . LEU B 1 88 ? -7.336 -15.945 -11.844 1 97.88 88 LEU B C 1
ATOM 3453 O O . LEU B 1 88 ? -7.66 -15.914 -13.031 1 97.88 88 LEU B O 1
ATOM 3457 N N . ALA B 1 89 ? -6.699 -14.938 -11.258 1 97.69 89 ALA B N 1
ATOM 3458 C CA . ALA B 1 89 ? -5.969 -13.906 -11.992 1 97.69 89 ALA B CA 1
ATOM 3459 C C . ALA B 1 89 ? -4.461 -14.117 -11.867 1 97.69 89 ALA B C 1
ATOM 3461 O O . ALA B 1 89 ? -3.828 -13.578 -10.953 1 97.69 89 ALA B O 1
ATOM 3462 N N . PRO B 1 90 ? -3.908 -14.805 -12.797 1 96 90 PRO B N 1
ATOM 3463 C CA . PRO B 1 90 ? -2.496 -15.172 -12.68 1 96 90 PRO B CA 1
ATOM 3464 C C . PRO B 1 90 ? -1.558 -14.078 -13.172 1 96 90 PRO B C 1
ATOM 3466 O O . PRO B 1 90 ? -1.996 -13.141 -13.844 1 96 90 PRO B O 1
ATOM 3469 N N . ALA B 1 91 ? -0.297 -14.195 -12.727 1 95.94 91 ALA B N 1
ATOM 3470 C CA . ALA B 1 91 ? 0.758 -13.453 -13.414 1 95.94 91 ALA B CA 1
ATOM 3471 C C . ALA B 1 91 ? 1.129 -14.125 -14.734 1 95.94 91 ALA B C 1
ATOM 3473 O O . ALA B 1 91 ? 0.303 -14.211 -15.648 1 95.94 91 ALA B O 1
ATOM 3474 N N . TYR B 1 92 ? 2.334 -14.75 -14.812 1 95.38 92 TYR B N 1
ATOM 3475 C CA . TYR B 1 92 ? 2.658 -15.25 -16.141 1 95.38 92 TYR B CA 1
ATOM 3476 C C . TYR B 1 92 ? 3.473 -16.531 -16.062 1 95.38 92 TYR B C 1
ATOM 3478 O O . TYR B 1 92 ? 4.062 -16.969 -17.047 1 95.38 92 TYR B O 1
ATOM 3486 N N . ARG B 1 93 ? 3.543 -17.156 -14.891 1 96.31 93 ARG B N 1
ATOM 3487 C CA . ARG B 1 93 ? 4.316 -18.391 -14.883 1 96.31 93 ARG B CA 1
ATOM 3488 C C . ARG B 1 93 ? 3.682 -19.438 -13.961 1 96.31 93 ARG B C 1
ATOM 3490 O O . ARG B 1 93 ? 4.328 -20.406 -13.57 1 96.31 93 ARG B O 1
ATOM 3497 N N . GLU B 1 94 ? 2.434 -19.203 -13.602 1 97.38 94 GLU B N 1
ATOM 3498 C CA . GLU B 1 94 ? 1.737 -20.109 -12.688 1 97.38 94 GLU B CA 1
ATOM 3499 C C . GLU B 1 94 ? 1.18 -21.328 -13.438 1 97.38 94 GLU B C 1
ATOM 3501 O O . GLU B 1 94 ? 0.019 -21.688 -13.25 1 97.38 94 GLU B O 1
ATOM 3506 N N . TYR B 1 95 ? 2.035 -22.047 -14.133 1 97.62 95 TYR B N 1
ATOM 3507 C CA . TYR B 1 95 ? 1.613 -23.094 -15.062 1 97.62 95 TYR B CA 1
ATOM 3508 C C . TYR B 1 95 ? 0.924 -24.234 -14.32 1 97.62 95 TYR B C 1
ATOM 3510 O O . TYR B 1 95 ? -0.119 -24.719 -14.766 1 97.62 95 TYR B O 1
ATOM 3518 N N . ALA B 1 96 ? 1.463 -24.656 -13.188 1 98.5 96 ALA B N 1
ATOM 3519 C CA . ALA B 1 96 ? 0.851 -25.766 -12.469 1 98.5 96 ALA B CA 1
ATOM 3520 C C . ALA B 1 96 ? -0.579 -25.438 -12.055 1 98.5 96 ALA B C 1
ATOM 3522 O O . ALA B 1 96 ? -1.462 -26.297 -12.094 1 98.5 96 ALA B O 1
ATOM 3523 N N . ALA B 1 97 ? -0.782 -24.219 -11.594 1 98.19 97 ALA B N 1
ATOM 3524 C CA . ALA B 1 97 ? -2.135 -23.812 -11.227 1 98.19 97 ALA B CA 1
ATOM 3525 C C . ALA B 1 97 ? -3.059 -23.844 -12.445 1 98.19 97 ALA B C 1
ATOM 3527 O O . ALA B 1 97 ? -4.184 -24.344 -12.359 1 98.19 97 ALA B O 1
ATOM 3528 N N . GLN B 1 98 ? -2.553 -23.344 -13.531 1 96.69 98 GLN B N 1
ATOM 3529 C CA . GLN B 1 98 ? -3.338 -23.281 -14.758 1 96.69 98 GLN B CA 1
ATOM 3530 C C . GLN B 1 98 ? -3.639 -24.672 -15.305 1 96.69 98 GLN B C 1
ATOM 3532 O O . GLN B 1 98 ? -4.758 -24.938 -15.734 1 96.69 98 GLN B O 1
ATOM 3537 N N . PHE B 1 99 ? -2.611 -25.547 -15.281 1 97.12 99 PHE B N 1
ATOM 3538 C CA . PHE B 1 99 ? -2.82 -26.906 -15.75 1 97.12 99 PHE B CA 1
ATOM 3539 C C . PHE B 1 99 ? -3.869 -27.609 -14.898 1 97.12 99 PHE B C 1
ATOM 3541 O O . PHE B 1 99 ? -4.746 -28.297 -15.422 1 97.12 99 PHE B O 1
ATOM 3548 N N . TRP B 1 100 ? -3.771 -27.453 -13.594 1 97.38 100 TRP B N 1
ATOM 3549 C CA . TRP B 1 100 ? -4.758 -28.062 -12.711 1 97.38 100 TRP B CA 1
ATOM 3550 C C . TRP B 1 100 ? -6.168 -27.594 -13.062 1 97.38 100 TRP B C 1
ATOM 3552 O O . TRP B 1 100 ? -7.125 -28.375 -12.984 1 97.38 100 TRP B O 1
ATOM 3562 N N . ARG B 1 101 ? -6.285 -26.375 -13.453 1 96.12 101 ARG B N 1
ATOM 3563 C CA . ARG B 1 101 ? -7.594 -25.781 -13.672 1 96.12 101 ARG B CA 1
ATOM 3564 C C . ARG B 1 101 ? -8.07 -26.016 -15.102 1 96.12 101 ARG B C 1
ATOM 3566 O O . ARG B 1 101 ? -9.18 -25.609 -15.469 1 96.12 101 ARG B O 1
ATOM 3573 N N . GLY B 1 102 ? -7.184 -26.594 -15.906 1 94.25 102 GLY B N 1
ATOM 3574 C CA . GLY B 1 102 ? -7.707 -27.078 -17.172 1 94.25 102 GLY B CA 1
ATOM 3575 C C . GLY B 1 102 ? -7.051 -26.438 -18.375 1 94.25 102 GLY B C 1
ATOM 3576 O O . GLY B 1 102 ? -7.352 -26.797 -19.516 1 94.25 102 GLY B O 1
ATOM 3577 N N . VAL B 1 103 ? -6.148 -25.547 -18.141 1 95.44 103 VAL B N 1
ATOM 3578 C CA . VAL B 1 103 ? -5.406 -24.984 -19.266 1 95.44 103 VAL B CA 1
ATOM 3579 C C . VAL B 1 103 ? -4.531 -26.047 -19.906 1 95.44 103 VAL B C 1
ATOM 3581 O O . VAL B 1 103 ? -3.9 -26.844 -19.203 1 95.44 103 VAL B O 1
ATOM 3584 N N . LYS B 1 104 ? -4.48 -26.062 -21.188 1 94.94 104 LYS B N 1
ATOM 3585 C CA . LYS B 1 104 ? -3.67 -27.047 -21.906 1 94.94 104 LYS B CA 1
ATOM 3586 C C . LYS B 1 104 ? -2.252 -26.531 -22.125 1 94.94 104 LYS B C 1
ATOM 3588 O O . LYS B 1 104 ? -2.045 -25.328 -22.344 1 94.94 104 LYS B O 1
ATOM 3593 N N . PRO B 1 105 ? -1.294 -27.484 -22.078 1 96.62 105 PRO B N 1
ATOM 3594 C CA . PRO B 1 105 ? 0.085 -27.078 -22.359 1 96.62 105 PRO B CA 1
ATOM 3595 C C . PRO B 1 105 ? 0.223 -26.344 -23.688 1 96.62 105 PRO B C 1
ATOM 3597 O O . PRO B 1 105 ? 0.976 -25.375 -23.781 1 96.62 105 PRO B O 1
ATOM 3600 N N . ARG B 1 106 ? -0.489 -26.719 -24.719 1 95.81 106 ARG B N 1
ATOM 3601 C CA . ARG B 1 106 ? -0.39 -26.062 -26.031 1 95.81 106 ARG B CA 1
ATOM 3602 C C . ARG B 1 106 ? -0.842 -24.609 -25.953 1 95.81 106 ARG B C 1
ATOM 3604 O O . ARG B 1 106 ? -0.334 -23.766 -26.688 1 95.81 106 ARG B O 1
ATOM 3611 N N . ASP B 1 107 ? -1.826 -24.312 -25.062 1 94.5 107 ASP B N 1
ATOM 3612 C CA . ASP B 1 107 ? -2.258 -22.938 -24.875 1 94.5 107 ASP B CA 1
ATOM 3613 C C . ASP B 1 107 ? -1.109 -22.062 -24.359 1 94.5 107 ASP B C 1
ATOM 3615 O O . ASP B 1 107 ? -0.923 -20.938 -24.828 1 94.5 107 ASP B O 1
ATOM 3619 N N . VAL B 1 108 ? -0.374 -22.625 -23.391 1 96.12 108 VAL B N 1
ATOM 3620 C CA . VAL B 1 108 ? 0.779 -21.922 -22.844 1 96.12 108 VAL B CA 1
ATOM 3621 C C . VAL B 1 108 ? 1.821 -21.688 -23.922 1 96.12 108 VAL B C 1
ATOM 3623 O O . VAL B 1 108 ? 2.359 -20.594 -24.062 1 96.12 108 VAL B O 1
ATOM 3626 N N . LEU B 1 109 ? 2.072 -22.734 -24.734 1 97.12 109 LEU B N 1
ATOM 3627 C CA . LEU B 1 109 ? 3.053 -22.641 -25.797 1 97.12 109 LEU B CA 1
ATOM 3628 C C . LEU B 1 109 ? 2.611 -21.625 -26.859 1 97.12 109 LEU B C 1
ATOM 3630 O O . LEU B 1 109 ? 3.424 -20.844 -27.344 1 97.12 109 LEU B O 1
ATOM 3634 N N . MET B 1 110 ? 1.356 -21.656 -27.188 1 94.88 110 MET B N 1
ATOM 3635 C CA . MET B 1 110 ? 0.834 -20.703 -28.156 1 94.88 110 MET B CA 1
ATOM 3636 C C . MET B 1 110 ? 1.003 -19.266 -27.656 1 94.88 110 MET B C 1
ATOM 3638 O O . MET B 1 110 ? 1.465 -18.391 -28.406 1 94.88 110 MET B O 1
ATOM 3642 N N . TYR B 1 111 ? 0.673 -19 -26.422 1 94.25 111 TYR B N 1
ATOM 3643 C CA . TYR B 1 111 ? 0.819 -17.656 -25.859 1 94.25 111 TYR B CA 1
ATOM 3644 C C . TYR B 1 111 ? 2.266 -17.188 -25.938 1 94.25 111 TYR B C 1
ATOM 3646 O O . TYR B 1 111 ? 2.545 -16.125 -26.484 1 94.25 111 TYR B O 1
ATOM 3654 N N . TRP B 1 112 ? 3.146 -18 -25.484 1 95.94 112 TRP B N 1
ATOM 3655 C CA . TRP B 1 112 ? 4.555 -17.609 -25.453 1 95.94 112 TRP B CA 1
ATOM 3656 C C . TRP B 1 112 ? 5.16 -17.672 -26.859 1 95.94 112 TRP B C 1
ATOM 3658 O O . TRP B 1 112 ? 6.238 -17.125 -27.094 1 95.94 112 TRP B O 1
ATOM 3668 N N . GLY B 1 113 ? 4.461 -18.359 -27.75 1 94.19 113 GLY B N 1
ATOM 3669 C CA . GLY B 1 113 ? 4.855 -18.359 -29.141 1 94.19 113 GLY B CA 1
ATOM 3670 C C . GLY B 1 113 ? 4.363 -17.156 -29.906 1 94.19 113 GLY B C 1
ATOM 3671 O O . GLY B 1 113 ? 4.656 -17 -31.094 1 94.19 113 GLY B O 1
ATOM 3672 N N . GLY B 1 114 ? 3.588 -16.297 -29.281 1 91.38 114 GLY B N 1
ATOM 3673 C CA . GLY B 1 114 ? 3.123 -15.055 -29.891 1 91.38 114 GLY B CA 1
ATOM 3674 C C . GLY B 1 114 ? 1.734 -15.18 -30.484 1 91.38 114 GLY B C 1
ATOM 3675 O O . GLY B 1 114 ? 1.321 -14.328 -31.281 1 91.38 114 GLY B O 1
ATOM 3676 N N . ASP B 1 115 ? 1.052 -16.234 -30.203 1 91 115 ASP B N 1
ATOM 3677 C CA . ASP B 1 115 ? -0.293 -16.484 -30.719 1 91 115 ASP B CA 1
ATOM 3678 C C . ASP B 1 115 ? -1.343 -16.25 -29.641 1 91 115 ASP B C 1
ATOM 3680 O O . ASP B 1 115 ? -1.489 -17.062 -28.719 1 91 115 ASP B O 1
ATOM 3684 N N . GLU B 1 116 ? -2.164 -15.18 -29.734 1 86.88 116 GLU B N 1
ATOM 3685 C CA . GLU B 1 116 ? -3.109 -14.75 -28.719 1 86.88 116 GLU B CA 1
ATOM 3686 C C . GLU B 1 116 ? -4.242 -15.758 -28.547 1 86.88 116 GLU B C 1
ATOM 3688 O O . GLU B 1 116 ? -4.965 -15.727 -27.547 1 86.88 116 GLU B O 1
ATOM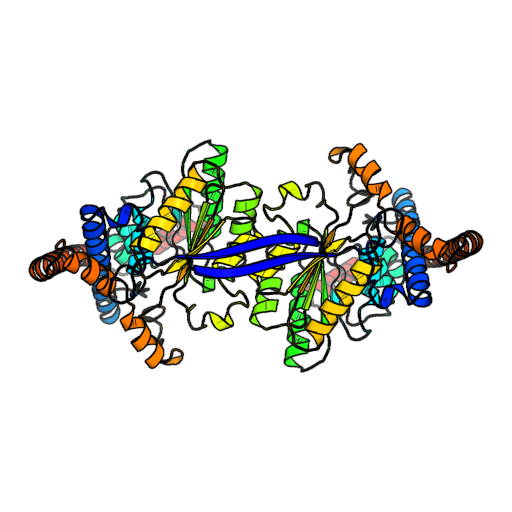 3693 N N . ARG B 1 117 ? -4.379 -16.641 -29.547 1 88.06 117 ARG B N 1
ATOM 3694 C CA . ARG B 1 117 ? -5.379 -17.703 -29.406 1 88.06 117 ARG B CA 1
ATOM 3695 C C . ARG B 1 117 ? -5.086 -18.562 -28.188 1 88.06 117 ARG B C 1
ATOM 3697 O O . ARG B 1 117 ? -5.969 -19.266 -27.688 1 88.06 117 ARG B O 1
ATOM 3704 N N . GLY B 1 118 ? -3.809 -18.453 -27.656 1 88 118 GLY B N 1
ATOM 3705 C CA . GLY B 1 118 ? -3.414 -19.141 -26.438 1 88 118 GLY B CA 1
ATOM 3706 C C . GLY B 1 118 ? -4.156 -18.641 -25.203 1 88 118 GLY B C 1
ATOM 3707 O O . GLY B 1 118 ? -4.211 -19.344 -24.188 1 88 118 GLY B O 1
ATOM 3708 N N . ASN B 1 119 ? -4.66 -17.484 -25.297 1 86.88 119 ASN B N 1
ATOM 3709 C CA . ASN B 1 119 ? -5.398 -16.922 -24.156 1 86.88 119 ASN B CA 1
ATOM 3710 C C . ASN B 1 119 ? -6.844 -17.406 -24.141 1 86.88 119 ASN B C 1
ATOM 3712 O O . ASN B 1 119 ? -7.566 -17.172 -23.172 1 86.88 119 ASN B O 1
ATOM 3716 N N . ASP B 1 120 ? -7.242 -17.969 -25.156 1 83.88 120 ASP B N 1
ATOM 3717 C CA . ASP B 1 120 ? -8.586 -18.516 -25.219 1 83.88 120 ASP B CA 1
ATOM 3718 C C . ASP B 1 120 ? -8.625 -19.922 -24.594 1 83.88 120 ASP B C 1
ATOM 3720 O O . ASP B 1 120 ? -8.859 -20.906 -25.297 1 83.88 120 ASP B O 1
ATOM 3724 N N . PHE B 1 121 ? -8.531 -19.984 -23.266 1 77.38 121 PHE B N 1
ATOM 3725 C CA . PHE B 1 121 ? -8.445 -21.234 -22.531 1 77.38 121 PHE B CA 1
ATOM 3726 C C . PHE B 1 121 ? -9.727 -22.047 -22.672 1 77.38 121 PHE B C 1
ATOM 3728 O O . PHE B 1 121 ? -10.828 -21.484 -22.641 1 77.38 121 PHE B O 1
ATOM 3735 N N . SER B 1 122 ? -9.734 -23.281 -23.016 1 68.75 122 SER B N 1
ATOM 3736 C CA . SER B 1 122 ? -10.906 -24.156 -23.031 1 68.75 122 SER B CA 1
ATOM 3737 C C . SER B 1 122 ? -11.398 -24.453 -21.609 1 68.75 122 SER B C 1
ATOM 3739 O O . SER B 1 122 ? -12.57 -24.766 -21.406 1 68.75 122 SER B O 1
ATOM 3741 N N . GLY B 1 123 ? -10.57 -24.297 -20.625 1 68.75 123 GLY B N 1
ATOM 3742 C CA . GLY B 1 123 ? -10.93 -24.719 -19.281 1 68.75 123 GLY B CA 1
ATOM 3743 C C . GLY B 1 123 ? -11.672 -23.641 -18.5 1 68.75 123 GLY B C 1
ATOM 3744 O O . GLY B 1 123 ? -12.82 -23.312 -18.828 1 68.75 123 GLY B O 1
ATOM 3745 N N . PRO B 1 124 ? -10.898 -22.984 -17.594 1 79.75 124 PRO B N 1
ATOM 3746 C CA . PRO B 1 124 ? -11.602 -22.062 -16.688 1 79.75 124 PRO B CA 1
ATOM 3747 C C . PRO B 1 124 ? -11.984 -20.75 -17.375 1 79.75 124 PRO B C 1
ATOM 3749 O O . PRO B 1 124 ? -11.148 -19.844 -17.5 1 79.75 124 PRO B O 1
ATOM 3752 N N . ARG B 1 125 ? -13.172 -20.703 -17.75 1 81.69 125 ARG B N 1
ATOM 3753 C CA . ARG B 1 125 ? -13.617 -19.547 -18.531 1 81.69 125 ARG B CA 1
ATOM 3754 C C . ARG B 1 125 ? -13.617 -18.281 -17.688 1 81.69 125 ARG B C 1
ATOM 3756 O O . ARG B 1 125 ? -13.555 -17.172 -18.234 1 81.69 125 ARG B O 1
ATOM 3763 N N . HIS B 1 126 ? -13.625 -18.516 -16.453 1 90.56 126 HIS B N 1
ATOM 3764 C CA . HIS B 1 126 ? -13.734 -17.344 -15.586 1 90.56 126 HIS B CA 1
ATOM 3765 C C . HIS B 1 126 ? -12.359 -16.812 -15.188 1 90.56 126 HIS B C 1
ATOM 3767 O O . HIS B 1 126 ? -12.242 -15.719 -14.641 1 90.56 126 HIS B O 1
ATOM 3773 N N . ASP B 1 127 ? -11.328 -17.594 -15.453 1 95 127 ASP B N 1
ATOM 3774 C CA . ASP B 1 127 ? -9.984 -17.14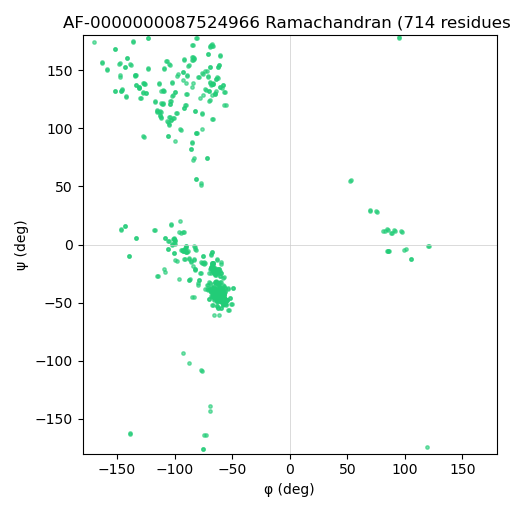1 -15.117 1 95 127 ASP B CA 1
ATOM 3775 C C . ASP B 1 127 ? -9.523 -16.031 -16.062 1 95 127 ASP B C 1
ATOM 3777 O O . ASP B 1 127 ? -9.953 -15.969 -17.203 1 95 127 ASP B O 1
ATOM 3781 N N . PHE B 1 128 ? -8.703 -15.172 -15.539 1 93.94 128 PHE B N 1
ATOM 3782 C CA . PHE B 1 128 ? -8.188 -14.07 -16.344 1 93.94 128 PHE B CA 1
ATOM 3783 C C . PHE B 1 128 ? -6.984 -14.523 -17.172 1 93.94 128 PHE B C 1
ATOM 3785 O O . PHE B 1 128 ? -6.375 -15.547 -16.875 1 93.94 128 PHE B O 1
ATOM 3792 N N . ALA B 1 129 ? -6.738 -13.727 -18.203 1 89.62 129 ALA B N 1
ATOM 3793 C CA . ALA B 1 129 ? -5.562 -13.961 -19.047 1 89.62 129 ALA B CA 1
ATOM 3794 C C . ALA B 1 129 ? -4.277 -13.641 -18.281 1 89.62 129 ALA B C 1
ATOM 3796 O O . ALA B 1 129 ? -4.32 -13.07 -17.188 1 89.62 129 ALA B O 1
ATOM 3797 N N . TRP B 1 130 ? -3.182 -14 -18.875 1 88.44 130 TRP B N 1
ATOM 3798 C CA . TRP B 1 130 ? -1.866 -13.688 -18.328 1 88.44 130 TRP B CA 1
ATOM 3799 C C . TRP B 1 130 ? -1.688 -12.188 -18.156 1 88.44 130 TRP B C 1
ATOM 3801 O O . TRP B 1 130 ? -2.15 -11.398 -18.984 1 88.44 130 TRP B O 1
ATOM 3811 N N . ALA B 1 131 ? -1.127 -11.891 -17.047 1 90.44 131 ALA B N 1
ATOM 3812 C CA . ALA B 1 131 ? -0.69 -10.508 -16.844 1 90.44 131 ALA B CA 1
ATOM 3813 C C . ALA B 1 131 ? 0.832 -10.414 -16.797 1 90.44 131 ALA B C 1
ATOM 3815 O O . ALA B 1 131 ? 1.455 -10.828 -15.82 1 90.44 131 ALA B O 1
ATOM 3816 N N . VAL B 1 132 ? 1.36 -9.844 -17.828 1 87.88 132 VAL B N 1
ATOM 3817 C CA . VAL B 1 132 ? 2.814 -9.734 -17.922 1 87.88 132 VAL B CA 1
ATOM 3818 C C . VAL B 1 132 ? 3.285 -8.508 -17.141 1 87.88 132 VAL B C 1
ATOM 3820 O O . VAL B 1 132 ? 4.273 -8.578 -16.406 1 87.88 132 VAL B O 1
ATOM 3823 N N . PRO B 1 133 ? 2.523 -7.352 -17.375 1 86.56 133 PRO B N 1
ATOM 3824 C CA . PRO B 1 133 ? 2.855 -6.277 -16.438 1 86.56 133 PRO B CA 1
ATOM 3825 C C . PRO B 1 133 ? 2.588 -6.664 -14.977 1 86.56 133 PRO B C 1
ATOM 3827 O O . PRO B 1 133 ? 1.524 -7.207 -14.664 1 86.56 133 PRO B O 1
ATOM 3830 N N . ILE B 1 134 ? 3.531 -6.336 -14.156 1 87.81 134 ILE B N 1
ATOM 3831 C CA . ILE B 1 134 ? 3.461 -6.883 -12.805 1 87.81 134 ILE B CA 1
ATOM 3832 C C . ILE B 1 134 ? 2.35 -6.188 -12.023 1 87.81 134 ILE B C 1
ATOM 3834 O O . ILE B 1 134 ? 2.168 -4.973 -12.141 1 87.81 134 ILE B O 1
ATOM 3838 N N . ALA B 1 135 ? 1.526 -6.957 -11.352 1 92.94 135 ALA B N 1
ATOM 3839 C CA . ALA B 1 135 ? 0.57 -6.621 -10.297 1 92.94 135 ALA B CA 1
ATOM 3840 C C . ALA B 1 135 ? -0.762 -6.176 -10.891 1 92.94 135 ALA B C 1
ATOM 3842 O O . ALA B 1 135 ? -1.743 -5.992 -10.164 1 92.94 135 ALA B O 1
ATOM 3843 N N . THR B 1 136 ? -0.908 -6.027 -12.195 1 95.06 136 THR B N 1
ATOM 3844 C CA . THR B 1 136 ? -2.182 -5.617 -12.773 1 95.06 136 THR B CA 1
ATOM 3845 C C . THR B 1 136 ? -3.287 -6.602 -12.406 1 95.06 136 THR B C 1
ATOM 3847 O O . THR B 1 136 ? -4.43 -6.199 -12.164 1 95.06 136 THR B O 1
ATOM 3850 N N . GLN B 1 137 ? -2.936 -7.891 -12.391 1 97 137 GLN B N 1
ATOM 3851 C CA . GLN B 1 137 ? -3.904 -8.945 -12.125 1 97 137 GLN B CA 1
ATOM 3852 C C . GLN B 1 137 ? -4.484 -8.812 -10.719 1 97 137 GLN B C 1
ATOM 3854 O O . GLN B 1 137 ? -5.555 -9.359 -10.43 1 97 137 GLN B O 1
ATOM 3859 N N . CYS B 1 138 ? -3.795 -8.125 -9.82 1 98.25 138 CYS B N 1
ATOM 3860 C CA . CYS B 1 138 ? -4.309 -7.918 -8.469 1 98.25 138 CYS B CA 1
ATOM 3861 C C . CYS B 1 138 ? -5.621 -7.141 -8.5 1 98.25 138 CYS B C 1
ATOM 3863 O O . CYS B 1 138 ? -6.57 -7.492 -7.793 1 98.25 138 CYS B O 1
ATOM 3865 N N . LEU B 1 139 ? -5.645 -6.098 -9.32 1 98 139 LEU B N 1
ATOM 3866 C CA . LEU B 1 139 ? -6.855 -5.289 -9.422 1 98 139 LEU B CA 1
ATOM 3867 C C . LEU B 1 139 ? -7.961 -6.051 -10.141 1 98 139 LEU B C 1
ATOM 3869 O O . LEU B 1 139 ? -9.141 -5.883 -9.828 1 98 139 LEU B O 1
ATOM 3873 N N . HIS B 1 140 ? -7.613 -6.902 -11.148 1 97.88 140 HIS B N 1
ATOM 3874 C CA . HIS B 1 140 ? -8.594 -7.758 -11.805 1 97.88 140 HIS B CA 1
ATOM 3875 C C . HIS B 1 140 ? -9.289 -8.664 -10.789 1 97.88 140 HIS B C 1
ATOM 3877 O O . HIS B 1 140 ? -10.516 -8.781 -10.797 1 97.88 140 HIS B O 1
ATOM 3883 N N . ALA B 1 141 ? -8.492 -9.273 -9.969 1 98.62 141 ALA B N 1
ATOM 3884 C CA . ALA B 1 141 ? -9.047 -10.164 -8.953 1 98.62 141 ALA B CA 1
ATOM 3885 C C . ALA B 1 141 ? -9.938 -9.406 -7.98 1 98.62 141 ALA B C 1
ATOM 3887 O O . ALA B 1 141 ? -11.008 -9.891 -7.594 1 98.62 141 ALA B O 1
ATOM 3888 N N . ALA B 1 142 ? -9.5 -8.25 -7.539 1 98.69 142 ALA B N 1
ATOM 3889 C CA . ALA B 1 142 ? -10.305 -7.434 -6.637 1 98.69 142 ALA B CA 1
ATOM 3890 C C . ALA B 1 142 ? -11.648 -7.078 -7.266 1 98.69 142 ALA B C 1
ATOM 3892 O O . ALA B 1 142 ? -12.68 -7.117 -6.598 1 98.69 142 ALA B O 1
ATOM 3893 N N . GLY B 1 143 ? -11.555 -6.668 -8.539 1 98.56 143 GLY B N 1
ATOM 3894 C CA . GLY B 1 143 ? -12.789 -6.383 -9.242 1 98.56 143 GLY B CA 1
ATOM 3895 C C . GLY B 1 143 ? -13.734 -7.57 -9.305 1 98.56 143 GLY B C 1
ATOM 3896 O O . GLY B 1 143 ? -14.938 -7.426 -9.094 1 98.56 143 GLY B O 1
ATOM 3897 N N . ALA B 1 144 ? -13.203 -8.727 -9.664 1 98.56 144 ALA B N 1
ATOM 3898 C CA . ALA B 1 144 ? -14.008 -9.945 -9.703 1 98.56 144 ALA B CA 1
ATOM 3899 C C . ALA B 1 144 ? -14.617 -10.25 -8.336 1 98.56 144 ALA B C 1
ATOM 3901 O O . ALA B 1 144 ? -15.797 -10.578 -8.227 1 98.56 144 ALA B O 1
ATOM 3902 N N . ALA B 1 145 ? -13.805 -10.172 -7.305 1 98.81 145 ALA B N 1
ATOM 3903 C CA . ALA B 1 145 ? -14.281 -10.414 -5.945 1 98.81 145 ALA B CA 1
ATOM 3904 C C . ALA B 1 145 ? -15.43 -9.469 -5.594 1 98.81 145 ALA B C 1
ATOM 3906 O O . ALA B 1 145 ? -16.406 -9.875 -4.949 1 98.81 145 ALA B O 1
ATOM 3907 N N . LEU B 1 146 ? -15.273 -8.219 -5.957 1 98.69 146 LEU B N 1
ATOM 3908 C CA . LEU B 1 146 ? -16.344 -7.254 -5.719 1 98.69 146 LEU B CA 1
ATOM 3909 C C . LEU B 1 146 ? -17.625 -7.68 -6.418 1 98.69 146 LEU B C 1
ATOM 3911 O O . LEU B 1 146 ? -18.719 -7.586 -5.844 1 98.69 146 LEU B O 1
ATOM 3915 N N . ALA B 1 147 ? -17.484 -8.086 -7.695 1 98.5 147 ALA B N 1
ATOM 3916 C CA . ALA B 1 147 ? -18.656 -8.57 -8.438 1 98.5 147 ALA B CA 1
ATOM 3917 C C . ALA B 1 147 ? -19.328 -9.719 -7.707 1 98.5 147 ALA B C 1
ATOM 3919 O O . ALA B 1 147 ? -20.562 -9.758 -7.617 1 98.5 147 ALA B O 1
ATOM 3920 N N . PHE B 1 148 ? -18.531 -10.727 -7.227 1 98.62 148 PHE B N 1
ATOM 3921 C CA . PHE B 1 148 ? -19.094 -11.859 -6.496 1 98.62 148 PHE B CA 1
ATOM 3922 C C . PHE B 1 148 ? -19.875 -11.383 -5.273 1 98.62 148 PHE B C 1
ATOM 3924 O O . PHE B 1 148 ? -20.969 -11.867 -5.008 1 98.62 148 PHE B O 1
ATOM 3931 N N . LYS B 1 149 ? -19.281 -10.484 -4.543 1 98.06 149 LYS B N 1
ATOM 3932 C CA . LYS B 1 149 ? -19.922 -9.961 -3.34 1 98.06 149 LYS B CA 1
ATOM 3933 C C . LYS B 1 149 ? -21.25 -9.289 -3.678 1 98.06 149 LYS B C 1
ATOM 3935 O O . LYS B 1 149 ? -22.266 -9.547 -3.035 1 98.06 149 LYS B O 1
ATOM 3940 N N . VAL B 1 150 ? -21.234 -8.445 -4.641 1 98.12 150 VAL B N 1
ATOM 3941 C CA . VAL B 1 150 ? -22.422 -7.695 -5.039 1 98.12 150 VAL B CA 1
ATOM 3942 C C . VAL B 1 150 ? -23.516 -8.656 -5.492 1 98.12 150 VAL B C 1
ATOM 3944 O O . VAL B 1 150 ? -24.703 -8.445 -5.207 1 98.12 150 VAL B O 1
ATOM 3947 N N . ARG B 1 151 ? -23.109 -9.734 -6.121 1 98.19 151 ARG B N 1
ATOM 3948 C CA . ARG B 1 151 ? -24.062 -10.688 -6.68 1 98.19 151 ARG B CA 1
ATOM 3949 C C . ARG B 1 151 ? -24.422 -11.773 -5.66 1 98.19 151 ARG B C 1
ATOM 3951 O O . ARG B 1 151 ? -25.25 -12.633 -5.93 1 98.19 151 ARG B O 1
ATOM 3958 N N . GLY B 1 152 ? -23.766 -11.789 -4.531 1 97.94 152 GLY B N 1
ATOM 3959 C CA . GLY B 1 152 ? -24.016 -12.773 -3.488 1 97.94 152 GLY B CA 1
ATOM 3960 C C . GLY B 1 152 ? -23.562 -14.172 -3.867 1 97.94 152 GLY B C 1
ATOM 3961 O O . GLY B 1 152 ? -24.219 -15.156 -3.521 1 97.94 152 GLY B O 1
ATOM 3962 N N . GLU B 1 153 ? -22.531 -14.258 -4.699 1 97.94 153 GLU B N 1
ATOM 3963 C CA . GLU B 1 153 ? -22.016 -15.555 -5.121 1 97.94 153 GLU B CA 1
ATOM 3964 C C . GLU B 1 153 ? -20.922 -16.047 -4.176 1 97.94 153 GLU B C 1
ATOM 3966 O O . GLU B 1 153 ? -20 -15.289 -3.842 1 97.94 153 GLU B O 1
ATOM 3971 N N . PRO B 1 154 ? -21.062 -17.25 -3.738 1 98.06 154 PRO B N 1
ATOM 3972 C CA . PRO B 1 154 ? -20.031 -17.797 -2.854 1 98.06 154 PRO B CA 1
ATOM 3973 C C . PRO B 1 154 ? -18.766 -18.219 -3.609 1 98.06 154 PRO B C 1
ATOM 3975 O O . PRO B 1 154 ? -18.281 -19.328 -3.434 1 98.06 154 PRO B O 1
ATOM 3978 N N . ARG B 1 155 ? -18.25 -17.312 -4.418 1 98.19 155 ARG B N 1
ATOM 3979 C CA . ARG B 1 155 ? -17.031 -17.5 -5.211 1 98.19 155 ARG B CA 1
ATOM 3980 C C . ARG B 1 155 ? -15.875 -16.703 -4.633 1 98.19 155 ARG B C 1
ATOM 3982 O O . ARG B 1 155 ? -16.078 -15.781 -3.842 1 98.19 155 ARG B O 1
ATOM 3989 N N . VAL B 1 156 ? -14.734 -17.125 -4.965 1 98.81 156 VAL B N 1
ATOM 3990 C CA . VAL B 1 156 ? -13.516 -16.469 -4.488 1 98.81 156 VAL B CA 1
ATOM 3991 C C . VAL B 1 156 ? -12.633 -16.109 -5.68 1 98.81 156 VAL B C 1
ATOM 3993 O O . VAL B 1 156 ? -12.531 -16.859 -6.648 1 98.81 156 VAL B O 1
ATOM 3996 N N . ALA B 1 157 ? -12.062 -14.891 -5.598 1 98.88 157 ALA B N 1
ATOM 3997 C CA . ALA B 1 157 ? -11.031 -14.5 -6.559 1 98.88 157 ALA B CA 1
ATOM 3998 C C . ALA B 1 157 ? -9.633 -14.664 -5.969 1 98.88 157 ALA B C 1
ATOM 4000 O O . ALA B 1 157 ? -9.383 -14.266 -4.828 1 98.88 157 ALA B O 1
ATOM 4001 N N . VAL B 1 158 ? -8.742 -15.312 -6.734 1 98.88 158 VAL B N 1
ATOM 4002 C CA . VAL B 1 158 ? -7.359 -15.523 -6.328 1 98.88 158 VAL B CA 1
ATOM 4003 C C . VAL B 1 158 ? -6.422 -14.812 -7.305 1 98.88 158 VAL B C 1
ATOM 4005 O O . VAL B 1 158 ? -6.527 -14.992 -8.516 1 98.88 158 VAL B O 1
ATOM 4008 N N . SER B 1 159 ? -5.602 -13.938 -6.789 1 98.69 159 SER B N 1
ATOM 4009 C CA . SER B 1 159 ? -4.535 -13.359 -7.602 1 98.69 159 SER B CA 1
ATOM 4010 C C . SER B 1 159 ? -3.166 -13.867 -7.168 1 98.69 159 SER B C 1
ATOM 4012 O O . SER B 1 159 ? -2.971 -14.211 -6 1 98.69 159 SER B O 1
ATOM 4014 N N . VAL B 1 160 ? -2.258 -13.898 -8.125 1 98.69 160 VAL B N 1
ATOM 4015 C CA . VAL B 1 160 ? -0.882 -14.289 -7.84 1 98.69 160 VAL B CA 1
ATOM 4016 C C . VAL B 1 160 ? 0.081 -13.234 -8.367 1 98.69 160 VAL B C 1
ATOM 4018 O O . VAL B 1 160 ? -0.061 -12.766 -9.5 1 98.69 160 VAL B O 1
ATOM 4021 N N . CYS B 1 161 ? 0.995 -12.805 -7.559 1 97.75 161 CYS B N 1
ATOM 4022 C CA . CYS B 1 161 ? 2.086 -11.953 -8.023 1 97.75 161 CYS B CA 1
ATOM 4023 C C . CYS B 1 161 ? 3.396 -12.328 -7.336 1 97.75 161 CYS B C 1
ATOM 4025 O O . CYS B 1 161 ? 3.4 -13.102 -6.379 1 97.75 161 CYS B O 1
ATOM 4027 N N . GLY B 1 162 ? 4.484 -11.922 -7.938 1 97.81 162 GLY B N 1
ATOM 4028 C CA . GLY B 1 162 ? 5.789 -12.125 -7.332 1 97.81 162 GLY B CA 1
ATOM 4029 C C . GLY B 1 162 ? 6.129 -11.086 -6.277 1 97.81 162 GLY B C 1
ATOM 4030 O O . GLY B 1 162 ? 5.324 -10.195 -6 1 97.81 162 GLY B O 1
ATOM 4031 N N . ASP B 1 163 ? 7.32 -11.281 -5.668 1 97.88 163 ASP B N 1
ATOM 4032 C CA . ASP B 1 163 ? 7.793 -10.32 -4.676 1 97.88 163 ASP B CA 1
ATOM 4033 C C . ASP B 1 163 ? 7.875 -8.914 -5.266 1 97.88 163 ASP B C 1
ATOM 4035 O O . ASP B 1 163 ? 7.473 -7.945 -4.625 1 97.88 163 ASP B O 1
ATOM 4039 N N . GLY B 1 164 ? 8.367 -8.797 -6.477 1 97.12 164 GLY B N 1
ATOM 4040 C CA . GLY B 1 164 ? 8.438 -7.488 -7.117 1 97.12 164 GLY B CA 1
ATOM 4041 C C . GLY B 1 164 ? 7.082 -6.832 -7.289 1 97.12 164 GLY B C 1
ATOM 4042 O O . GLY B 1 164 ? 6.953 -5.613 -7.156 1 97.12 164 GLY B O 1
ATOM 4043 N N . GLY B 1 165 ? 6.102 -7.629 -7.602 1 97.31 165 GLY B N 1
ATOM 4044 C CA . GLY B 1 165 ? 4.754 -7.121 -7.801 1 97.31 165 GLY B CA 1
ATOM 4045 C C . GLY B 1 165 ? 4.176 -6.461 -6.559 1 97.31 165 GLY B C 1
ATOM 4046 O O . GLY B 1 165 ? 3.324 -5.578 -6.66 1 97.31 165 GLY B O 1
ATOM 4047 N N . THR B 1 166 ? 4.676 -6.809 -5.371 1 98.06 166 THR B N 1
ATOM 4048 C CA . THR B 1 166 ? 4.145 -6.281 -4.121 1 98.06 166 THR B CA 1
ATOM 4049 C C . THR B 1 166 ? 4.602 -4.84 -3.9 1 98.06 166 THR B C 1
ATOM 4051 O O . THR B 1 166 ? 4.121 -4.16 -2.994 1 98.06 166 THR B O 1
ATOM 4054 N N . SER B 1 167 ? 5.523 -4.355 -4.699 1 96.88 167 SER B N 1
ATOM 4055 C CA . SER B 1 167 ? 6.016 -2.988 -4.586 1 96.88 167 SER B CA 1
ATOM 4056 C C . SER B 1 167 ? 5.219 -2.037 -5.473 1 96.88 167 SER B C 1
ATOM 4058 O O . SER B 1 167 ? 5.422 -0.821 -5.422 1 96.88 167 SER B O 1
ATOM 4060 N N . LYS B 1 168 ? 4.32 -2.584 -6.23 1 95.62 168 LYS B N 1
ATOM 4061 C CA . LYS B 1 168 ? 3.533 -1.777 -7.16 1 95.62 168 LYS B CA 1
ATOM 4062 C C . LYS B 1 168 ? 2.283 -1.225 -6.48 1 95.62 168 LYS B C 1
ATOM 4064 O O . LYS B 1 168 ? 1.7 -1.878 -5.613 1 95.62 168 LYS B O 1
ATOM 4069 N N . ALA B 1 169 ? 1.795 -0.12 -6.98 1 94.88 169 ALA B N 1
ATOM 4070 C CA . ALA B 1 169 ? 0.597 0.547 -6.48 1 94.88 169 ALA B CA 1
ATOM 4071 C C . ALA B 1 169 ? -0.638 -0.33 -6.664 1 94.88 169 ALA B C 1
ATOM 4073 O O . ALA B 1 169 ? -1.559 -0.299 -5.844 1 94.88 169 ALA B O 1
ATOM 4074 N N . ASP B 1 170 ? -0.688 -1.104 -7.68 1 97.31 170 ASP B N 1
ATOM 4075 C CA . ASP B 1 170 ? -1.824 -1.974 -7.969 1 97.31 170 ASP B CA 1
ATOM 4076 C C . ASP B 1 170 ? -2.039 -2.984 -6.844 1 97.31 170 ASP B C 1
ATOM 4078 O O . ASP B 1 170 ? -3.18 -3.277 -6.473 1 97.31 170 ASP B O 1
ATOM 4082 N N . PHE B 1 171 ? -0.957 -3.447 -6.395 1 98.56 171 PHE B N 1
ATOM 4083 C CA . PHE B 1 171 ? -1.021 -4.402 -5.293 1 98.56 171 PHE B CA 1
ATOM 4084 C C . PHE B 1 171 ? -1.672 -3.775 -4.066 1 98.56 171 PHE B C 1
ATOM 4086 O O . PHE B 1 171 ? -2.594 -4.348 -3.484 1 98.56 171 PHE B O 1
ATOM 4093 N N . TYR B 1 172 ? -1.275 -2.6 -3.73 1 97.69 172 TYR B N 1
ATOM 4094 C CA . TYR B 1 172 ? -1.809 -1.892 -2.572 1 97.69 172 TYR B CA 1
ATOM 4095 C C . TYR B 1 172 ? -3.281 -1.553 -2.77 1 97.69 172 TYR B C 1
ATOM 4097 O O . TYR B 1 172 ? -4.078 -1.656 -1.836 1 97.69 172 TYR B O 1
ATOM 4105 N N . SER B 1 173 ? -3.588 -1.076 -3.887 1 98 173 SER B N 1
ATOM 4106 C CA . SER B 1 173 ? -4.977 -0.723 -4.164 1 98 173 SER B CA 1
ATOM 4107 C C . SER B 1 173 ? -5.898 -1.925 -3.99 1 98 173 SER B C 1
ATOM 4109 O O . SER B 1 173 ? -6.992 -1.799 -3.436 1 98 173 SER B O 1
ATOM 4111 N N . ALA B 1 174 ? -5.406 -3.049 -4.461 1 98.5 174 ALA B N 1
ATOM 4112 C CA . ALA B 1 174 ? -6.195 -4.27 -4.309 1 98.5 174 ALA B CA 1
ATOM 4113 C C . ALA B 1 174 ? -6.336 -4.648 -2.836 1 98.5 174 ALA B C 1
ATOM 4115 O O . ALA B 1 174 ? -7.418 -5.039 -2.391 1 98.5 174 ALA B O 1
ATOM 4116 N N . LEU B 1 175 ? -5.215 -4.52 -2.09 1 97.69 175 LEU B N 1
ATOM 4117 C CA . LEU B 1 175 ? -5.238 -4.797 -0.657 1 97.69 175 LEU B CA 1
ATOM 4118 C C . LEU B 1 175 ? -6.27 -3.922 0.049 1 97.69 175 LEU B C 1
ATOM 4120 O O . LEU B 1 175 ? -7.059 -4.414 0.859 1 97.69 175 LEU B O 1
ATOM 4124 N N . ASN B 1 176 ? -6.172 -2.648 -0.239 1 98 176 ASN B N 1
ATOM 4125 C CA . ASN B 1 176 ? -7.035 -1.695 0.45 1 98 176 ASN B CA 1
ATOM 4126 C C . ASN B 1 176 ? -8.508 -1.936 0.126 1 98 176 ASN B C 1
ATOM 4128 O O . ASN B 1 176 ? -9.352 -1.91 1.02 1 98 176 ASN B O 1
ATOM 4132 N N . CYS B 1 177 ? -8.805 -2.186 -1.109 1 97.31 177 CYS B N 1
ATOM 4133 C CA . CYS B 1 177 ? -10.172 -2.506 -1.5 1 97.31 177 CYS B CA 1
ATOM 4134 C C . CYS B 1 177 ? -10.641 -3.787 -0.824 1 97.31 177 CYS B C 1
ATOM 4136 O O . CYS B 1 177 ? -11.789 -3.873 -0.383 1 97.31 177 CYS B O 1
ATOM 4138 N N . GLY B 1 178 ? -9.734 -4.758 -0.853 1 98.5 178 GLY B N 1
ATOM 4139 C CA . GLY B 1 178 ? -10.055 -6.023 -0.214 1 98.5 178 GLY B CA 1
ATOM 4140 C C . GLY B 1 178 ? -10.555 -5.863 1.209 1 98.5 178 GLY B C 1
ATOM 4141 O O . GLY B 1 178 ? -11.586 -6.438 1.581 1 98.5 178 GLY B O 1
ATOM 4142 N N . GLY B 1 179 ? -9.82 -5.137 1.991 1 98.31 179 GLY B N 1
ATOM 4143 C CA . GLY B 1 179 ? -10.195 -4.914 3.377 1 98.31 179 GLY B CA 1
ATOM 4144 C C . GLY B 1 179 ? -11.414 -4.023 3.527 1 98.31 179 GLY B C 1
ATOM 4145 O O . GLY B 1 179 ? -12.336 -4.34 4.289 1 98.31 179 GLY B O 1
ATOM 4146 N N . ALA B 1 180 ? -11.43 -2.887 2.803 1 97.88 180 ALA B N 1
ATOM 4147 C CA . ALA B 1 180 ? -12.484 -1.885 2.932 1 97.88 180 ALA B CA 1
ATOM 4148 C C . ALA B 1 180 ? -13.852 -2.486 2.621 1 97.88 180 ALA B C 1
ATOM 4150 O O . ALA B 1 180 ? -14.844 -2.174 3.287 1 97.88 180 ALA B O 1
ATOM 4151 N N . PHE B 1 181 ? -13.883 -3.375 1.624 1 97.75 181 PHE B N 1
ATOM 4152 C CA . PHE B 1 181 ? -15.156 -3.922 1.17 1 97.75 181 PHE B CA 1
ATOM 4153 C C . PHE B 1 181 ? -15.336 -5.359 1.65 1 97.75 181 PHE B C 1
ATOM 4155 O O . PHE B 1 181 ? -16.297 -6.035 1.272 1 97.75 181 PHE B O 1
ATOM 4162 N N . GLN B 1 182 ? -14.367 -5.848 2.424 1 98 182 GLN B N 1
ATOM 4163 C CA . GLN B 1 182 ? -14.422 -7.227 2.904 1 98 182 GLN B CA 1
ATOM 4164 C C . GLN B 1 182 ? -14.625 -8.203 1.75 1 98 182 GLN B C 1
ATOM 4166 O O . GLN B 1 182 ? -15.562 -9 1.765 1 98 182 GLN B O 1
ATOM 4171 N N . LEU B 1 183 ? -13.766 -8.141 0.792 1 98.81 183 LEU B N 1
ATOM 4172 C CA . LEU B 1 183 ? -13.922 -8.891 -0.448 1 98.81 183 LEU B CA 1
ATOM 4173 C C . LEU B 1 183 ? -13.5 -10.352 -0.255 1 98.81 183 LEU B C 1
ATOM 4175 O O . LEU B 1 183 ? -12.578 -10.641 0.507 1 98.81 183 LEU B O 1
ATOM 4179 N N . PRO B 1 184 ? -14.195 -11.289 -0.931 1 98.94 184 PRO B N 1
ATOM 4180 C CA . PRO B 1 184 ? -13.695 -12.664 -1.01 1 98.94 184 PRO B CA 1
ATOM 4181 C C . PRO B 1 184 ? -12.477 -12.797 -1.921 1 98.94 184 PRO B C 1
ATOM 4183 O O . PRO B 1 184 ? -12.578 -13.352 -3.021 1 98.94 184 PRO B O 1
ATOM 4186 N N . LEU B 1 185 ? -11.391 -12.359 -1.471 1 98.94 185 LEU B N 1
ATOM 4187 C CA . LEU B 1 185 ? -10.164 -12.156 -2.236 1 98.94 185 LEU B CA 1
ATOM 4188 C C . LEU B 1 185 ? -8.969 -12.797 -1.533 1 98.94 185 LEU B C 1
ATOM 4190 O O . LEU B 1 185 ? -8.758 -12.586 -0.337 1 98.94 185 LEU B O 1
ATOM 4194 N N . VAL B 1 186 ? -8.258 -13.641 -2.24 1 98.94 186 VAL B N 1
ATOM 4195 C CA . VAL B 1 186 ? -6.996 -14.18 -1.75 1 98.94 186 VAL B CA 1
ATOM 4196 C C . VAL B 1 186 ? -5.848 -13.695 -2.635 1 98.94 186 VAL B C 1
ATOM 4198 O O . VAL B 1 186 ? -5.801 -14.008 -3.826 1 98.94 186 VAL B O 1
ATOM 4201 N N . MET B 1 187 ? -4.992 -12.93 -2.039 1 98.88 187 MET B N 1
ATOM 4202 C CA . MET B 1 187 ? -3.807 -12.445 -2.74 1 98.88 187 MET B CA 1
ATOM 4203 C C . MET B 1 187 ? -2.586 -13.297 -2.393 1 98.88 187 MET B C 1
ATOM 4205 O O . MET B 1 187 ? -2.096 -13.25 -1.263 1 98.88 187 MET B O 1
ATOM 4209 N N . VAL B 1 188 ? -2.092 -14 -3.363 1 98.94 188 VAL B N 1
ATOM 4210 C CA . VAL B 1 188 ? -0.945 -14.867 -3.137 1 98.94 188 VAL B CA 1
ATOM 4211 C C . VAL B 1 188 ? 0.323 -14.203 -3.662 1 98.94 188 VAL B C 1
ATOM 4213 O O . VAL B 1 188 ? 0.348 -13.703 -4.789 1 98.94 188 VAL B O 1
ATOM 4216 N N . VAL B 1 189 ? 1.293 -14.156 -2.82 1 98.88 189 VAL B N 1
ATOM 4217 C CA . VAL B 1 189 ? 2.617 -13.688 -3.213 1 98.88 189 VAL B CA 1
ATOM 4218 C C . VAL B 1 189 ? 3.576 -14.875 -3.316 1 98.88 189 VAL B C 1
ATOM 4220 O O . VAL B 1 189 ? 3.945 -15.469 -2.303 1 98.88 189 VAL B O 1
ATOM 4223 N N . VAL B 1 190 ? 3.877 -15.227 -4.531 1 98.81 190 VAL B N 1
ATOM 4224 C CA . VAL B 1 190 ? 4.949 -16.203 -4.711 1 98.81 190 VAL B CA 1
ATOM 4225 C C . VAL B 1 190 ? 6.305 -15.492 -4.633 1 98.81 190 VAL B C 1
ATOM 4227 O O . VAL B 1 190 ? 6.781 -14.938 -5.625 1 98.81 190 VAL B O 1
ATOM 4230 N N . ASN B 1 191 ? 6.852 -15.547 -3.455 1 98.75 191 ASN B N 1
ATOM 4231 C CA . ASN B 1 191 ? 8.109 -14.875 -3.162 1 98.75 191 ASN B CA 1
ATOM 4232 C C . ASN B 1 191 ? 9.312 -15.727 -3.559 1 98.75 191 ASN B C 1
ATOM 4234 O O . ASN B 1 191 ? 9.891 -16.422 -2.721 1 98.75 191 ASN B O 1
ATOM 4238 N N . ASN B 1 192 ? 9.672 -15.531 -4.828 1 98.25 192 ASN B N 1
ATOM 4239 C CA . ASN B 1 192 ? 10.789 -16.328 -5.32 1 98.25 192 ASN B CA 1
ATOM 4240 C C . ASN B 1 192 ? 12.117 -15.586 -5.156 1 98.25 192 ASN B C 1
ATOM 4242 O O . ASN B 1 192 ? 13.117 -15.945 -5.781 1 98.25 192 ASN B O 1
ATOM 4246 N N . GLN B 1 193 ? 12.125 -14.461 -4.406 1 97.81 193 GLN B N 1
ATOM 4247 C CA . GLN B 1 193 ? 13.273 -13.742 -3.869 1 97.81 193 GLN B CA 1
ATOM 4248 C C . GLN B 1 193 ? 13.836 -12.758 -4.891 1 97.81 193 GLN B C 1
ATOM 4250 O O . GLN B 1 193 ? 14.727 -11.969 -4.578 1 97.81 193 GLN B O 1
ATOM 4255 N N . TRP B 1 194 ? 13.281 -12.797 -6.129 1 96.81 194 TRP B N 1
ATOM 4256 C CA . TRP B 1 194 ? 13.852 -11.938 -7.164 1 96.81 194 TRP B CA 1
ATOM 4257 C C . TRP B 1 194 ? 12.758 -11.367 -8.062 1 96.81 194 TRP B C 1
ATOM 4259 O O . TRP B 1 194 ? 11.93 -12.109 -8.594 1 96.81 194 TRP B O 1
ATOM 4269 N N . ALA B 1 195 ? 12.797 -10.008 -8.195 1 94.88 195 ALA B N 1
ATOM 4270 C CA . ALA B 1 195 ? 12.117 -9.477 -9.375 1 94.88 195 ALA B CA 1
ATOM 4271 C C . ALA B 1 195 ? 12.859 -9.852 -10.656 1 94.88 195 ALA B C 1
ATOM 4273 O O . ALA B 1 195 ? 13.328 -10.984 -10.805 1 94.88 195 ALA B O 1
ATOM 4274 N N . ILE B 1 196 ? 12.992 -8.922 -11.648 1 93.44 196 ILE B N 1
ATOM 4275 C CA . ILE B 1 196 ? 13.797 -9.305 -12.805 1 93.44 196 ILE B CA 1
ATOM 4276 C C . ILE B 1 196 ? 15.25 -9.5 -12.375 1 93.44 196 ILE B C 1
ATOM 4278 O O . ILE B 1 196 ? 15.758 -10.625 -12.367 1 93.44 196 ILE B O 1
ATOM 4282 N N . SER B 1 197 ? 15.867 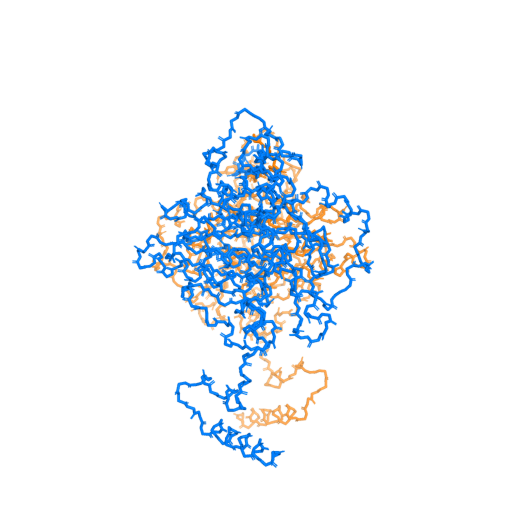-8.484 -11.859 1 93.94 197 SER B N 1
ATOM 4283 C CA . SER B 1 197 ? 17.266 -8.523 -11.453 1 93.94 197 SER B CA 1
ATOM 4284 C C . SER B 1 197 ? 17.469 -7.906 -10.078 1 93.94 197 SER B C 1
ATOM 4286 O O . SER B 1 197 ? 18.594 -7.738 -9.617 1 93.94 197 SER B O 1
ATOM 4288 N N . VAL B 1 198 ? 16.438 -7.547 -9.414 1 94.62 198 VAL B N 1
ATOM 4289 C CA . VAL B 1 198 ? 16.484 -6.895 -8.117 1 94.62 198 VAL B CA 1
ATOM 4290 C C . VAL B 1 198 ? 16.125 -7.895 -7.02 1 94.62 198 VAL B C 1
ATOM 4292 O O . VAL B 1 198 ? 15.039 -8.484 -7.039 1 94.62 198 VAL B O 1
ATOM 4295 N N . PRO B 1 199 ? 17.047 -8.094 -6.082 1 96.56 199 PRO B N 1
ATOM 4296 C CA . PRO B 1 199 ? 16.75 -9.031 -4.996 1 96.56 199 PRO B CA 1
ATOM 4297 C C . PRO B 1 199 ? 15.664 -8.508 -4.055 1 96.56 199 PRO B C 1
ATOM 4299 O O . PRO B 1 199 ? 15.5 -7.293 -3.914 1 96.56 199 PRO B O 1
ATOM 4302 N N . ARG B 1 200 ? 14.961 -9.367 -3.438 1 96.19 200 ARG B N 1
ATOM 4303 C CA . ARG B 1 200 ? 13.891 -9.062 -2.492 1 96.19 200 ARG B CA 1
ATOM 4304 C C . ARG B 1 200 ? 14.359 -8.047 -1.455 1 96.19 200 ARG B C 1
ATOM 4306 O O . ARG B 1 200 ? 13.609 -7.141 -1.082 1 96.19 200 ARG B O 1
ATOM 4313 N N . SER B 1 201 ? 15.594 -8.109 -1.005 1 94.69 201 SER B N 1
ATOM 4314 C CA . SER B 1 201 ? 16.125 -7.285 0.071 1 94.69 201 SER B CA 1
ATOM 4315 C C . SER B 1 201 ? 16.219 -5.82 -0.348 1 94.69 201 SER B C 1
ATOM 4317 O O . SER B 1 201 ? 16.297 -4.93 0.501 1 94.69 201 SER B O 1
ATOM 4319 N N . LYS B 1 202 ? 16.141 -5.559 -1.624 1 96.06 202 LYS B N 1
ATOM 4320 C CA . LYS B 1 202 ? 16.266 -4.191 -2.117 1 96.06 202 LYS B CA 1
ATOM 4321 C C . LYS B 1 202 ? 14.914 -3.635 -2.549 1 96.06 202 LYS B C 1
ATOM 4323 O O . LYS B 1 202 ? 14.797 -2.453 -2.881 1 96.06 202 LYS B O 1
ATOM 4328 N N . GLN B 1 203 ? 13.914 -4.457 -2.488 1 95.75 203 GLN B N 1
ATOM 4329 C CA . GLN B 1 203 ? 12.609 -4.09 -3.037 1 95.75 203 GLN B CA 1
ATOM 4330 C C . GLN B 1 203 ? 11.766 -3.357 -2.002 1 95.75 203 GLN B C 1
ATOM 4332 O O . GLN B 1 203 ? 10.898 -2.555 -2.357 1 95.75 203 GLN B O 1
ATOM 4337 N N . THR B 1 204 ? 11.938 -3.641 -0.781 1 97.5 204 THR B N 1
ATOM 4338 C CA . THR B 1 204 ? 11.055 -3.16 0.278 1 97.5 204 THR B CA 1
ATOM 4339 C C . THR B 1 204 ? 11.727 -3.305 1.643 1 97.5 204 THR B C 1
ATOM 4341 O O . THR B 1 204 ? 12.641 -4.113 1.809 1 97.5 204 THR B O 1
ATOM 4344 N N . GLY B 1 205 ? 11.305 -2.514 2.596 1 97.69 205 GLY B N 1
ATOM 4345 C CA . GLY B 1 205 ? 11.797 -2.627 3.961 1 97.69 205 GLY B CA 1
ATOM 4346 C C . GLY B 1 205 ? 10.969 -3.572 4.812 1 97.69 205 GLY B C 1
ATOM 4347 O O . GLY B 1 205 ? 11.289 -3.812 5.977 1 97.69 205 GLY B O 1
ATOM 4348 N N . ALA B 1 206 ? 9.93 -4.148 4.266 1 98.12 206 ALA B N 1
ATOM 4349 C CA . ALA B 1 206 ? 9.07 -5.066 5.016 1 98.12 206 ALA B CA 1
ATOM 4350 C C . ALA B 1 206 ? 9.82 -6.348 5.371 1 98.12 206 ALA B C 1
ATOM 4352 O O . ALA B 1 206 ? 10.539 -6.906 4.539 1 98.12 206 ALA B O 1
ATOM 4353 N N . LYS B 1 207 ? 9.625 -6.805 6.59 1 97.94 207 LYS B N 1
ATOM 4354 C CA . LYS B 1 207 ? 10.25 -8.047 7.039 1 97.94 207 LYS B CA 1
ATOM 4355 C C . LYS B 1 207 ? 9.688 -9.25 6.297 1 97.94 207 LYS B C 1
ATOM 4357 O O . LYS B 1 207 ? 10.422 -10.164 5.93 1 97.94 207 LYS B O 1
ATOM 4362 N N . THR B 1 208 ? 8.422 -9.312 6.145 1 98.62 208 THR B N 1
ATOM 4363 C CA . THR B 1 208 ? 7.707 -10.273 5.316 1 98.62 208 THR B CA 1
ATOM 4364 C C . THR B 1 208 ? 6.844 -9.562 4.281 1 98.62 208 THR B C 1
ATOM 4366 O O . THR B 1 208 ? 6.43 -8.422 4.488 1 98.62 208 THR B O 1
ATOM 4369 N N . LEU B 1 209 ? 6.641 -10.219 3.174 1 98.81 209 LEU B N 1
ATOM 4370 C CA . LEU B 1 209 ? 5.738 -9.625 2.195 1 98.81 209 LEU B CA 1
ATOM 4371 C C . LEU B 1 209 ? 4.281 -9.812 2.609 1 98.81 209 LEU B C 1
ATOM 4373 O O . LEU B 1 209 ? 3.424 -8.992 2.277 1 98.81 209 LEU B O 1
ATOM 4377 N N . ALA B 1 210 ? 3.979 -10.844 3.43 1 98.88 210 ALA B N 1
ATOM 4378 C CA . ALA B 1 210 ? 2.641 -11.07 3.971 1 98.88 210 ALA B CA 1
ATOM 4379 C C . ALA B 1 210 ? 2.172 -9.875 4.793 1 98.88 210 ALA B C 1
ATOM 4381 O O . ALA B 1 210 ? 1.002 -9.492 4.734 1 98.88 210 ALA B O 1
ATOM 4382 N N . GLN B 1 211 ? 3.059 -9.25 5.543 1 98.81 211 GLN B N 1
ATOM 4383 C CA . GLN B 1 211 ? 2.691 -8.164 6.441 1 98.81 211 GLN B CA 1
ATOM 4384 C C . GLN B 1 211 ? 2.1 -6.984 5.672 1 98.81 211 GLN B C 1
ATOM 4386 O O . GLN B 1 211 ? 1.472 -6.102 6.262 1 98.81 211 GLN B O 1
ATOM 4391 N N . LYS B 1 212 ? 2.406 -6.91 4.355 1 98.81 212 LYS B N 1
ATOM 4392 C CA . LYS B 1 212 ? 1.855 -5.816 3.559 1 98.81 212 LYS B CA 1
ATOM 4393 C C . LYS B 1 212 ? 0.33 -5.844 3.568 1 98.81 212 LYS B C 1
ATOM 4395 O O . LYS B 1 212 ? -0.316 -4.805 3.432 1 98.81 212 LYS B O 1
ATOM 4400 N N . GLY B 1 213 ? -0.277 -7.035 3.812 1 98.81 213 GLY B N 1
ATOM 4401 C CA . GLY B 1 213 ? -1.723 -7.168 3.893 1 98.81 213 GLY B CA 1
ATOM 4402 C C . GLY B 1 213 ? -2.324 -6.445 5.082 1 98.81 213 GLY B C 1
ATOM 4403 O O . GLY B 1 213 ? -3.51 -6.105 5.074 1 98.81 213 GLY B O 1
ATOM 4404 N N . LEU B 1 214 ? -1.527 -6.215 6.137 1 98.75 214 LEU B N 1
ATOM 4405 C CA . LEU B 1 214 ? -2 -5.516 7.324 1 98.75 214 LEU B CA 1
ATOM 4406 C C . LEU B 1 214 ? -2.455 -4.102 6.977 1 98.75 214 LEU B C 1
ATOM 4408 O O . LEU B 1 214 ? -3.338 -3.551 7.641 1 98.75 214 LEU B O 1
ATOM 4412 N N . ALA B 1 215 ? -1.874 -3.523 5.902 1 98.5 215 ALA B N 1
ATOM 4413 C CA . ALA B 1 215 ? -2.225 -2.168 5.488 1 98.5 215 ALA B CA 1
ATOM 4414 C C . ALA B 1 215 ? -3.684 -2.092 5.043 1 98.5 215 ALA B C 1
ATOM 4416 O O . ALA B 1 215 ? -4.297 -1.022 5.082 1 98.5 215 ALA B O 1
ATOM 4417 N N . GLY B 1 216 ? -4.238 -3.225 4.57 1 98.12 216 GLY B N 1
ATOM 4418 C CA . GLY B 1 216 ? -5.633 -3.275 4.164 1 98.12 216 GLY B CA 1
ATOM 4419 C C . GLY B 1 216 ? -6.531 -3.943 5.191 1 98.12 216 GLY B C 1
ATOM 4420 O O . GLY B 1 216 ? -7.727 -4.113 4.957 1 98.12 216 GLY B O 1
ATOM 4421 N N . GLY B 1 217 ? -5.926 -4.387 6.305 1 98.44 217 GLY B N 1
ATOM 4422 C CA . GLY B 1 217 ? -6.688 -5.109 7.312 1 98.44 217 GLY B CA 1
ATOM 4423 C C . GLY B 1 217 ? -7 -6.539 6.914 1 98.44 217 GLY B C 1
ATOM 4424 O O . GLY B 1 217 ? -8.039 -7.082 7.293 1 98.44 217 GLY B O 1
ATOM 4425 N N . LEU B 1 218 ? -6.203 -7.125 6.133 1 98.75 218 LEU B N 1
ATOM 4426 C CA . LEU B 1 218 ? -6.422 -8.492 5.656 1 98.75 218 LEU B CA 1
ATOM 4427 C C . LEU B 1 218 ? -5.746 -9.5 6.578 1 98.75 218 LEU B C 1
ATOM 4429 O O . LEU B 1 218 ? -4.848 -9.141 7.348 1 98.75 218 LEU B O 1
ATOM 4433 N N . ASP B 1 219 ? -6.215 -10.734 6.508 1 98.69 219 ASP B N 1
ATOM 4434 C CA . ASP B 1 219 ? -5.484 -11.828 7.141 1 98.69 219 ASP B CA 1
ATOM 4435 C C . ASP B 1 219 ? -4.172 -12.102 6.406 1 98.69 219 ASP B C 1
ATOM 4437 O O . ASP B 1 219 ? -4.105 -12 5.18 1 98.69 219 ASP B O 1
ATOM 4441 N N . CYS B 1 220 ? -3.127 -12.359 7.188 1 98.81 220 CYS B N 1
ATOM 4442 C CA . CYS B 1 220 ? -1.802 -12.508 6.594 1 98.81 220 CYS B CA 1
ATOM 4443 C C . CYS B 1 220 ? -1.119 -13.773 7.094 1 98.81 220 CYS B C 1
ATOM 4445 O O . CYS B 1 220 ? -1.169 -14.086 8.281 1 98.81 220 CYS B O 1
ATOM 4447 N N . LEU B 1 221 ? -0.523 -14.477 6.168 1 98.69 221 LEU B N 1
ATOM 4448 C CA . LEU B 1 221 ? 0.163 -15.719 6.492 1 98.69 221 LEU B CA 1
ATOM 4449 C C . LEU B 1 221 ? 1.38 -15.922 5.598 1 98.69 221 LEU B C 1
ATOM 4451 O O . LEU B 1 221 ? 1.311 -15.688 4.387 1 98.69 221 LEU B O 1
ATOM 4455 N N . GLN B 1 222 ? 2.479 -16.25 6.219 1 98.81 222 GLN B N 1
ATOM 4456 C CA . GLN B 1 222 ? 3.65 -16.703 5.473 1 98.81 222 GLN B CA 1
ATOM 4457 C C . GLN B 1 222 ? 3.803 -18.219 5.551 1 98.81 222 GLN B C 1
ATOM 4459 O O . GLN B 1 222 ? 3.58 -18.812 6.602 1 98.81 222 GLN B O 1
ATOM 4464 N N . VAL B 1 223 ? 4.176 -18.828 4.441 1 98.5 223 VAL B N 1
ATOM 4465 C CA . VAL B 1 223 ? 4.34 -20.281 4.41 1 98.5 223 VAL B CA 1
ATOM 4466 C C . VAL B 1 223 ? 5.594 -20.641 3.611 1 98.5 223 VAL B C 1
ATOM 4468 O O . VAL B 1 223 ? 6.074 -19.828 2.807 1 98.5 223 VAL B O 1
ATOM 4471 N N . ASP B 1 224 ? 6.129 -21.812 3.922 1 98.56 224 ASP B N 1
ATOM 4472 C CA . ASP B 1 224 ? 7.164 -22.375 3.061 1 98.56 224 ASP B CA 1
ATOM 4473 C C . ASP B 1 224 ? 6.594 -22.766 1.702 1 98.56 224 ASP B C 1
ATOM 4475 O O . ASP B 1 224 ? 5.902 -23.781 1.584 1 98.56 224 ASP B O 1
ATOM 4479 N N . GLY B 1 225 ? 6.961 -21.969 0.708 1 98.81 225 GLY B N 1
ATOM 4480 C CA . GLY B 1 225 ? 6.406 -22.156 -0.625 1 98.81 225 GLY B CA 1
ATOM 4481 C C . GLY B 1 225 ? 6.863 -23.422 -1.3 1 98.81 225 GLY B C 1
ATOM 4482 O O . GLY B 1 225 ? 6.344 -23.797 -2.354 1 98.81 225 GLY B O 1
ATOM 4483 N N . ASN B 1 226 ? 7.844 -24.125 -0.68 1 98.81 226 ASN B N 1
ATOM 4484 C CA . ASN B 1 226 ? 8.344 -25.375 -1.225 1 98.81 226 ASN B CA 1
ATOM 4485 C C . ASN B 1 226 ? 7.73 -26.578 -0.512 1 98.81 226 ASN B C 1
ATOM 4487 O O . ASN B 1 226 ? 7.992 -27.734 -0.885 1 98.81 226 ASN B O 1
ATOM 4491 N N . ASP B 1 227 ? 7.004 -26.359 0.514 1 98.62 227 ASP B N 1
ATOM 4492 C CA . ASP B 1 227 ? 6.234 -27.375 1.228 1 98.62 227 ASP B CA 1
ATOM 4493 C C . ASP B 1 227 ? 4.785 -27.406 0.739 1 98.62 227 ASP B C 1
ATOM 4495 O O . ASP B 1 227 ? 3.945 -26.641 1.218 1 98.62 227 ASP B O 1
ATOM 4499 N N . LEU B 1 228 ? 4.547 -28.375 -0.138 1 98.81 228 LEU B N 1
ATOM 4500 C CA . LEU B 1 228 ? 3.232 -28.453 -0.766 1 98.81 228 LEU B CA 1
ATOM 4501 C C . LEU B 1 228 ? 2.133 -28.547 0.286 1 98.81 228 LEU B C 1
ATOM 4503 O O . LEU B 1 228 ? 1.065 -27.938 0.13 1 98.81 228 LEU B O 1
ATOM 4507 N N . ILE B 1 229 ? 2.332 -29.281 1.313 1 98.5 229 ILE B N 1
ATOM 4508 C CA . ILE B 1 229 ? 1.333 -29.484 2.355 1 98.5 229 ILE B CA 1
ATOM 4509 C C . ILE B 1 229 ? 1.023 -28.156 3.039 1 98.5 229 ILE B C 1
ATOM 4511 O O . ILE B 1 229 ? -0.143 -27.812 3.248 1 98.5 229 ILE B O 1
ATOM 4515 N N . ALA B 1 230 ? 2.016 -27.375 3.359 1 98.25 230 ALA B N 1
ATOM 4516 C CA . ALA B 1 230 ? 1.836 -26.062 3.984 1 98.25 230 ALA B CA 1
ATOM 4517 C C . ALA B 1 230 ? 1.099 -25.109 3.051 1 98.25 230 ALA B C 1
ATOM 4519 O O . ALA B 1 230 ? 0.191 -24.391 3.479 1 98.25 230 ALA B O 1
ATOM 4520 N N . CYS B 1 231 ? 1.533 -25.109 1.796 1 98.81 231 CYS B N 1
ATOM 4521 C CA . CYS B 1 231 ? 0.911 -24.234 0.812 1 98.81 231 CYS B CA 1
ATOM 4522 C C . CYS B 1 231 ? -0.568 -24.562 0.645 1 98.81 231 CYS B C 1
ATOM 4524 O O . CYS B 1 231 ? -1.412 -23.656 0.644 1 98.81 231 CYS B O 1
ATOM 4526 N N . ARG B 1 232 ? -0.858 -25.797 0.497 1 98.75 232 ARG B N 1
ATOM 4527 C CA . ARG B 1 232 ? -2.234 -26.234 0.263 1 98.75 232 ARG B CA 1
ATOM 4528 C C . ARG B 1 232 ? -3.113 -25.938 1.472 1 98.75 232 ARG B C 1
ATOM 4530 O O . ARG B 1 232 ? -4.254 -25.484 1.32 1 98.75 232 ARG B O 1
ATOM 4537 N N . GLU B 1 233 ? -2.645 -26.25 2.588 1 98.25 233 GLU B N 1
ATOM 4538 C CA . GLU B 1 233 ? -3.395 -25.953 3.805 1 98.25 233 GLU B CA 1
ATOM 4539 C C . GLU B 1 233 ? -3.654 -24.453 3.941 1 98.25 233 GLU B C 1
ATOM 4541 O O . GLU B 1 233 ? -4.742 -24.047 4.344 1 98.25 233 GLU B O 1
ATOM 4546 N N . ALA B 1 234 ? -2.668 -23.641 3.721 1 98.56 234 ALA B N 1
ATOM 4547 C CA . ALA B 1 234 ? -2.809 -22.188 3.787 1 98.56 234 ALA B CA 1
ATOM 4548 C C . ALA B 1 234 ? -3.871 -21.703 2.809 1 98.56 234 ALA B C 1
ATOM 4550 O O . ALA B 1 234 ? -4.695 -20.859 3.156 1 98.56 234 ALA B O 1
ATOM 4551 N N . MET B 1 235 ? -3.818 -22.203 1.598 1 98.88 235 MET B N 1
ATOM 4552 C CA . MET B 1 235 ? -4.801 -21.828 0.586 1 98.88 235 MET B CA 1
ATOM 4553 C C . MET B 1 235 ? -6.203 -22.25 1 1 98.88 235 MET B C 1
ATOM 4555 O O . MET B 1 235 ? -7.164 -21.5 0.835 1 98.88 235 MET B O 1
ATOM 4559 N N . ASP B 1 236 ? -6.301 -23.5 1.486 1 98.62 236 ASP B N 1
ATOM 4560 C CA . ASP B 1 236 ? -7.602 -23.984 1.949 1 98.62 236 ASP B CA 1
ATOM 4561 C C . ASP B 1 236 ? -8.195 -23.031 2.992 1 98.62 236 ASP B C 1
ATOM 4563 O O . ASP B 1 236 ? -9.359 -22.656 2.902 1 98.62 236 ASP B O 1
ATOM 4567 N N . GLN B 1 237 ? -7.426 -22.672 3.91 1 98.44 237 GLN B N 1
ATOM 4568 C CA . GLN B 1 237 ? -7.871 -21.781 4.984 1 98.44 237 GLN B CA 1
ATOM 4569 C C . GLN B 1 237 ? -8.258 -20.422 4.441 1 98.44 237 GLN B C 1
ATOM 4571 O O . GLN B 1 237 ? -9.305 -19.875 4.805 1 98.44 237 GLN B O 1
ATOM 4576 N N . ALA B 1 238 ? -7.418 -19.828 3.629 1 98.88 238 ALA B N 1
ATOM 4577 C CA . ALA B 1 238 ? -7.66 -18.5 3.078 1 98.88 238 ALA B CA 1
ATOM 4578 C C . ALA B 1 238 ? -8.93 -18.484 2.229 1 98.88 238 ALA B C 1
ATOM 4580 O O . ALA B 1 238 ? -9.734 -17.547 2.328 1 98.88 238 ALA B O 1
ATOM 4581 N N . ILE B 1 239 ? -9.086 -19.5 1.39 1 98.88 239 ILE B N 1
ATOM 4582 C CA . ILE B 1 239 ? -10.227 -19.562 0.485 1 98.88 239 ILE B CA 1
ATOM 4583 C C . ILE B 1 239 ? -11.508 -19.781 1.286 1 98.88 239 ILE B C 1
ATOM 4585 O O . ILE B 1 239 ? -12.531 -19.141 1.011 1 98.88 239 ILE B O 1
ATOM 4589 N N . GLU B 1 240 ? -11.438 -20.672 2.232 1 98.62 240 GLU B N 1
ATOM 4590 C CA . GLU B 1 240 ? -12.602 -20.891 3.082 1 98.62 240 GLU B CA 1
ATOM 4591 C C . GLU B 1 240 ? -13.016 -19.609 3.801 1 98.62 240 GLU B C 1
ATOM 4593 O O . GLU B 1 240 ? -14.203 -19.281 3.861 1 98.62 240 GLU B O 1
ATOM 4598 N N . ARG B 1 241 ? -12.094 -18.938 4.371 1 98.44 241 ARG B N 1
ATOM 4599 C CA . ARG B 1 241 ? -12.352 -17.656 5.035 1 98.44 241 ARG B CA 1
ATOM 4600 C C . ARG B 1 241 ? -13.023 -16.672 4.09 1 98.44 241 ARG B C 1
ATOM 4602 O O . ARG B 1 241 ? -14.031 -16.062 4.438 1 98.44 241 ARG B O 1
ATOM 4609 N N . ALA B 1 242 ? -12.445 -16.5 2.953 1 98.75 242 ALA B N 1
ATOM 4610 C CA . ALA B 1 242 ? -12.953 -15.555 1.959 1 98.75 242 ALA B CA 1
ATOM 4611 C C . ALA B 1 242 ? -14.359 -15.93 1.514 1 98.75 242 ALA B C 1
ATOM 4613 O O . ALA B 1 242 ? -15.242 -15.07 1.432 1 98.75 242 ALA B O 1
ATOM 4614 N N . ARG B 1 243 ? -14.562 -17.188 1.23 1 98.62 243 ARG B N 1
ATOM 4615 C CA . ARG B 1 243 ? -15.836 -17.672 0.713 1 98.62 243 ARG B CA 1
ATOM 4616 C C . ARG B 1 243 ? -16.953 -17.5 1.739 1 98.62 243 ARG B C 1
ATOM 4618 O O . ARG B 1 243 ? -18.094 -17.234 1.376 1 98.62 243 ARG B O 1
ATOM 4625 N N . ASN B 1 244 ? -16.641 -17.594 3.02 1 97.88 244 ASN B N 1
ATOM 4626 C CA . ASN B 1 244 ? -17.641 -17.562 4.086 1 97.88 244 ASN B CA 1
ATOM 4627 C C . ASN B 1 244 ? -17.797 -16.172 4.668 1 97.88 244 ASN B C 1
ATOM 4629 O O . ASN B 1 244 ? -18.359 -16 5.758 1 97.88 244 ASN B O 1
ATOM 4633 N N . GLY B 1 245 ? -17.234 -15.25 4.051 1 96.94 245 GLY B N 1
ATOM 4634 C CA . GLY B 1 245 ? -17.469 -13.875 4.449 1 96.94 245 GLY B CA 1
ATOM 4635 C C . GLY B 1 245 ? -16.484 -13.359 5.473 1 96.94 245 GLY B C 1
ATOM 4636 O O . GLY B 1 245 ? -16.656 -12.281 6.043 1 96.94 245 GLY B O 1
ATOM 4637 N N . GLY B 1 246 ? -15.414 -14.094 5.691 1 97.12 246 GLY B N 1
ATOM 4638 C CA . GLY B 1 246 ? -14.414 -13.703 6.676 1 97.12 246 GLY B CA 1
ATOM 4639 C C . GLY B 1 246 ? -13.414 -12.695 6.141 1 97.12 246 GLY B C 1
ATOM 4640 O O . GLY B 1 246 ? -12.531 -12.242 6.871 1 97.12 246 GLY B O 1
ATOM 4641 N N . GLY 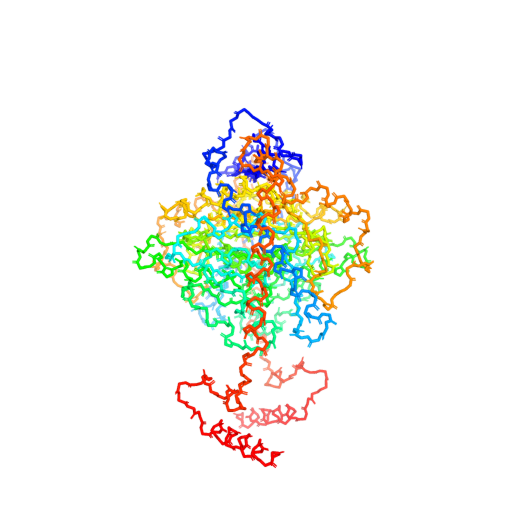B 1 247 ? -13.539 -12.328 4.879 1 96.94 247 GLY B N 1
ATOM 4642 C CA . GLY B 1 247 ? -12.664 -11.32 4.301 1 96.94 247 GLY B CA 1
ATOM 4643 C C . GLY B 1 247 ? -11.461 -11.914 3.588 1 96.94 247 GLY B C 1
ATOM 4644 O O . GLY B 1 247 ? -11.336 -13.141 3.492 1 96.94 247 GLY B O 1
ATOM 4645 N N . GLY B 1 248 ? -10.68 -11.023 3.035 1 98.44 248 GLY B N 1
ATOM 4646 C CA . GLY B 1 248 ? -9.562 -11.438 2.199 1 98.44 248 GLY B CA 1
ATOM 4647 C C . GLY B 1 248 ? -8.312 -11.758 2.992 1 98.44 248 GLY B C 1
ATOM 4648 O O . GLY B 1 248 ? -8.266 -11.547 4.207 1 98.44 248 GLY B O 1
ATOM 4649 N N . SER B 1 249 ? -7.309 -12.312 2.256 1 98.88 249 SER B N 1
ATOM 4650 C CA . SER B 1 249 ? -6.035 -12.711 2.848 1 98.88 249 SER B CA 1
ATOM 4651 C C . SER B 1 249 ? -4.871 -12.43 1.903 1 98.88 249 SER B C 1
ATOM 4653 O O . SER B 1 249 ? -5.062 -12.328 0.69 1 98.88 249 SER B O 1
ATOM 4655 N N . VAL B 1 250 ? -3.748 -12.227 2.537 1 98.94 250 VAL B N 1
ATOM 4656 C CA . VAL B 1 250 ? -2.479 -12.297 1.819 1 98.94 250 VAL B CA 1
ATOM 4657 C C . VAL B 1 250 ? -1.704 -13.539 2.26 1 98.94 250 VAL B C 1
ATOM 4659 O O . VAL B 1 250 ? -1.442 -13.727 3.449 1 98.94 250 VAL B O 1
ATOM 4662 N N . VAL B 1 251 ? -1.403 -14.375 1.341 1 98.94 251 VAL B N 1
ATOM 4663 C CA . VAL B 1 251 ? -0.593 -15.562 1.6 1 98.94 251 VAL B CA 1
ATOM 4664 C C . VAL B 1 251 ? 0.749 -15.438 0.882 1 98.94 251 VAL B C 1
ATOM 4666 O O . VAL B 1 251 ? 0.802 -15.43 -0.35 1 98.94 251 VAL B O 1
ATOM 4669 N N . GLU B 1 252 ? 1.777 -15.281 1.656 1 98.94 252 GLU B N 1
ATOM 4670 C CA . GLU B 1 252 ? 3.129 -15.25 1.104 1 98.94 252 GLU B CA 1
ATOM 4671 C C . GLU B 1 252 ? 3.752 -16.641 1.092 1 98.94 252 GLU B C 1
ATOM 4673 O O . GLU B 1 252 ? 3.918 -17.266 2.145 1 98.94 252 GLU B O 1
ATOM 4678 N N . MET B 1 253 ? 4.039 -17.109 -0.041 1 98.94 253 MET B N 1
ATOM 4679 C CA . MET B 1 253 ? 4.715 -18.391 -0.206 1 98.94 253 MET B CA 1
ATOM 4680 C C . MET B 1 253 ? 6.188 -18.188 -0.546 1 98.94 253 MET B C 1
ATOM 4682 O O . MET B 1 253 ? 6.527 -17.859 -1.685 1 98.94 253 MET B O 1
ATOM 4686 N N . VAL B 1 254 ? 7.055 -18.469 0.44 1 98.81 254 VAL B N 1
ATOM 4687 C CA . VAL B 1 254 ? 8.484 -18.219 0.284 1 98.81 254 VAL B CA 1
ATOM 4688 C C . VAL B 1 254 ? 9.133 -19.375 -0.477 1 98.81 254 VAL B C 1
ATOM 4690 O O . VAL B 1 254 ? 9.102 -20.516 -0.024 1 98.81 254 VAL B O 1
ATOM 4693 N N . THR B 1 255 ? 9.609 -19.078 -1.625 1 98.62 255 THR B N 1
ATOM 4694 C CA . THR B 1 255 ? 10.297 -20.031 -2.48 1 98.62 255 THR B CA 1
ATOM 4695 C C . THR B 1 255 ? 11.516 -19.391 -3.143 1 98.62 255 THR B C 1
ATOM 4697 O O . THR B 1 255 ? 12.117 -18.469 -2.586 1 98.62 255 THR B O 1
ATOM 4700 N N . TYR B 1 256 ? 12.023 -20.047 -4.234 1 98.44 256 TYR B N 1
ATOM 4701 C CA . TYR B 1 256 ? 13.203 -19.531 -4.914 1 98.44 256 TYR B CA 1
ATOM 4702 C C . TYR B 1 256 ? 13.133 -19.797 -6.41 1 98.44 256 TYR B C 1
ATOM 4704 O O . TYR B 1 256 ? 12.727 -20.875 -6.84 1 98.44 256 TYR B O 1
ATOM 4712 N N . ARG B 1 257 ? 13.43 -18.781 -7.203 1 97.75 257 ARG B N 1
ATOM 4713 C CA . ARG B 1 257 ? 13.477 -18.938 -8.648 1 97.75 257 ARG B CA 1
ATOM 4714 C C . ARG B 1 257 ? 14.758 -19.656 -9.078 1 97.75 257 ARG B C 1
ATOM 4716 O O . ARG B 1 257 ? 15.852 -19.094 -9.008 1 97.75 257 ARG B O 1
ATOM 4723 N N . LEU B 1 258 ? 14.656 -20.828 -9.594 1 98 258 LEU B N 1
ATOM 4724 C CA . LEU B 1 258 ? 15.82 -21.672 -9.859 1 98 258 LEU B CA 1
ATOM 4725 C C . LEU B 1 258 ? 16.297 -21.5 -11.305 1 98 258 LEU B C 1
ATOM 4727 O O . LEU B 1 258 ? 17.281 -22.109 -11.719 1 98 258 LEU B O 1
ATOM 4731 N N . HIS B 1 259 ? 15.578 -20.75 -12.062 1 97.19 259 HIS B N 1
ATOM 4732 C CA . HIS B 1 259 ? 15.945 -20.391 -13.43 1 97.19 259 HIS B CA 1
ATOM 4733 C C . HIS B 1 259 ? 16.016 -18.875 -13.609 1 97.19 259 HIS B C 1
ATOM 4735 O O . HIS B 1 259 ? 15.812 -18.125 -12.648 1 97.19 259 HIS B O 1
ATOM 4741 N N . ASP B 1 260 ? 16.391 -18.453 -14.805 1 96.5 260 ASP B N 1
ATOM 4742 C CA . ASP B 1 260 ? 16.391 -17.031 -15.125 1 96.5 260 ASP B CA 1
ATOM 4743 C C . ASP B 1 260 ? 14.977 -16.438 -15.008 1 96.5 260 ASP B C 1
ATOM 4745 O O . ASP B 1 260 ? 13.992 -17.172 -14.945 1 96.5 260 ASP B O 1
ATOM 4749 N N . HIS B 1 261 ? 14.961 -15.109 -14.938 1 96.38 261 HIS B N 1
ATOM 4750 C CA . HIS B 1 261 ? 13.656 -14.453 -14.953 1 96.38 261 HIS B CA 1
ATOM 4751 C C . HIS B 1 261 ? 12.828 -14.898 -16.156 1 96.38 261 HIS B C 1
ATOM 4753 O O . HIS B 1 261 ? 11.664 -15.266 -16 1 96.38 261 HIS B O 1
ATOM 4759 N N . THR B 1 262 ? 13.344 -14.742 -17.328 1 96.06 262 THR B N 1
ATOM 4760 C CA . THR B 1 262 ? 12.891 -15.328 -18.578 1 96.06 262 THR B CA 1
ATOM 4761 C C . THR B 1 262 ? 14.07 -15.859 -19.391 1 96.06 262 THR B C 1
ATOM 4763 O O . THR B 1 262 ? 15.227 -15.68 -19 1 96.06 262 THR B O 1
ATOM 4766 N N . THR B 1 263 ? 13.766 -16.484 -20.453 1 94.88 263 THR B N 1
ATOM 4767 C CA . THR B 1 263 ? 14.812 -17.016 -21.328 1 94.88 263 THR B CA 1
ATOM 4768 C C . THR B 1 263 ? 15.594 -15.883 -21.984 1 94.88 263 THR B C 1
ATOM 4770 O O . THR B 1 263 ? 16.641 -16.109 -22.578 1 94.88 263 THR B O 1
ATOM 4773 N N . ALA B 1 264 ? 15.156 -14.648 -21.781 1 91.5 264 ALA B N 1
ATOM 4774 C CA . ALA B 1 264 ? 15.859 -13.484 -22.312 1 91.5 264 ALA B CA 1
ATOM 4775 C C . ALA B 1 264 ? 16.844 -12.922 -21.281 1 91.5 264 ALA B C 1
ATOM 4777 O O . ALA B 1 264 ? 17.594 -11.992 -21.578 1 91.5 264 ALA B O 1
ATOM 4778 N N . ASP B 1 265 ? 16.781 -13.492 -20.172 1 91.81 265 ASP B N 1
ATOM 4779 C CA . ASP B 1 265 ? 17.594 -13.039 -19.047 1 91.81 265 ASP B CA 1
ATOM 4780 C C . ASP B 1 265 ? 18.766 -13.977 -18.797 1 91.81 265 ASP B C 1
ATOM 4782 O O . ASP B 1 265 ? 18.766 -15.117 -19.266 1 91.81 265 ASP B O 1
ATOM 4786 N N . ASP B 1 266 ? 19.812 -13.414 -18.188 1 94.62 266 ASP B N 1
ATOM 4787 C CA . ASP B 1 266 ? 20.953 -14.18 -17.672 1 94.62 266 ASP B CA 1
ATOM 4788 C C . ASP B 1 266 ? 21.219 -13.852 -16.203 1 94.62 266 ASP B C 1
ATOM 4790 O O . ASP B 1 266 ? 22.031 -12.977 -15.906 1 94.62 266 ASP B O 1
ATOM 4794 N N . ALA B 1 267 ? 20.594 -14.672 -15.352 1 93.69 267 ALA B N 1
ATOM 4795 C CA . ALA B 1 267 ? 20.594 -14.406 -13.914 1 93.69 267 ALA B CA 1
ATOM 4796 C C . ALA B 1 267 ? 22 -14.539 -13.344 1 93.69 267 ALA B C 1
ATOM 4798 O O . ALA B 1 267 ? 22.297 -14.031 -12.25 1 93.69 267 ALA B O 1
ATOM 4799 N N . ARG B 1 268 ? 23.156 -15.18 -13.992 1 91.38 268 ARG B N 1
ATOM 4800 C CA . ARG B 1 268 ? 24.531 -15.312 -13.531 1 91.38 268 ARG B CA 1
ATOM 4801 C C . ARG B 1 268 ? 25.188 -13.945 -13.383 1 91.38 268 ARG B C 1
ATOM 4803 O O . ARG B 1 268 ? 26.188 -13.805 -12.68 1 91.38 268 ARG B O 1
ATOM 4810 N N . ARG B 1 269 ? 24.453 -13.008 -13.953 1 93.12 269 ARG B N 1
ATOM 4811 C CA . ARG B 1 269 ? 25.031 -11.664 -13.945 1 93.12 269 ARG B CA 1
ATOM 4812 C C . ARG B 1 269 ? 24.781 -10.961 -12.625 1 93.12 269 ARG B C 1
ATOM 4814 O O . ARG B 1 269 ? 25.453 -9.984 -12.289 1 93.12 269 ARG B O 1
ATOM 4821 N N . TYR B 1 270 ? 23.766 -11.43 -11.883 1 94.19 270 TYR B N 1
ATOM 4822 C CA . TYR B 1 270 ? 23.438 -10.656 -10.695 1 94.19 270 TYR B CA 1
ATOM 4823 C C . TYR B 1 270 ? 23.125 -11.57 -9.516 1 94.19 270 TYR B C 1
ATOM 4825 O O . TYR B 1 270 ? 22.953 -11.102 -8.383 1 94.19 270 TYR B O 1
ATOM 4833 N N . ARG B 1 271 ? 23 -12.766 -9.727 1 94.75 271 ARG B N 1
ATOM 4834 C CA . ARG B 1 271 ? 22.641 -13.727 -8.688 1 94.75 271 ARG B CA 1
ATOM 4835 C C . ARG B 1 271 ? 23.797 -14.648 -8.375 1 94.75 271 ARG B C 1
ATOM 4837 O O . ARG B 1 271 ? 24.422 -15.219 -9.281 1 94.75 271 ARG B O 1
ATOM 4844 N N . ASP B 1 272 ? 24.156 -14.883 -7.121 1 94.5 272 ASP B N 1
ATOM 4845 C CA . ASP B 1 272 ? 25.266 -15.719 -6.66 1 94.5 272 ASP B CA 1
ATOM 4846 C C . ASP B 1 272 ? 24.969 -17.203 -6.918 1 94.5 272 ASP B C 1
ATOM 4848 O O . ASP B 1 272 ? 23.953 -17.719 -6.48 1 94.5 272 ASP B O 1
ATOM 4852 N N . ASP B 1 273 ? 25.922 -17.844 -7.48 1 95.38 273 ASP B N 1
ATOM 4853 C CA . ASP B 1 273 ? 25.766 -19.25 -7.812 1 95.38 273 ASP B CA 1
ATOM 4854 C C . ASP B 1 273 ? 25.609 -20.094 -6.551 1 95.38 273 ASP B C 1
ATOM 4856 O O . ASP B 1 273 ? 24.891 -21.109 -6.559 1 95.38 273 ASP B O 1
ATOM 4860 N N . ALA B 1 274 ? 26.312 -19.734 -5.559 1 96.94 274 ALA B N 1
ATOM 4861 C CA . ALA B 1 274 ? 26.234 -20.469 -4.301 1 96.94 274 ALA B CA 1
ATOM 4862 C C . ALA B 1 274 ? 24.812 -20.422 -3.727 1 96.94 274 ALA B C 1
ATOM 4864 O O . ALA B 1 274 ? 24.344 -21.391 -3.143 1 96.94 274 ALA B O 1
ATOM 4865 N N . GLU B 1 275 ? 24.203 -19.281 -3.906 1 96 275 GLU B N 1
ATOM 4866 C CA . GLU B 1 275 ? 22.828 -19.125 -3.443 1 96 275 GLU B CA 1
ATOM 4867 C C . GLU B 1 275 ? 21.875 -20.047 -4.199 1 96 275 GLU B C 1
ATOM 4869 O O . GLU B 1 275 ? 20.984 -20.641 -3.602 1 96 275 GLU B O 1
ATOM 4874 N N . VAL B 1 276 ? 22.047 -20.141 -5.453 1 97.06 276 VAL B N 1
ATOM 4875 C CA . VAL B 1 276 ? 21.203 -20.984 -6.293 1 97.06 276 VAL B CA 1
ATOM 4876 C C . VAL B 1 276 ? 21.422 -22.453 -5.926 1 97.06 276 VAL B C 1
ATOM 4878 O O . VAL B 1 276 ? 20.453 -23.219 -5.82 1 97.06 276 VAL B O 1
ATOM 4881 N N . LYS B 1 277 ? 22.656 -22.859 -5.73 1 97.19 277 LYS B N 1
ATOM 4882 C CA . LYS B 1 277 ? 22.984 -24.234 -5.344 1 97.19 277 LYS B CA 1
ATOM 4883 C C . LYS B 1 277 ? 22.328 -24.594 -4.016 1 97.19 277 LYS B C 1
ATOM 4885 O O . LYS B 1 277 ? 21.797 -25.703 -3.865 1 97.19 277 LYS B O 1
ATOM 4890 N N . GLU B 1 278 ? 22.406 -23.688 -3.139 1 97.44 278 GLU B N 1
ATOM 4891 C CA . GLU B 1 278 ? 21.766 -23.906 -1.853 1 97.44 278 GLU B CA 1
ATOM 4892 C C . GLU B 1 278 ? 20.25 -24.031 -2.018 1 97.44 278 GLU B C 1
ATOM 4894 O O . GLU B 1 278 ? 19.609 -24.859 -1.368 1 97.44 278 GLU B O 1
ATOM 4899 N N . ALA B 1 279 ? 19.672 -23.188 -2.836 1 97.69 279 ALA B N 1
ATOM 4900 C CA . ALA B 1 279 ? 18.234 -23.219 -3.074 1 97.69 279 ALA B CA 1
ATOM 4901 C C . ALA B 1 279 ? 17.797 -24.547 -3.682 1 97.69 279 ALA B C 1
ATOM 4903 O O . ALA B 1 279 ? 16.703 -25.031 -3.393 1 97.69 279 ALA B O 1
ATOM 4904 N N . TRP B 1 280 ? 18.641 -25.172 -4.512 1 97.56 280 TRP B N 1
ATOM 4905 C CA . TRP B 1 280 ? 18.328 -26.438 -5.148 1 97.56 280 TRP B CA 1
ATOM 4906 C C . TRP B 1 280 ? 18.141 -27.547 -4.105 1 97.56 280 TRP B C 1
ATOM 4908 O O . TRP B 1 280 ? 17.391 -28.484 -4.328 1 97.56 280 TRP B O 1
ATOM 4918 N N . GLN B 1 281 ? 18.734 -27.359 -2.986 1 96.81 281 GLN B N 1
ATOM 4919 C CA . GLN B 1 281 ? 18.641 -28.359 -1.933 1 96.81 281 GLN B CA 1
ATOM 4920 C C . GLN B 1 281 ? 17.266 -28.359 -1.282 1 96.81 281 GLN B C 1
ATOM 4922 O O . GLN B 1 281 ? 16.891 -29.312 -0.596 1 96.81 281 GLN B O 1
ATOM 4927 N N . ARG B 1 282 ? 16.562 -27.312 -1.529 1 96.69 282 ARG B N 1
ATOM 4928 C CA . ARG B 1 282 ? 15.266 -27.203 -0.864 1 96.69 282 ARG B CA 1
ATOM 4929 C C . ARG B 1 282 ? 14.125 -27.188 -1.879 1 96.69 282 ARG B C 1
ATOM 4931 O O . ARG B 1 282 ? 13 -26.797 -1.554 1 96.69 282 ARG B O 1
ATOM 4938 N N . GLU B 1 283 ? 14.445 -27.531 -3.121 1 97.5 283 GLU B N 1
ATOM 4939 C CA . GLU B 1 283 ? 13.43 -27.453 -4.168 1 97.5 283 GLU B CA 1
ATOM 4940 C C . GLU B 1 283 ? 12.273 -28.406 -3.869 1 97.5 283 GLU B C 1
ATOM 4942 O O . GLU B 1 283 ? 12.43 -29.375 -3.133 1 97.5 283 GLU B O 1
ATOM 4947 N N . PRO B 1 284 ? 11.062 -28.141 -4.328 1 98.56 284 PRO B N 1
ATOM 4948 C CA . PRO B 1 284 ? 9.836 -28.719 -3.777 1 98.56 284 PRO B CA 1
ATOM 4949 C C . PRO B 1 284 ? 9.594 -30.141 -4.258 1 98.56 284 PRO B C 1
ATOM 4951 O O . PRO B 1 284 ? 8.93 -30.922 -3.564 1 98.56 284 PRO B O 1
ATOM 4954 N N . LEU B 1 285 ? 10 -30.578 -5.445 1 98.31 285 LEU B N 1
ATOM 4955 C CA . LEU B 1 285 ? 9.68 -31.906 -5.984 1 98.31 285 LEU B CA 1
ATOM 4956 C C . LEU B 1 285 ? 10.359 -33 -5.172 1 98.31 285 LEU B C 1
ATOM 4958 O O . LEU B 1 285 ? 9.703 -33.969 -4.754 1 98.31 285 LEU B O 1
ATOM 4962 N N . GLY B 1 286 ? 11.727 -32.812 -5.012 1 98.06 286 GLY B N 1
ATOM 4963 C CA . GLY B 1 286 ? 12.453 -33.812 -4.223 1 98.06 286 GLY B CA 1
ATOM 4964 C C . GLY B 1 286 ? 11.898 -33.969 -2.82 1 98.06 286 GLY B C 1
ATOM 4965 O O . GLY B 1 286 ? 11.844 -35.094 -2.297 1 98.06 286 GLY B O 1
ATOM 4966 N N . ARG B 1 287 ? 11.469 -32.875 -2.219 1 98.31 287 ARG B N 1
ATOM 4967 C CA . ARG B 1 287 ? 10.938 -32.875 -0.86 1 98.31 287 ARG B CA 1
ATOM 4968 C C . ARG B 1 287 ? 9.664 -33.719 -0.76 1 98.31 287 ARG B C 1
ATOM 4970 O O . ARG B 1 287 ? 9.547 -34.562 0.114 1 98.31 287 ARG B O 1
ATOM 4977 N N . LEU B 1 288 ? 8.688 -33.438 -1.621 1 98.69 288 LEU B N 1
ATOM 4978 C CA . LEU B 1 288 ? 7.43 -34.188 -1.567 1 98.69 288 LEU B CA 1
ATOM 4979 C C . LEU B 1 288 ? 7.633 -35.625 -1.963 1 98.69 288 LEU B C 1
ATOM 4981 O O . LEU B 1 288 ? 6.992 -36.531 -1.403 1 98.69 288 LEU B O 1
ATOM 4985 N N . ARG B 1 289 ? 8.5 -35.906 -2.947 1 98.56 289 ARG B N 1
ATOM 4986 C CA . ARG B 1 289 ? 8.797 -37.25 -3.344 1 98.56 289 ARG B CA 1
ATOM 4987 C C . ARG B 1 289 ? 9.297 -38.094 -2.156 1 98.56 289 ARG B C 1
ATOM 4989 O O . ARG B 1 289 ? 8.852 -39.219 -1.951 1 98.56 289 ARG B O 1
ATOM 4996 N N . ALA B 1 290 ? 10.219 -37.469 -1.436 1 98.44 290 ALA B N 1
ATOM 4997 C CA . ALA B 1 290 ? 10.766 -38.156 -0.265 1 98.44 290 ALA B CA 1
ATOM 4998 C C . ALA B 1 290 ? 9.664 -38.5 0.738 1 98.44 290 ALA B C 1
ATOM 5000 O O . ALA B 1 290 ? 9.625 -39.594 1.286 1 98.44 290 ALA B O 1
ATOM 5001 N N . TYR B 1 291 ? 8.773 -37.562 1.003 1 98.19 291 TYR B N 1
ATOM 5002 C CA . TYR B 1 291 ? 7.656 -37.75 1.923 1 98.19 291 TYR B CA 1
ATOM 5003 C C . TYR B 1 291 ? 6.766 -38.906 1.464 1 98.19 291 TYR B C 1
ATOM 5005 O O . TYR B 1 291 ? 6.449 -39.812 2.244 1 98.19 291 TYR B O 1
ATOM 5013 N N . LEU B 1 292 ? 6.406 -38.906 0.171 1 98.56 292 LEU B N 1
ATOM 5014 C CA . LEU B 1 292 ? 5.508 -39.938 -0.388 1 98.56 292 LEU B CA 1
ATOM 5015 C C . LEU B 1 292 ? 6.172 -41.281 -0.409 1 98.56 292 LEU B C 1
ATOM 5017 O O . LEU B 1 292 ? 5.523 -42.312 -0.142 1 98.56 292 LEU B O 1
ATOM 5021 N N . THR B 1 293 ? 7.469 -41.281 -0.781 1 98.44 293 THR B N 1
ATOM 5022 C CA . THR B 1 293 ? 8.203 -42.562 -0.842 1 98.44 293 THR B CA 1
ATOM 5023 C C . THR B 1 293 ? 8.297 -43.188 0.54 1 98.44 293 THR B C 1
ATOM 5025 O O . THR B 1 293 ? 8.125 -44.406 0.68 1 98.44 293 THR B O 1
ATOM 5028 N N . ARG B 1 294 ? 8.555 -42.406 1.539 1 96.88 294 ARG B N 1
ATOM 5029 C CA . ARG B 1 294 ? 8.641 -42.875 2.912 1 96.88 294 ARG B CA 1
ATOM 5030 C C . ARG B 1 294 ? 7.324 -43.5 3.357 1 96.88 294 ARG B C 1
ATOM 5032 O O . ARG B 1 294 ? 7.312 -44.469 4.117 1 96.88 294 ARG B O 1
ATOM 5039 N N . LEU B 1 295 ? 6.246 -43.031 2.863 1 97.38 295 LEU B N 1
ATOM 5040 C CA . LEU B 1 295 ? 4.926 -43.5 3.254 1 97.38 295 LEU B CA 1
ATOM 5041 C C . LEU B 1 295 ? 4.469 -44.656 2.346 1 97.38 295 LEU B C 1
ATOM 5043 O O . LEU B 1 295 ? 3.344 -45.125 2.473 1 97.38 295 LEU B O 1
ATOM 5047 N N . GLY B 1 296 ? 5.297 -44.969 1.362 1 97.88 296 GLY B N 1
ATOM 5048 C CA . GLY B 1 296 ? 5.004 -46.062 0.461 1 97.88 296 GLY B CA 1
ATOM 5049 C C . GLY B 1 296 ? 4.027 -45.688 -0.639 1 97.88 296 GLY B C 1
ATOM 5050 O O . GLY B 1 296 ? 3.482 -46.562 -1.315 1 97.88 296 GLY B O 1
ATOM 5051 N N . ALA B 1 297 ? 3.777 -44.406 -0.777 1 98.38 297 ALA B N 1
ATOM 5052 C CA . ALA B 1 297 ? 2.781 -43.969 -1.744 1 98.38 297 ALA B CA 1
ATOM 5053 C C . ALA B 1 297 ? 3.426 -43.656 -3.092 1 98.38 297 ALA B C 1
ATOM 5055 O O . ALA B 1 297 ? 2.73 -43.344 -4.066 1 98.38 297 ALA B O 1
ATOM 5056 N N . TRP B 1 298 ? 4.73 -43.719 -3.215 1 98.44 298 TRP B N 1
ATOM 5057 C CA . TRP B 1 298 ? 5.488 -43.469 -4.438 1 98.44 298 TRP B CA 1
ATOM 5058 C C . TRP B 1 298 ? 6.742 -44.312 -4.496 1 98.44 298 TRP B C 1
ATOM 5060 O O . TRP B 1 298 ? 7.207 -44.812 -3.471 1 98.44 298 TRP B O 1
ATOM 5070 N N . SER B 1 299 ? 7.219 -44.562 -5.633 1 98.38 299 SER B N 1
ATOM 5071 C CA . SER B 1 299 ? 8.375 -45.406 -5.832 1 98.38 299 SER B CA 1
ATOM 5072 C C . SER B 1 299 ? 9.148 -45.031 -7.086 1 98.38 299 SER B C 1
ATOM 5074 O O . SER B 1 299 ? 8.664 -44.219 -7.902 1 98.38 299 SER B O 1
ATOM 5076 N N . ASP B 1 300 ? 10.312 -45.594 -7.184 1 98 300 ASP B N 1
ATOM 5077 C CA . ASP B 1 300 ? 11.125 -45.344 -8.367 1 98 300 ASP B CA 1
ATOM 5078 C C . ASP B 1 300 ? 10.438 -45.875 -9.633 1 98 300 ASP B C 1
ATOM 5080 O O . ASP B 1 300 ? 10.523 -45.25 -10.688 1 98 300 ASP B O 1
ATOM 5084 N N . ALA B 1 301 ? 9.836 -46.969 -9.531 1 98.19 301 ALA B N 1
ATOM 5085 C CA . ALA B 1 301 ? 9.125 -47.531 -10.672 1 98.19 301 ALA B CA 1
ATOM 5086 C C . ALA B 1 301 ? 7.984 -46.625 -11.117 1 98.19 301 ALA B C 1
ATOM 5088 O O . ALA B 1 301 ? 7.801 -46.375 -12.312 1 98.19 301 ALA B O 1
ATOM 5089 N N . ARG B 1 302 ? 7.18 -46.125 -10.156 1 98.25 302 ARG B N 1
ATOM 5090 C CA . ARG B 1 302 ? 6.105 -45.188 -10.461 1 98.25 302 ARG B CA 1
ATOM 5091 C C . ARG B 1 302 ? 6.656 -43.906 -11.062 1 98.25 302 ARG B C 1
ATOM 5093 O O . ARG B 1 302 ? 6.051 -43.312 -11.961 1 98.25 302 ARG B O 1
ATOM 5100 N N . GLU B 1 303 ? 7.805 -43.469 -10.477 1 98.38 303 GLU B N 1
ATOM 5101 C CA . GLU B 1 303 ? 8.461 -42.281 -10.977 1 98.38 303 GLU B CA 1
ATOM 5102 C C . GLU B 1 303 ? 8.805 -42.406 -12.461 1 98.38 303 GLU B C 1
ATOM 5104 O O . GLU B 1 303 ? 8.523 -41.5 -13.258 1 98.38 303 GLU B O 1
ATOM 5109 N N . GLU B 1 304 ? 9.453 -43.469 -12.82 1 98.12 304 GLU B N 1
ATOM 5110 C CA . GLU B 1 304 ? 9.883 -43.719 -14.195 1 98.12 304 GLU B CA 1
ATOM 5111 C C . GLU B 1 304 ? 8.688 -43.844 -15.133 1 98.12 304 GLU B C 1
ATOM 5113 O O . GLU B 1 304 ? 8.734 -43.375 -16.266 1 98.12 304 GLU B O 1
ATOM 5118 N N . ALA B 1 305 ? 7.719 -44.5 -14.711 1 98.5 305 ALA B N 1
ATOM 5119 C CA . ALA B 1 305 ? 6.504 -44.656 -15.508 1 98.5 305 ALA B CA 1
ATOM 5120 C C . ALA B 1 305 ? 5.84 -43.281 -15.734 1 98.5 305 ALA B C 1
ATOM 5122 O O . ALA B 1 305 ? 5.395 -43 -16.844 1 98.5 305 ALA B O 1
ATOM 5123 N N . TRP B 1 306 ? 5.719 -42.531 -14.672 1 98.56 306 TRP B N 1
ATOM 5124 C CA . TRP B 1 306 ? 5.086 -41.219 -14.773 1 98.56 306 TRP B CA 1
ATOM 5125 C C . TRP B 1 306 ? 5.902 -40.281 -15.656 1 98.56 306 TRP B C 1
ATOM 5127 O O . TRP B 1 306 ? 5.344 -39.531 -16.453 1 98.56 306 TRP B O 1
ATOM 5137 N N . LYS B 1 307 ? 7.184 -40.344 -15.508 1 98.31 307 LYS B N 1
ATOM 5138 C CA . LYS B 1 307 ? 8.062 -39.531 -16.344 1 98.31 307 LYS B CA 1
ATOM 5139 C C . LYS B 1 307 ? 7.832 -39.812 -17.828 1 98.31 307 LYS B C 1
ATOM 5141 O O . LYS B 1 307 ? 7.734 -38.906 -18.641 1 98.31 307 LYS B O 1
ATOM 5146 N N . SER B 1 308 ? 7.77 -41.062 -18.141 1 98.31 308 SER B N 1
ATOM 5147 C CA . SER B 1 308 ? 7.535 -41.5 -19.516 1 98.31 308 SER B CA 1
ATOM 5148 C C . SER B 1 308 ? 6.18 -41 -20.016 1 98.31 308 SER B C 1
ATOM 5150 O O . SER B 1 308 ? 6.066 -40.5 -21.141 1 98.31 308 SER B O 1
ATOM 5152 N N . GLU B 1 309 ? 5.242 -41.188 -19.203 1 98.5 309 GLU B N 1
ATOM 5153 C CA . GLU B 1 309 ? 3.912 -40.688 -19.547 1 98.5 309 GLU B CA 1
ATOM 5154 C C . GLU B 1 309 ? 3.92 -39.188 -19.797 1 98.5 309 GLU B C 1
ATOM 5156 O O . GLU B 1 309 ? 3.322 -38.688 -20.75 1 98.5 309 GLU B O 1
ATOM 5161 N N . CYS B 1 310 ? 4.551 -38.406 -18.938 1 98.56 310 CYS B N 1
ATOM 5162 C CA . CYS B 1 310 ? 4.633 -36.969 -19.047 1 98.56 310 CYS B CA 1
ATOM 5163 C C . CYS B 1 310 ? 5.305 -36.562 -20.344 1 98.56 310 CYS B C 1
ATOM 5165 O O . CYS B 1 310 ? 4.836 -35.656 -21.031 1 98.56 310 CYS B O 1
ATOM 5167 N N . GLU B 1 311 ? 6.41 -37.188 -20.625 1 98.19 311 GLU B N 1
ATOM 5168 C CA . GLU B 1 311 ? 7.137 -36.875 -21.859 1 98.19 311 GLU B CA 1
ATOM 5169 C C . GLU B 1 311 ? 6.258 -37.094 -23.094 1 98.19 311 GLU B C 1
ATOM 5171 O O . GLU B 1 311 ? 6.266 -36.281 -24.016 1 98.19 311 GLU B O 1
ATOM 5176 N N . GLY B 1 312 ? 5.539 -38.188 -23.109 1 98.5 312 GLY B N 1
ATOM 5177 C CA . GLY B 1 312 ? 4.602 -38.438 -24.188 1 98.5 312 GLY B CA 1
ATOM 5178 C C . GLY B 1 312 ? 3.543 -37.375 -24.312 1 98.5 312 GLY B C 1
ATOM 5179 O O . GLY B 1 312 ? 3.291 -36.875 -25.422 1 98.5 312 GLY B O 1
ATOM 5180 N N . ARG B 1 313 ? 2.971 -37.031 -23.234 1 98.31 313 ARG B N 1
ATOM 5181 C CA . ARG B 1 313 ? 1.931 -36 -23.219 1 98.31 313 ARG B CA 1
ATOM 5182 C C . ARG B 1 313 ? 2.479 -34.656 -23.688 1 98.31 313 ARG B C 1
ATOM 5184 O O . ARG B 1 313 ? 1.838 -33.938 -24.469 1 98.31 313 ARG B O 1
ATOM 5191 N N . VAL B 1 314 ? 3.6 -34.25 -23.172 1 98.5 314 VAL B N 1
ATOM 5192 C CA . VAL B 1 314 ? 4.219 -32.969 -23.516 1 98.5 314 VAL B CA 1
ATOM 5193 C C . VAL B 1 314 ? 4.543 -32.969 -25 1 98.5 314 VAL B C 1
ATOM 5195 O O . VAL B 1 314 ? 4.297 -31.953 -25.688 1 98.5 314 VAL B O 1
ATOM 5198 N N . ASN B 1 315 ? 5.074 -34.062 -25.5 1 98.19 315 ASN B N 1
ATOM 5199 C CA . ASN B 1 315 ? 5.406 -34.156 -26.922 1 98.19 315 ASN B CA 1
ATOM 5200 C C . ASN B 1 315 ? 4.164 -34 -27.797 1 98.19 315 ASN B C 1
ATOM 5202 O O . ASN B 1 315 ? 4.207 -33.375 -28.844 1 98.19 315 ASN B O 1
ATOM 5206 N N . GLU B 1 316 ? 3.154 -34.625 -27.375 1 98.38 316 GLU B N 1
ATOM 5207 C CA . GLU B 1 316 ? 1.896 -34.5 -28.094 1 98.38 316 GLU B CA 1
ATOM 5208 C C . GLU B 1 316 ? 1.451 -33.031 -28.156 1 98.38 316 GLU B C 1
ATOM 5210 O O . GLU B 1 316 ? 1.02 -32.562 -29.219 1 98.38 316 GLU B O 1
ATOM 5215 N N . GLU B 1 317 ? 1.521 -32.375 -27.094 1 97.62 317 GLU B N 1
ATOM 5216 C CA . GLU B 1 317 ? 1.114 -30.984 -27.016 1 97.62 317 GLU B CA 1
ATOM 5217 C C . GLU B 1 317 ? 2.059 -30.078 -27.812 1 97.62 317 GLU B C 1
ATOM 5219 O O . GLU B 1 317 ? 1.622 -29.109 -28.438 1 97.62 317 GLU B O 1
ATOM 5224 N N . VAL B 1 318 ? 3.326 -30.344 -27.766 1 98.06 318 VAL B N 1
ATOM 5225 C CA . VAL B 1 318 ? 4.324 -29.609 -28.531 1 98.06 318 VAL B CA 1
ATOM 5226 C C . VAL B 1 318 ? 4.062 -29.781 -30.016 1 98.06 318 VAL B C 1
ATOM 5228 O O . VAL B 1 318 ? 4.105 -28.812 -30.781 1 98.06 318 VAL B O 1
ATOM 5231 N N . ASP B 1 319 ? 3.795 -31.016 -30.438 1 98 319 ASP B N 1
ATOM 5232 C CA . ASP B 1 319 ? 3.484 -31.281 -31.828 1 98 319 ASP B CA 1
ATOM 5233 C C . ASP B 1 319 ? 2.244 -30.5 -32.281 1 98 319 ASP B C 1
ATOM 5235 O O . ASP B 1 319 ? 2.225 -29.922 -33.375 1 98 319 ASP B O 1
ATOM 5239 N N . ALA B 1 320 ? 1.3 -30.547 -31.438 1 96.69 320 ALA B N 1
ATOM 5240 C CA . ALA B 1 320 ? 0.081 -29.797 -31.734 1 96.69 320 ALA B CA 1
ATOM 5241 C C . ALA B 1 320 ? 0.373 -28.312 -31.875 1 96.69 320 ALA B C 1
ATOM 5243 O O . ALA B 1 320 ? -0.166 -27.641 -32.75 1 96.69 320 ALA B O 1
ATOM 5244 N N . TYR B 1 321 ? 1.136 -27.781 -31.016 1 96.62 321 TYR B N 1
ATOM 5245 C CA . TYR B 1 321 ? 1.551 -26.375 -31.062 1 96.62 321 TYR B CA 1
ATOM 5246 C C . TYR B 1 321 ? 2.297 -26.062 -32.344 1 96.62 321 TYR B C 1
ATOM 5248 O O . TYR B 1 321 ? 1.956 -25.109 -33.062 1 96.62 321 TYR B O 1
ATOM 5256 N N . LEU B 1 322 ? 3.283 -26.891 -32.719 1 96.81 322 LEU B N 1
ATOM 5257 C CA . LEU B 1 322 ? 4.129 -26.656 -33.875 1 96.81 322 LEU B CA 1
ATOM 5258 C C . LEU B 1 322 ? 3.326 -26.781 -35.188 1 96.81 322 LEU B C 1
ATOM 5260 O O . LEU B 1 322 ? 3.682 -26.188 -36.188 1 96.81 322 LEU B O 1
ATOM 5264 N N . ASN B 1 323 ? 2.213 -27.469 -35.062 1 96.44 323 ASN B N 1
ATOM 5265 C CA . ASN B 1 323 ? 1.39 -27.672 -36.25 1 96.44 323 ASN B CA 1
ATOM 5266 C C . ASN B 1 323 ? 0.207 -26.719 -36.281 1 96.44 323 ASN B C 1
ATOM 5268 O O . ASN B 1 323 ? -0.641 -26.812 -37.188 1 96.44 323 ASN B O 1
ATOM 5272 N N . THR B 1 324 ? 0.125 -25.922 -35.344 1 93.94 324 THR B N 1
ATOM 5273 C CA . THR B 1 324 ? -0.94 -24.922 -35.375 1 93.94 324 THR B CA 1
ATOM 5274 C C . THR B 1 324 ? -0.769 -23.953 -36.531 1 93.94 324 THR B C 1
ATOM 5276 O O . THR B 1 324 ? 0.32 -23.422 -36.75 1 93.94 324 THR B O 1
ATOM 5279 N N . ARG B 1 325 ? -1.831 -23.75 -37.281 1 91.81 325 ARG B N 1
ATOM 5280 C CA . ARG B 1 325 ? -1.786 -22.859 -38.438 1 91.81 325 ARG B CA 1
ATOM 5281 C C . ARG B 1 325 ? -1.606 -21.406 -38.031 1 91.81 325 ARG B C 1
ATOM 5283 O O . ARG B 1 325 ? -2.264 -20.938 -37.094 1 91.81 325 ARG B O 1
ATOM 5290 N N . ALA B 1 326 ? -0.742 -20.703 -38.75 1 88.75 326 ALA B N 1
ATOM 5291 C CA . ALA B 1 326 ? -0.542 -19.281 -38.5 1 88.75 326 ALA B CA 1
ATOM 5292 C C . ALA B 1 326 ? -1.825 -18.484 -38.75 1 88.75 326 ALA B C 1
ATOM 5294 O O . ALA B 1 326 ? -2.621 -18.844 -39.625 1 88.75 326 ALA B O 1
ATOM 5295 N N . GLN B 1 327 ? -1.973 -17.5 -37.906 1 88.62 327 GLN B N 1
ATOM 5296 C CA . GLN B 1 327 ? -3.131 -16.641 -38.094 1 88.62 327 GLN B CA 1
ATOM 5297 C C . GLN B 1 327 ? -2.959 -15.766 -39.344 1 88.62 327 GLN B C 1
ATOM 5299 O O . GLN B 1 327 ? -1.846 -15.344 -39.656 1 88.62 327 GLN B O 1
ATOM 5304 N N . PRO B 1 328 ? -4.066 -15.57 -39.938 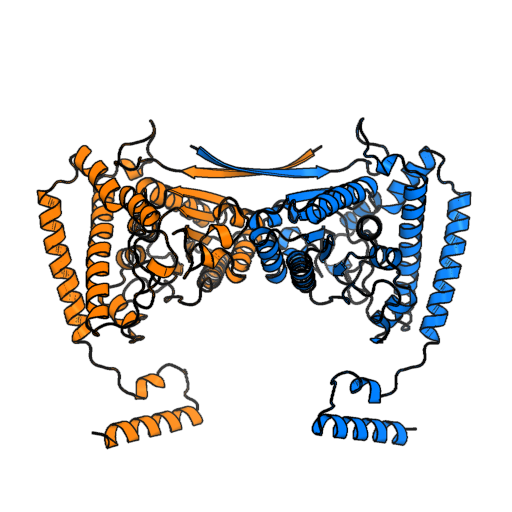1 87.12 328 PRO B N 1
ATOM 5305 C CA . PRO B 1 328 ? -3.979 -14.633 -41.062 1 87.12 328 PRO B CA 1
ATOM 5306 C C . PRO B 1 328 ? -3.754 -13.195 -40.625 1 87.12 328 PRO B C 1
ATOM 5308 O O . PRO B 1 328 ? -3.988 -12.859 -39.469 1 87.12 328 PRO B O 1
ATOM 5311 N N . VAL B 1 329 ? -3.35 -12.352 -41.531 1 88.56 329 VAL B N 1
ATOM 5312 C CA . VAL B 1 329 ? -2.982 -10.977 -41.219 1 88.56 329 VAL B CA 1
ATOM 5313 C C . VAL B 1 329 ? -4.203 -10.219 -40.719 1 88.56 329 VAL B C 1
ATOM 5315 O O . VAL B 1 329 ? -4.086 -9.328 -39.875 1 88.56 329 VAL B O 1
ATOM 5318 N N . GLU B 1 330 ? -5.324 -10.586 -41.219 1 89.06 330 GLU B N 1
ATOM 5319 C CA . GLU B 1 330 ? -6.531 -9.852 -40.844 1 89.06 330 GLU B CA 1
ATOM 5320 C C . GLU B 1 330 ? -6.863 -10.055 -39.344 1 89.06 330 GLU B C 1
ATOM 5322 O O . GLU B 1 330 ? -7.617 -9.281 -38.781 1 89.06 330 GLU B O 1
ATOM 5327 N N . ALA B 1 331 ? -6.254 -11.047 -38.75 1 87.31 331 ALA B N 1
ATOM 5328 C CA . ALA B 1 331 ? -6.496 -11.336 -37.344 1 87.31 331 ALA B CA 1
ATOM 5329 C C . ALA B 1 331 ? -6.039 -10.18 -36.438 1 87.31 331 ALA B C 1
ATOM 5331 O O . ALA B 1 331 ? -6.57 -9.977 -35.344 1 87.31 331 ALA B O 1
ATOM 5332 N N . MET B 1 332 ? -5.113 -9.398 -36.938 1 87.56 332 MET B N 1
ATOM 5333 C CA . MET B 1 332 ? -4.617 -8.242 -36.188 1 87.56 332 MET B CA 1
ATOM 5334 C C . MET B 1 332 ? -5.719 -7.203 -36.031 1 87.56 332 MET B C 1
ATOM 5336 O O . MET B 1 332 ? -5.648 -6.371 -35.125 1 87.56 332 MET B O 1
ATOM 5340 N N . PHE B 1 333 ? -6.66 -7.348 -36.844 1 90 333 PHE B N 1
ATOM 5341 C CA . PHE B 1 333 ? -7.734 -6.359 -36.844 1 90 333 PHE B CA 1
ATOM 5342 C C . PHE B 1 333 ? -9.016 -6.949 -36.281 1 90 333 PHE B C 1
ATOM 5344 O O . PHE B 1 333 ? -9.82 -6.234 -35.688 1 90 333 PHE B O 1
ATOM 5351 N N . ASP B 1 334 ? -8.93 -8.258 -36.375 1 83.88 334 ASP B N 1
ATOM 5352 C CA . ASP B 1 334 ? -10.156 -8.945 -36 1 83.88 334 ASP B CA 1
ATOM 5353 C C . ASP B 1 334 ? -10.32 -9.008 -34.5 1 83.88 334 ASP B C 1
ATOM 5355 O O . ASP B 1 334 ? -9.336 -8.969 -33.75 1 83.88 334 ASP B O 1
ATOM 5359 N N . HIS B 1 335 ? -11.359 -8.602 -33.938 1 82.69 335 HIS B N 1
ATOM 5360 C CA . HIS B 1 335 ? -11.766 -8.812 -32.562 1 82.69 335 HIS B CA 1
ATOM 5361 C C . HIS B 1 335 ? -11.492 -7.578 -31.703 1 82.69 335 HIS B C 1
ATOM 5363 O O . HIS B 1 335 ? -11.641 -7.617 -30.469 1 82.69 335 HIS B O 1
ATOM 5369 N N . LEU B 1 336 ? -10.836 -6.582 -32.406 1 84.88 336 LEU B N 1
ATOM 5370 C CA . LEU B 1 336 ? -10.508 -5.363 -31.688 1 84.88 336 LEU B CA 1
ATOM 5371 C C . LEU B 1 336 ? -11.766 -4.57 -31.359 1 84.88 336 LEU B C 1
ATOM 5373 O O . LEU B 1 336 ? -11.828 -3.871 -30.344 1 84.88 336 LEU B O 1
ATOM 5377 N N . TYR B 1 337 ? -12.68 -4.707 -32.281 1 89.75 337 TYR B N 1
ATOM 5378 C CA . TYR B 1 337 ? -13.898 -3.914 -32.156 1 89.75 337 TYR B CA 1
ATOM 5379 C C . TYR B 1 337 ? -15.141 -4.766 -32.406 1 89.75 337 TYR B C 1
ATOM 5381 O O . TYR B 1 337 ? -15.109 -5.691 -33.219 1 89.75 337 TYR B O 1
ATOM 5389 N N . ALA B 1 338 ? -16.125 -4.414 -31.672 1 90.88 338 ALA B N 1
ATOM 5390 C CA . ALA B 1 338 ? -17.391 -5.047 -32.031 1 90.88 338 ALA B CA 1
ATOM 5391 C C . ALA B 1 338 ? -17.828 -4.676 -33.438 1 90.88 338 ALA B C 1
ATOM 5393 O O . ALA B 1 338 ? -18.188 -5.551 -34.219 1 90.88 338 ALA B O 1
ATOM 5394 N N . ASP B 1 339 ? -17.844 -3.316 -33.5 1 92.19 339 ASP B N 1
ATOM 5395 C CA . ASP B 1 339 ? -18.047 -2.754 -34.844 1 92.19 339 ASP B CA 1
ATOM 5396 C C . ASP B 1 339 ? -16.797 -2.027 -35.312 1 92.19 339 ASP B C 1
ATOM 5398 O O . ASP B 1 339 ? -16.438 -0.974 -34.781 1 92.19 339 ASP B O 1
ATOM 5402 N N . MET B 1 340 ? -16.219 -2.574 -36.344 1 93.25 340 MET B N 1
ATOM 5403 C CA . MET B 1 340 ? -14.938 -2.066 -36.812 1 93.25 340 MET B CA 1
ATOM 5404 C C . MET B 1 340 ? -15.094 -0.68 -37.438 1 93.25 340 MET B C 1
ATOM 5406 O O . MET B 1 340 ? -15.898 -0.487 -38.344 1 93.25 340 MET B O 1
ATOM 5410 N N . PRO B 1 341 ? -14.305 0.202 -36.844 1 95.06 341 PRO B N 1
ATOM 5411 C CA . PRO B 1 341 ? -14.32 1.531 -37.469 1 95.06 341 PRO B CA 1
ATOM 5412 C C . PRO B 1 341 ? -13.836 1.513 -38.906 1 95.06 341 PRO B C 1
ATOM 5414 O O . PRO B 1 341 ? -13.008 0.682 -39.281 1 95.06 341 PRO B O 1
ATOM 5417 N N . LEU B 1 342 ? -14.375 2.557 -39.562 1 93.75 342 LEU B N 1
ATOM 5418 C CA . LEU B 1 342 ? -14.102 2.625 -40.969 1 93.75 342 LEU B CA 1
ATOM 5419 C C . LEU B 1 342 ? -12.609 2.711 -41.25 1 93.75 342 LEU B C 1
ATOM 5421 O O . LEU B 1 342 ? -12.094 2.074 -42.156 1 93.75 342 LEU B O 1
ATOM 5425 N N . GLU B 1 343 ? -11.969 3.508 -40.438 1 94.12 343 GLU B N 1
ATOM 5426 C CA . GLU B 1 343 ? -10.531 3.668 -40.656 1 94.12 343 GLU B CA 1
ATOM 5427 C C . GLU B 1 343 ? -9.797 2.35 -40.438 1 94.12 343 GLU B C 1
ATOM 5429 O O . GLU B 1 343 ? -8.836 2.051 -41.156 1 94.12 343 GLU B O 1
ATOM 5434 N N . ILE B 1 344 ? -10.188 1.598 -39.531 1 93.75 344 ILE B N 1
ATOM 5435 C CA . ILE B 1 344 ? -9.547 0.321 -39.219 1 93.75 344 ILE B CA 1
ATOM 5436 C C . ILE B 1 344 ? -9.891 -0.696 -40.312 1 93.75 344 ILE B C 1
ATOM 5438 O O . ILE B 1 344 ? -9.062 -1.525 -40.688 1 93.75 344 ILE B O 1
ATOM 5442 N N . ALA B 1 345 ? -11.039 -0.677 -40.781 1 94.19 345 ALA B N 1
ATOM 5443 C CA . ALA B 1 345 ? -11.453 -1.551 -41.875 1 94.19 345 ALA B CA 1
ATOM 5444 C C . ALA B 1 345 ? -10.602 -1.324 -43.125 1 94.19 345 ALA B C 1
ATOM 5446 O O . ALA B 1 345 ? -10.266 -2.273 -43.844 1 94.19 345 ALA B O 1
ATOM 5447 N N . GLN B 1 346 ? -10.359 -0.114 -43.312 1 94.5 346 GLN B N 1
ATOM 5448 C CA . GLN B 1 346 ? -9.508 0.221 -44.469 1 94.5 346 GLN B CA 1
ATOM 5449 C C . GLN B 1 346 ? -8.094 -0.322 -44.281 1 94.5 346 GLN B C 1
ATOM 5451 O O . GLN B 1 346 ? -7.496 -0.841 -45.219 1 94.5 346 GLN B O 1
ATOM 5456 N N . GLN B 1 347 ? -7.617 -0.152 -43.156 1 94.56 347 GLN B N 1
ATOM 5457 C CA . GLN B 1 347 ? -6.293 -0.688 -42.844 1 94.56 347 GLN B CA 1
ATOM 5458 C C . GLN B 1 347 ? -6.27 -2.207 -42.969 1 94.56 347 GLN B C 1
ATOM 5460 O O . GLN B 1 347 ? -5.293 -2.775 -43.469 1 94.56 347 GLN B O 1
ATOM 5465 N N . ARG B 1 348 ? -7.273 -2.82 -42.469 1 93.75 348 ARG B N 1
ATOM 5466 C CA . ARG B 1 348 ? -7.406 -4.266 -42.594 1 93.75 348 ARG B CA 1
ATOM 5467 C C . ARG B 1 348 ? -7.375 -4.691 -44.062 1 93.75 348 ARG B C 1
ATOM 5469 O O . ARG B 1 348 ? -6.684 -5.648 -44.438 1 93.75 348 ARG B O 1
ATOM 5476 N N . ALA B 1 349 ? -8.117 -4.121 -44.875 1 93.69 349 ALA B N 1
ATOM 5477 C CA . ALA B 1 349 ? -8.18 -4.422 -46.312 1 93.69 349 ALA B CA 1
ATOM 5478 C C . ALA B 1 349 ? -6.809 -4.258 -46.969 1 93.69 349 ALA B C 1
ATOM 5480 O O . ALA B 1 349 ? -6.422 -5.051 -47.812 1 93.69 349 ALA B O 1
ATOM 5481 N N . LEU B 1 350 ? -6.23 -3.193 -46.562 1 93.94 350 LEU B N 1
ATOM 5482 C CA . LEU B 1 350 ? -4.891 -2.959 -47.094 1 93.94 350 LEU B CA 1
ATOM 5483 C C . LEU B 1 350 ? -3.943 -4.086 -46.688 1 93.94 350 LEU B C 1
ATOM 5485 O O . LEU B 1 350 ? -3.145 -4.547 -47.5 1 93.94 350 LEU B O 1
ATOM 5489 N N . ALA B 1 351 ? -3.977 -4.457 -45.5 1 92.81 351 ALA B N 1
ATOM 5490 C CA . ALA B 1 351 ? -3.107 -5.523 -45 1 92.81 351 ALA B CA 1
ATOM 5491 C C . ALA B 1 351 ? -3.35 -6.828 -45.75 1 92.81 351 ALA B C 1
ATOM 5493 O O . ALA B 1 351 ? -2.402 -7.531 -46.094 1 92.81 351 ALA B O 1
ATOM 5494 N N . VAL B 1 352 ? -4.598 -7.152 -45.969 1 92.19 352 VAL B N 1
ATOM 5495 C CA . VAL B 1 352 ? -4.98 -8.375 -46.688 1 92.19 352 VAL B CA 1
ATOM 5496 C C . VAL B 1 352 ? -4.477 -8.328 -48.125 1 92.19 352 VAL B C 1
ATOM 5498 O O . VAL B 1 352 ? -3.984 -9.328 -48.656 1 92.19 352 VAL B O 1
ATOM 5501 N N . SER B 1 353 ? -4.621 -7.203 -48.688 1 92 353 SER B N 1
ATOM 5502 C CA . SER B 1 353 ? -4.199 -7.039 -50.062 1 92 353 SER B CA 1
ATOM 5503 C C . SER B 1 353 ? -2.691 -7.223 -50.219 1 92 353 SER B C 1
ATOM 5505 O O . SER B 1 353 ? -2.217 -7.758 -51.219 1 92 353 SER B O 1
ATOM 5507 N N . ARG B 1 354 ? -2.053 -6.734 -49.281 1 88.12 354 ARG B N 1
ATOM 5508 C CA . ARG B 1 354 ? -0.597 -6.816 -49.344 1 88.12 354 ARG B CA 1
ATOM 5509 C C . ARG B 1 354 ? -0.122 -8.25 -49.125 1 88.12 354 ARG B C 1
ATOM 5511 O O . ARG B 1 354 ? 0.938 -8.641 -49.625 1 88.12 354 ARG B O 1
ATOM 5518 N N . GLU B 1 355 ? -0.73 -8.906 -48.281 1 81.88 355 GLU B N 1
ATOM 5519 C CA . GLU B 1 355 ? -0.365 -10.297 -48 1 81.88 355 GLU B CA 1
ATOM 5520 C C . GLU B 1 355 ? -0.59 -11.164 -49.25 1 81.88 355 GLU B C 1
ATOM 5522 O O . GLU B 1 355 ? 0.214 -12.047 -49.531 1 81.88 355 GLU B O 1
ATOM 5527 N N . VAL B 1 356 ? -1.676 -10.961 -49.969 1 70.19 356 VAL B N 1
ATOM 5528 C CA . VAL B 1 356 ? -1.978 -11.695 -51.188 1 70.19 356 VAL B CA 1
ATOM 5529 C C . VAL B 1 356 ? -0.958 -11.344 -52.281 1 70.19 356 VAL B C 1
ATOM 5531 O O . VAL B 1 356 ? -0.541 -12.211 -53.031 1 70.19 356 VAL B O 1
ATOM 5534 N N . GLY B 1 357 ? -0.648 -10.102 -52.219 1 60.06 357 GLY B N 1
ATOM 5535 C CA . GLY B 1 357 ? 0.312 -9.727 -53.25 1 60.06 357 GLY B CA 1
ATOM 5536 C C . GLY B 1 357 ? 1.695 -10.297 -53.031 1 60.06 357 GLY B C 1
ATOM 5537 O O . GLY B 1 357 ? 2.496 -10.406 -53.938 1 60.06 357 GLY B O 1
ATOM 5538 N N . ARG B 1 358 ? 2.064 -10.602 -51.906 1 56.31 358 ARG B N 1
ATOM 5539 C CA . ARG B 1 358 ? 3.387 -11.156 -51.625 1 56.31 358 ARG B CA 1
ATOM 5540 C C . ARG B 1 358 ? 3.41 -12.664 -51.906 1 56.31 358 ARG B C 1
ATOM 5542 O O . ARG B 1 358 ? 4.48 -13.273 -51.938 1 56.31 358 ARG B O 1
ATOM 5549 N N . GLY B 1 359 ? 2.379 -13.25 -51.906 1 47.19 359 GLY B N 1
ATOM 5550 C CA . GLY B 1 359 ? 2.414 -14.625 -52.375 1 47.19 359 GLY B CA 1
ATOM 5551 C C . GLY B 1 359 ? 2.363 -14.758 -53.875 1 47.19 359 GLY B C 1
ATOM 5552 O O . GLY B 1 359 ? 1.943 -13.828 -54.562 1 47.19 359 GLY B O 1
#

Foldseek 3Di:
DDDPDDDDAAEDDQADLQQHGDDDDADPVLPVLVVLVVLLLLLLLLQLLLVVLLVCVVVVNFAKFFRCFWQSLLLSLQQVLFDLQAEELEAQHSVSSCVSQQFASLLNRCVRRVHCVSQVGPGRPRYHGHHPPFLQSLQVQLVVQVVCVVVVHLYAGEYEGELLSLLDPNVLVSLQSQLVVLTRYEYEYAYQQDDQQDGSVRRDPDPDSQCSSVSNPAAGYEYASLRSSRSNVVSNVQNVCSSVSVTHGYYYHHIHDLDHRISVDDNVVRDDPVVSVVRVSRRRSSNSQSNCVVVVNDDPVNVVVSSVVSVVSSVVSSVVSSPDDDDDPLVVLPPPDPDRDPVSVVVSVVSNVVVVVVD/DDDPDDDDADEDDQADLQQHGPDDDADPVLPVLVVLVVLLLLLLLLQLLLVVLLVCVVVVNFAKFFRCFWQSLLLSLQQVLFDLQAEELEAQHSVSSCVSQQFASLLNRCVRRVHCVSQVGPGRPRYHGHHPPALQSLLVQLVVQVVCVVVVHLYAGEYEGELLSLLDPNVLVSLQSQLVVLTRYEYEYAYQQDDQQDGSVRRDPDPDSQCSSVSNPAAGYEYASLRSSRSNVVSNVQNVCSSVSVTHGYYYHHIHDLDHRISVDDNVVRDDPVVSVVRVSRRRSSNSQSNCVVVVNDDPVNVVVSSVVSVVSSVVSSVVSSPDDDDDPLVVLPPPDPDRDPVSVVVSVVSNVVVVVVD

Radius of gyration: 30.6 Å; Cα contacts (8 Å, |Δi|>4): 1477; chains: 2; bounding box: 52×97×90 Å

Sequence (718 aa):
MTVAASFEIEYRQYLDTDGHPMGKTLPAIARDLDQLVQLYQLMSFTRIFDTKAIALQRTGKLGTYASCLGHEAAHAAIGSSMRPEDVLAPAYREYAAQFWRGVKPRDVLMYWGGDERGNDFSGPRHDFAWAVPIATQCLHAAGAALAFKVRGEPRVAVSVCGDGGTSKADFYSALNCGGAFQLPLVMVVVNNQWAISVPRSKQTGAKTLAQKGLAGGLDCLQVDGNDLIACREAMDQAIERARNGGGGSVVEMVTYRLHDHTTADDARRYRDDAEVKEAWQREPLGRLRAYLTRLGAWSDAREEAWKSECEGRVNEEVDAYLNTRAQPVEAMFDHLYADMPLEIAQQRALAVSREVGRGMTVAASFEIEYRQYLDTDGHPMGKTLPAIARDLDQLVQLYQLMSFTRIFDTKAIALQRTGKLGTYASCLGHEAAHAAIGSSMRPEDVLAPAYREYAAQFWRGVKPRDVLMYWGGDERGNDFSGPRHDFAWAVPIATQCLHAAGAALAFKVRGEPRVAVSVCGDGGTSKADFYSALNCGGAFQLPLVMVVVNNQWAISVPRSKQTGAKTLAQKGLAGGLDCLQVDGNDLIACREAMDQAIERARNGGGGSVVEMVTYRLHDHTTADDARRYRDDAEVKEAWQREPLGRLRAYLTRLGAWSDAREEAWKSECEGRVNEEVDAYLNTRAQPVEAMFDHLYADMPLEIAQQRALAVSREVGRG

pLDDT: mean 95.56, std 6.1, range [46.5, 98.94]

Organism: NCBI:txid634155

Nearest PDB structures (foldseek):
  3dva-assembly2_E  TM=9.575E-01  e=7.908E-32  Geobacillus stearothermophilus
  3dv0-assembly1_C  TM=9.385E-01  e=6.473E-30  unclassified
  1w88-assembly1_A  TM=9.582E-01  e=2.194E-29  Geobacillus stearothermophilus
  3dv0-assembly1_A  TM=9.318E-01  e=5.520E-30  unclassified
  1w88-assembly1_C  TM=9.397E-01  e=1.513E-29  Geobacillus stearothermophilus

Solvent-accessible surface area (backbone atoms only — not comparable to full-atom values): 35603 Å² total; per-residue (Å²): 133,46,75,71,46,74,50,67,31,41,33,37,63,40,46,45,60,72,22,47,72,51,70,90,80,76,62,74,68,71,70,36,58,70,60,48,46,52,49,49,49,45,36,50,39,42,50,54,44,43,52,49,51,53,52,35,30,76,72,67,73,32,42,74,42,47,60,42,52,40,40,38,26,38,22,36,18,55,27,67,56,52,58,87,81,28,28,44,15,38,29,70,43,53,52,36,17,39,43,67,50,44,38,51,70,33,30,55,51,28,41,37,50,72,34,72,73,23,62,64,51,86,38,48,75,67,36,52,57,74,24,77,62,73,22,54,24,32,40,53,16,41,52,50,11,45,51,26,59,77,68,69,44,80,37,38,14,32,19,42,32,41,52,50,19,65,65,35,46,42,31,50,46,24,36,27,48,25,21,33,66,46,18,17,26,35,41,34,28,49,27,32,48,48,37,82,84,47,47,48,79,64,60,30,33,31,92,49,77,18,50,37,21,42,39,5,40,30,46,44,33,31,27,35,12,31,27,41,62,29,30,30,53,50,40,42,52,42,49,51,34,11,40,72,67,68,16,19,28,21,41,21,26,46,40,43,57,73,52,36,58,27,72,83,46,66,48,80,78,77,46,61,64,67,58,52,58,56,49,62,64,46,34,22,64,67,16,52,48,42,35,34,37,75,71,66,73,46,48,71,67,58,48,54,52,48,50,52,51,38,53,52,52,45,50,52,31,50,51,51,46,73,64,51,78,80,77,58,74,49,55,80,54,53,82,75,43,96,71,70,48,69,71,55,49,50,51,36,52,49,50,46,52,50,56,58,66,70,98,131,46,74,72,46,76,48,67,32,41,33,38,67,46,46,45,60,72,22,45,71,71,61,90,81,73,61,76,67,71,69,37,57,70,60,48,47,53,49,48,49,45,34,51,40,40,51,52,43,45,52,50,51,53,52,34,28,76,69,68,74,31,42,71,41,48,60,43,51,42,41,40,27,38,24,36,19,55,27,69,55,54,58,86,80,28,29,44,14,37,31,71,42,54,52,37,16,39,44,68,49,45,39,52,70,33,31,56,49,28,40,37,49,72,34,72,72,24,62,64,52,84,37,48,74,66,36,53,59,74,24,78,63,73,22,56,25,32,40,53,17,43,50,50,11,45,51,25,59,77,69,68,44,80,39,37,15,33,18,41,31,42,52,51,20,65,66,38,46,42,30,50,46,23,36,27,48,24,22,32,66,46,18,18,26,35,41,34,30,49,26,32,49,47,37,82,84,47,47,48,80,64,59,32,34,30,91,48,78,17,50,37,22,41,38,5,39,29,46,42,32,32,26,35,12,32,28,42,62,29,31,28,52,51,40,43,52,43,49,51,34,11,40,73,66,67,17,19,29,20,40,22,26,47,41,43,58,73,54,37,59,26,73,84,47,66,47,81,76,76,46,60,63,66,57,53,58,56,49,61,64,46,36,22,64,68,15,52,49,41,35,34,36,75,72,66,73,44,49,71,68,57,49,54,53,49,51,53,51,39,52,53,54,45,48,52,31,49,51,51,45,74,64,52,80,80,77,60,74,48,54,82,56,54,82,76,42,95,72,71,49,68,72,55,49,51,50,36,51,50,51,46,52,50,55,58,64,71,96